Protein AF-A0A8B8FHL4-F1 (afdb_monomer)

Mean predicted aligned error: 20.78 Å

Foldseek 3Di:
DDDDDPVVVVVVVVVVVVVPPPDDDDDDDDDDDDDDDDDDDPDPVVVVVVVVVVVVVVVVVVVVVVVVVVVVVVVVVVVVVVVVVVVVVVVVVVVVVVVVVVVVVVVVVVVVVVVVVVVVVVVVVVVLVVVCVVVVVPDDPQQSCVVVVVDPDDDDDPVLLVVLVVQVVVDVVRSCCCCPVVVRSHDDPVVNVVVVVPLDPDDDDSPVPPPVVVVVVPPDDDDDDDPVVVVVVVVVVVVLVVLLVLQQLLQVLCVVCCVPCVVQWDWLQVVVVVVPPDPDPDDDRPCNVPDPGGTTGTDPVNSVLSVLLVVLCCVVQVLHQDPDPCSLVVSLVVSPVVDDDDPSCSVSVSVSSVVVVVVSVVVVVVVVVVVVVVVVVVVVVVVVVVVVVVVD

pLDDT: mean 79.27, std 18.32, range [32.91, 96.75]

Solvent-accessible surface area (backbone atoms only — not comparable to full-atom values): 23403 Å² total; per-residue (Å²): 137,83,83,80,55,76,70,59,58,55,54,55,52,54,55,56,62,62,68,70,74,71,89,88,85,81,83,86,82,84,79,80,91,79,91,80,91,86,89,81,81,85,73,57,58,69,60,55,50,54,50,51,52,51,51,50,52,49,52,52,50,50,51,52,51,52,52,53,49,52,52,51,52,51,52,53,51,53,52,50,50,54,49,52,53,52,51,51,52,51,52,53,51,53,53,51,52,54,52,53,50,52,53,51,52,52,53,51,53,52,52,52,54,51,49,53,54,52,51,53,54,50,53,51,50,50,51,52,52,54,52,48,60,61,44,57,77,81,40,52,73,68,35,47,35,46,75,71,61,77,40,96,74,78,87,78,51,73,67,59,49,48,56,52,49,51,49,34,66,80,28,61,65,57,40,48,43,43,35,68,74,66,60,42,82,60,84,52,72,68,55,52,50,58,56,57,67,70,59,82,83,79,69,102,58,68,81,88,60,60,71,69,76,58,62,80,65,82,79,69,94,74,84,85,79,67,80,66,52,63,62,51,50,58,51,50,56,50,52,53,57,50,50,48,50,50,49,50,52,48,8,53,47,40,60,74,40,37,92,82,44,53,84,42,35,43,39,46,50,58,51,54,60,72,52,71,82,56,96,69,89,68,79,74,53,65,65,64,74,73,38,92,43,78,44,38,46,50,27,71,71,50,48,54,52,49,53,52,48,51,51,49,51,45,67,75,35,71,89,46,84,72,90,58,88,63,47,68,60,51,50,48,53,55,49,56,73,75,44,98,66,63,77,88,51,46,68,56,53,48,49,46,54,54,51,53,51,50,50,51,54,51,50,53,53,51,52,52,51,52,52,52,50,53,51,53,52,51,55,52,50,52,51,52,54,52,52,53,64,75,77,105

Secondary structure (DSSP, 8-state):
-----HHHHHHHHHHHHHHTTS----------------------HHHHHHHHHHHHHHHHHHHHHHHHHHHHHHHHHHHHHHHHHHHHHHHHHHHHHHHHHHHHHHHHHHHHHHHHHHHHHHHHHHHHHHHHHHHTTTS-HHHHHHHTTS-SS----HHHHHHHHHHHHH-HHHHHIIIIIS------HHHHHHHHHTS---SSS-TTS-GGGTGGG-SS---SS-TTHHHHHHHHHHHHHHHHHHHHHHHHHHHHHTTT-GGGEEEHHHHHHHGGG----PPPPHHHHH-SS-SEEEPHHHHHHHHHHHHHHHHHHTT-----TTHHHHHHHHHHHTS---GGGHHHHHHHHHHHHHHHHHHHHHHHHHHHHHHHHHHHHHHHHHHHHHH-

Organism: NCBI:txid143950

Radius of gyration: 61.31 Å; Cα contacts (8 Å, |Δi|>4): 136; chains: 1; bounding box: 146×81×168 Å

Sequence (392 aa):
MEAKSSKQAHNEVITMTLNNREIQSSSNQSVLFDSTEEPPEIINYECLYKNLLKDHNKLKTDLRMQENELISVKNLNNTLLKSNESLRSKISEIHKDVNLLSIIMINQNSLIKEFKKSSVNLITRSIENEAKKYLSTVFSQNQIDLIMKKKKKVHWSRDEISKALTLRYFSKRAYIYVKNELNYPLPGILSLQRWARNIDLRNGVLGDVPINNVEHLEGSGSNTESDNESLLEIDKNKYENEEDAIEYLAGWVVKKYNLQFPELGLTTTQCNLEYLQEHDYRIPTSIHNLSYGSLIVPSQDFKNKINRIEWLIKKITKNQISKRPGVVKYLINKITHQMDIEEKYKPVIETYIKQRIFIGMRYLKQHQYLLIKKRKAKTQLLKLQILKRLMT

InterPro domains:
  IPR021896 THAP9-like, helix-turn-helix domain [PF12017] (126-195)
  IPR022242 Transposable element P transposase-like, C-terminal [PF12596] (223-270)

Structure (mmCIF, N/CA/C/O backbone):
data_AF-A0A8B8FHL4-F1
#
_entry.id   AF-A0A8B8FHL4-F1
#
loop_
_atom_site.group_PDB
_atom_site.id
_atom_site.type_symbol
_atom_site.label_atom_id
_atom_site.label_alt_id
_atom_site.label_comp_id
_atom_site.label_asym_id
_atom_site.label_entity_id
_atom_site.label_seq_id
_atom_site.pdbx_PDB_ins_code
_atom_site.Cartn_x
_atom_site.Cartn_y
_atom_site.Cartn_z
_atom_site.occupancy
_atom_site.B_iso_or_equiv
_atom_site.auth_seq_id
_atom_site.auth_comp_id
_atom_site.auth_asym_id
_atom_site.auth_atom_id
_atom_site.pdbx_PDB_model_num
ATOM 1 N N . MET A 1 1 ? -43.607 24.758 44.737 1.00 42.53 1 MET A N 1
ATOM 2 C CA . MET A 1 1 ? -44.543 24.195 45.733 1.00 42.53 1 MET A CA 1
ATOM 3 C C . MET A 1 1 ? -43.705 23.471 46.769 1.00 42.53 1 MET A C 1
ATOM 5 O O . MET A 1 1 ? -43.315 22.335 46.544 1.00 42.53 1 MET A O 1
ATOM 9 N N . GLU A 1 2 ? -43.295 24.184 47.816 1.00 41.16 2 GLU A N 1
ATOM 10 C CA . GLU A 1 2 ? -42.389 23.659 48.843 1.00 41.16 2 GLU A CA 1
ATOM 11 C C . GLU A 1 2 ? -43.157 22.789 49.844 1.00 41.16 2 GLU A C 1
ATOM 13 O O . GLU A 1 2 ? -44.157 23.215 50.420 1.00 41.16 2 GLU A O 1
ATOM 18 N N . ALA A 1 3 ? -42.689 21.555 50.037 1.00 45.75 3 ALA A N 1
ATOM 19 C CA . ALA A 1 3 ? -43.223 20.631 51.026 1.00 45.75 3 ALA A CA 1
ATOM 20 C C . ALA A 1 3 ? -42.693 21.006 52.420 1.00 45.75 3 ALA A C 1
ATOM 22 O O . ALA A 1 3 ? -41.513 20.815 52.717 1.00 45.75 3 ALA A O 1
ATOM 23 N N . LYS A 1 4 ? -43.564 21.543 53.284 1.00 55.62 4 LYS A N 1
ATOM 24 C CA . LYS A 1 4 ? -43.245 21.771 54.701 1.00 55.62 4 LYS A CA 1
ATOM 25 C C . LYS A 1 4 ? -43.017 20.429 55.413 1.00 55.62 4 LYS A C 1
ATOM 27 O O . LYS A 1 4 ? -43.816 19.503 55.298 1.00 55.62 4 LYS A O 1
ATOM 32 N N . SER A 1 5 ? -41.916 20.336 56.159 1.00 61.81 5 SER A N 1
ATOM 33 C CA . SER A 1 5 ? -41.519 19.157 56.941 1.00 61.81 5 SER A CA 1
ATOM 34 C C . SER A 1 5 ? -42.458 18.925 58.128 1.00 61.81 5 SER A C 1
ATOM 36 O O . SER A 1 5 ? -42.829 19.867 58.826 1.00 61.81 5 SER A O 1
ATOM 38 N N . SER A 1 6 ? -42.777 17.660 58.419 1.00 55.22 6 SER A N 1
ATOM 39 C CA . SER A 1 6 ? -43.675 17.230 59.506 1.00 55.22 6 SER A CA 1
ATOM 40 C C . SER A 1 6 ? -43.292 17.768 60.899 1.00 55.22 6 SER A C 1
ATOM 42 O O . SER A 1 6 ? -44.143 17.857 61.782 1.00 55.22 6 SER A O 1
ATOM 44 N N . LYS A 1 7 ? -42.028 18.172 61.101 1.00 59.38 7 LYS A N 1
ATOM 45 C CA . LYS A 1 7 ? -41.562 18.836 62.333 1.00 59.38 7 LYS A CA 1
ATOM 46 C C . LYS A 1 7 ? -42.095 20.265 62.489 1.00 59.38 7 LYS A C 1
ATOM 48 O O . LYS A 1 7 ? -42.303 20.710 63.612 1.00 59.38 7 LYS A O 1
ATOM 53 N N . GLN A 1 8 ? -42.338 20.971 61.387 1.00 68.50 8 GLN A N 1
ATOM 54 C CA . GLN A 1 8 ? -42.851 22.342 61.405 1.00 68.50 8 GLN A CA 1
ATOM 55 C C . GLN A 1 8 ? -44.342 22.374 61.766 1.00 68.50 8 GLN A C 1
ATOM 57 O O . GLN A 1 8 ? -44.751 23.201 62.573 1.00 68.50 8 GLN A O 1
ATOM 62 N N . ALA A 1 9 ? -45.117 21.400 61.276 1.00 66.50 9 ALA A N 1
ATOM 63 C CA . ALA A 1 9 ? -46.526 21.239 61.638 1.00 66.50 9 ALA A CA 1
ATOM 64 C C . ALA A 1 9 ? -46.716 20.881 63.125 1.00 66.50 9 ALA A C 1
ATOM 66 O O . ALA A 1 9 ? -47.636 21.373 63.768 1.00 66.50 9 ALA A O 1
ATOM 67 N N . HIS A 1 10 ? -45.827 20.064 63.705 1.00 61.03 10 HIS A N 1
ATOM 68 C CA . HIS A 1 10 ? -45.920 19.701 65.124 1.00 61.03 10 HIS A CA 1
ATOM 69 C C . HIS A 1 10 ? -45.657 20.896 66.054 1.00 61.03 10 HIS A C 1
ATOM 71 O O . HIS A 1 10 ? -46.346 21.063 67.059 1.00 61.03 10 HIS A O 1
ATOM 77 N N . ASN A 1 11 ? -44.714 21.768 65.685 1.00 70.06 11 ASN A N 1
ATOM 78 C CA . ASN A 1 11 ? -44.414 22.972 66.457 1.00 70.06 11 ASN A CA 1
ATOM 79 C C . ASN A 1 11 ? -45.520 24.038 66.344 1.00 70.06 11 ASN A C 1
ATOM 81 O O . ASN A 1 11 ? -45.780 24.721 67.330 1.00 70.06 11 ASN A O 1
ATOM 85 N N . GLU A 1 12 ? -46.206 24.147 65.197 1.00 70.75 12 GLU A N 1
ATOM 86 C CA . GLU A 1 12 ? -47.373 25.037 65.023 1.00 70.75 12 GLU A CA 1
ATOM 87 C C . GLU A 1 12 ? -48.588 24.592 65.869 1.00 70.75 12 GLU A C 1
ATOM 89 O O . GLU A 1 12 ? -49.335 25.428 66.376 1.00 70.75 12 GLU A O 1
ATOM 94 N N . VAL A 1 13 ? -48.768 23.285 66.094 1.00 67.25 13 VAL A N 1
ATOM 95 C CA . VAL A 1 13 ? -49.857 22.761 66.945 1.00 67.25 13 VAL A CA 1
ATOM 96 C C . VAL A 1 13 ? -49.609 23.074 68.426 1.00 67.25 13 VAL A C 1
ATOM 98 O O . VAL A 1 13 ? -50.534 23.473 69.132 1.00 67.25 13 VAL A O 1
ATOM 101 N N . ILE A 1 14 ? -48.362 22.957 68.896 1.00 58.91 14 ILE A N 1
ATOM 102 C CA . ILE A 1 14 ? -48.000 23.245 70.295 1.00 58.91 14 ILE A CA 1
ATOM 103 C C . ILE A 1 14 ? -48.182 24.737 70.614 1.00 58.91 14 ILE A C 1
ATOM 105 O O . ILE A 1 14 ? -48.713 25.080 71.674 1.00 58.91 14 ILE A O 1
ATOM 109 N N . THR A 1 15 ? -47.817 25.632 69.690 1.00 63.50 15 THR A N 1
ATOM 110 C CA . THR A 1 15 ? -47.988 27.082 69.881 1.00 63.50 15 THR A CA 1
ATOM 111 C C . THR A 1 15 ? -49.456 27.512 69.845 1.00 63.50 15 THR A C 1
ATOM 113 O O . THR A 1 15 ? -49.848 28.369 70.636 1.00 63.50 15 THR A O 1
ATOM 116 N N . MET A 1 16 ? -50.304 26.873 69.031 1.00 63.53 16 MET A N 1
ATOM 117 C CA . MET A 1 16 ? -51.754 27.117 69.064 1.00 63.53 16 MET A CA 1
ATOM 118 C C . MET A 1 16 ? -52.417 26.649 70.368 1.00 63.53 16 MET A C 1
ATOM 120 O O . MET A 1 16 ? -53.340 27.302 70.850 1.00 63.53 16 MET A O 1
ATOM 124 N N . THR A 1 17 ? -51.944 25.559 70.982 1.00 55.62 17 THR A N 1
ATOM 125 C CA . THR A 1 17 ? -52.523 25.063 72.246 1.00 55.62 17 THR A CA 1
ATOM 126 C C . THR A 1 17 ? -52.146 25.886 73.478 1.00 55.62 17 THR A C 1
ATOM 128 O O . THR A 1 17 ? -52.906 25.897 74.444 1.00 55.62 17 THR A O 1
ATOM 131 N N . LEU A 1 18 ? -51.013 26.596 73.458 1.00 52.91 18 LEU A N 1
ATOM 132 C CA . LEU A 1 18 ? -50.573 27.429 74.584 1.00 52.91 18 LEU A CA 1
ATOM 133 C C . LEU A 1 18 ? -51.247 28.810 74.605 1.00 52.91 18 LEU A C 1
ATOM 135 O O . LEU A 1 18 ? -51.532 29.315 75.685 1.00 52.91 18 LEU A O 1
ATOM 139 N N . ASN A 1 19 ? -51.595 29.373 73.444 1.00 53.22 19 ASN A N 1
ATOM 140 C CA . ASN A 1 19 ? -52.270 30.678 73.368 1.00 53.22 19 ASN A CA 1
ATOM 141 C C . ASN A 1 19 ? -53.770 30.640 73.717 1.00 53.22 19 ASN A C 1
ATOM 143 O O . ASN A 1 19 ? -54.345 31.680 74.014 1.00 53.22 19 ASN A O 1
ATOM 147 N N . ASN A 1 20 ? -54.408 29.465 73.723 1.00 49.34 20 ASN A N 1
ATOM 148 C CA . ASN A 1 20 ? -55.844 29.325 74.009 1.00 49.34 20 ASN A CA 1
ATOM 149 C C . ASN A 1 20 ? -56.174 29.052 75.491 1.00 49.34 20 ASN A C 1
ATOM 151 O O . ASN A 1 20 ? -57.311 28.698 75.799 1.00 49.34 20 ASN A O 1
ATOM 155 N N . ARG A 1 21 ? -55.211 29.176 76.418 1.00 45.28 21 ARG A N 1
ATOM 156 C CA . ARG A 1 21 ? -55.433 28.887 77.851 1.00 45.28 21 ARG A CA 1
ATOM 157 C C . ARG A 1 21 ? -55.353 30.095 78.784 1.00 45.28 21 ARG A C 1
ATOM 159 O O . ARG A 1 21 ? -55.360 29.916 79.999 1.00 45.28 21 ARG A O 1
ATOM 166 N N . GLU A 1 22 ? -55.354 31.307 78.247 1.00 46.44 22 GLU A N 1
ATOM 167 C CA . GLU A 1 22 ? -55.639 32.503 79.035 1.00 46.44 22 GLU A CA 1
ATOM 168 C C . GLU A 1 22 ? -57.066 32.970 78.736 1.00 46.44 22 GLU A C 1
ATOM 170 O O . GLU A 1 22 ? -57.459 33.093 77.581 1.00 46.44 22 GLU A O 1
ATOM 175 N N . ILE A 1 23 ? -57.819 33.245 79.808 1.00 46.09 23 ILE A N 1
ATOM 176 C CA . ILE A 1 23 ? -59.219 33.707 79.855 1.00 46.09 23 ILE A CA 1
ATOM 177 C C . ILE A 1 23 ? -60.267 32.578 79.879 1.00 46.09 23 ILE A C 1
ATOM 179 O O . ILE A 1 23 ? -60.857 32.216 78.868 1.00 46.09 23 ILE A O 1
ATOM 183 N N . GLN A 1 24 ? -60.563 32.095 81.092 1.00 36.22 24 GLN A N 1
ATOM 184 C CA . GLN A 1 24 ? -61.930 31.882 81.598 1.00 36.22 24 GLN A CA 1
ATOM 185 C C . GLN A 1 24 ? -61.883 31.524 83.096 1.00 36.22 24 GLN A C 1
ATOM 187 O O . GLN A 1 24 ? -61.706 30.374 83.480 1.00 36.22 24 GLN A O 1
ATOM 192 N N . SER A 1 25 ? -62.035 32.522 83.964 1.00 33.72 25 SER A N 1
ATOM 193 C CA . SER A 1 25 ? -62.811 32.362 85.204 1.00 33.72 25 SER A CA 1
ATOM 194 C C . SER A 1 25 ? -63.270 33.737 85.677 1.00 33.72 25 SER A C 1
ATOM 196 O O . SER A 1 25 ? -62.578 34.511 86.329 1.00 33.72 25 SER A O 1
ATOM 198 N N . SER A 1 26 ? -64.468 34.050 85.215 1.00 33.31 26 SER A N 1
ATOM 199 C CA . SER A 1 26 ? -65.348 35.105 85.673 1.00 33.31 26 SER A CA 1
ATOM 200 C C . SER A 1 26 ? -65.875 34.828 87.083 1.00 33.31 26 SER A C 1
ATOM 202 O O . SER A 1 26 ? -66.227 33.695 87.395 1.00 33.31 26 SER A O 1
ATOM 204 N N . SER A 1 27 ? -66.083 35.918 87.825 1.00 32.91 27 SER A N 1
ATOM 205 C CA . SER A 1 27 ? -67.135 36.096 88.834 1.00 32.91 27 SER A CA 1
ATOM 206 C C . SER A 1 27 ? -66.986 35.359 90.170 1.00 32.91 27 SER A C 1
ATOM 208 O O . SER A 1 27 ? -67.629 34.341 90.399 1.00 32.91 27 SER A O 1
ATOM 210 N N . ASN A 1 28 ? -66.276 35.981 91.118 1.00 34.91 28 ASN A N 1
ATOM 211 C CA . ASN A 1 28 ? -66.659 35.894 92.529 1.00 34.91 28 ASN A CA 1
ATOM 212 C C . ASN A 1 28 ? -67.393 37.186 92.902 1.00 34.91 28 ASN A C 1
ATOM 214 O O . ASN A 1 28 ? -66.795 38.251 93.043 1.00 34.91 28 ASN A O 1
ATOM 218 N N . GLN A 1 29 ? -68.715 37.063 92.995 1.00 39.03 29 GLN A N 1
ATOM 219 C CA . GLN A 1 29 ? -69.657 38.073 93.460 1.00 39.03 29 GLN A CA 1
ATOM 220 C C . GLN A 1 29 ? -69.395 38.370 94.943 1.00 39.03 29 GLN A C 1
ATOM 222 O O . GLN A 1 29 ? -69.582 37.510 95.801 1.00 39.03 29 GLN A O 1
ATOM 227 N N . SER A 1 30 ? -68.975 39.596 95.248 1.00 36.94 30 SER A N 1
ATOM 228 C CA . SER A 1 30 ? -69.044 40.162 96.593 1.00 36.94 30 SER A CA 1
ATOM 229 C C . SER A 1 30 ? -70.481 40.616 96.848 1.00 36.94 30 SER A C 1
ATOM 231 O O . SER A 1 30 ? -70.936 41.575 96.220 1.00 36.94 30 SER A O 1
ATOM 233 N N . VAL A 1 31 ? -71.200 39.943 97.746 1.00 39.22 31 VAL A N 1
ATOM 234 C CA . VAL A 1 31 ? -72.510 40.410 98.213 1.00 39.22 31 VAL A CA 1
ATOM 235 C C . VAL A 1 31 ? -72.366 41.004 99.610 1.00 39.22 31 VAL A C 1
ATOM 237 O O . VAL A 1 31 ? -71.993 40.344 100.575 1.00 39.22 31 VAL A O 1
ATOM 240 N N . LEU A 1 32 ? -72.620 42.307 99.595 1.00 36.06 32 LEU A N 1
ATOM 241 C CA . LEU A 1 32 ? -72.932 43.272 100.635 1.00 36.06 32 LEU A CA 1
ATOM 242 C C . LEU A 1 32 ? -73.740 42.684 101.811 1.00 36.06 32 LEU A C 1
ATOM 244 O O . LEU A 1 32 ? -74.774 42.051 101.612 1.00 36.06 32 LEU A O 1
ATOM 248 N N . PHE A 1 33 ? -73.273 42.955 103.031 1.00 35.34 33 PHE A N 1
ATOM 249 C CA . PHE A 1 33 ? -74.077 42.895 104.251 1.00 35.34 33 PHE A CA 1
ATOM 250 C C . PHE A 1 33 ? -75.110 44.028 104.191 1.00 35.34 33 PHE A C 1
ATOM 252 O O . PHE A 1 33 ? -74.711 45.191 104.126 1.00 35.34 33 PHE A O 1
ATOM 259 N N . ASP A 1 34 ? -76.399 43.699 104.247 1.00 36.44 34 ASP A N 1
ATOM 260 C CA . ASP A 1 34 ? -77.422 44.647 104.677 1.00 36.44 34 ASP A CA 1
ATOM 261 C C . ASP A 1 34 ? -78.347 43.979 105.695 1.00 36.44 34 ASP A C 1
ATOM 263 O O . ASP A 1 34 ? -78.780 42.833 105.562 1.00 36.44 34 ASP A O 1
ATOM 267 N N . SER A 1 35 ? -78.528 44.715 106.774 1.00 40.91 35 SER A N 1
ATOM 268 C CA . SER A 1 35 ? -79.299 44.433 107.970 1.00 40.91 35 SER A CA 1
ATOM 269 C C . SER A 1 35 ? -80.775 44.702 107.724 1.00 40.91 35 SER A C 1
ATOM 271 O O . SER A 1 35 ? -81.096 45.800 107.289 1.00 40.91 35 SER A O 1
ATOM 273 N N . THR A 1 36 ? -81.662 43.769 108.083 1.00 40.31 36 THR A N 1
ATOM 274 C CA . THR A 1 36 ? -82.950 44.040 108.766 1.00 40.31 36 THR A CA 1
ATOM 275 C C . THR A 1 36 ? -83.736 42.742 109.021 1.00 40.31 36 THR A C 1
ATOM 277 O O . THR A 1 36 ? -84.024 41.984 108.106 1.00 40.31 36 THR A O 1
ATOM 280 N N . GLU A 1 37 ? -83.995 42.498 110.311 1.00 39.62 37 GLU A N 1
ATOM 281 C CA . GLU A 1 37 ? -85.260 42.033 110.920 1.00 39.62 37 GLU A CA 1
ATOM 282 C C . GLU A 1 37 ? -86.024 40.828 110.317 1.00 39.62 37 GLU A C 1
ATOM 284 O O . GLU A 1 37 ? -86.709 40.949 109.313 1.00 39.62 37 GLU A O 1
ATOM 289 N N . GLU A 1 38 ? -85.999 39.668 110.995 1.00 38.59 38 GLU A N 1
ATOM 290 C CA . GLU A 1 38 ? -87.068 39.173 111.902 1.00 38.59 38 GLU A CA 1
ATOM 291 C C . GLU A 1 38 ? -86.772 37.723 112.395 1.00 38.59 38 GLU A C 1
ATOM 293 O O . GLU A 1 38 ? -85.990 37.007 111.766 1.00 38.59 38 GLU A O 1
ATOM 298 N N . PRO A 1 39 ? -87.300 37.283 113.562 1.00 43.41 39 PRO A N 1
ATOM 299 C CA . PRO A 1 39 ? -86.757 36.167 114.352 1.00 43.41 39 PRO A CA 1
ATOM 300 C C . PRO A 1 39 ? -87.624 34.875 114.272 1.00 43.41 39 PRO A C 1
ATOM 302 O O . PRO A 1 39 ? -88.682 34.862 113.655 1.00 43.41 39 PRO A O 1
ATOM 305 N N . PRO A 1 40 ? -87.216 33.763 114.909 1.00 50.28 40 PRO A N 1
ATOM 306 C CA . PRO A 1 40 ? -86.570 32.604 114.304 1.00 50.28 40 PRO A CA 1
ATOM 307 C C . PRO A 1 40 ? -87.516 31.393 114.156 1.00 50.28 40 PRO A C 1
ATOM 309 O O . PRO A 1 40 ? -88.170 30.985 115.116 1.00 50.28 40 PRO A O 1
ATOM 312 N N . GLU A 1 41 ? -87.499 30.703 113.013 1.00 44.25 41 GLU A N 1
ATOM 313 C CA . GLU A 1 41 ? -87.946 29.306 112.997 1.00 44.25 41 GLU A CA 1
ATOM 314 C C . GLU A 1 41 ? -86.842 28.430 113.591 1.00 44.25 41 GLU A C 1
ATOM 316 O O . GLU A 1 41 ? -85.672 28.519 113.219 1.00 44.25 41 GLU A O 1
ATOM 321 N N . ILE A 1 42 ? -87.220 27.616 114.574 1.00 53.12 42 ILE A N 1
ATOM 322 C CA . ILE A 1 42 ? -86.353 26.705 115.320 1.00 53.12 42 ILE A CA 1
ATOM 323 C C . ILE A 1 42 ? -85.715 25.720 114.330 1.00 53.12 42 ILE A C 1
ATOM 325 O O . ILE A 1 42 ? -86.258 24.658 114.029 1.00 53.12 42 ILE A O 1
ATOM 329 N N . ILE A 1 43 ? -84.541 26.081 113.810 1.00 54.41 43 ILE A N 1
ATOM 330 C CA . ILE A 1 43 ? -83.684 25.178 113.050 1.00 54.41 43 ILE A CA 1
ATOM 331 C C . ILE A 1 43 ? -83.292 24.071 114.020 1.00 54.41 43 ILE A C 1
ATOM 333 O O . ILE A 1 43 ? -82.583 24.295 115.001 1.00 54.41 43 ILE A O 1
ATOM 337 N N . ASN A 1 44 ? -83.787 22.863 113.763 1.00 60.31 44 ASN A N 1
ATOM 338 C CA . ASN A 1 44 ? -83.378 21.674 114.489 1.00 60.31 44 ASN A CA 1
ATOM 339 C C . ASN A 1 44 ? -81.918 21.367 114.119 1.00 60.31 44 ASN A C 1
ATOM 341 O O . ASN A 1 44 ? -81.633 20.599 113.195 1.00 60.31 44 ASN A O 1
ATOM 345 N N . TYR A 1 45 ? -80.994 22.019 114.829 1.00 63.91 45 TYR A N 1
ATOM 346 C CA . TYR A 1 45 ? -79.547 21.899 114.666 1.00 63.91 45 TYR A CA 1
ATOM 347 C C . TYR A 1 45 ? -79.073 20.441 114.726 1.00 63.91 45 TYR A C 1
ATOM 349 O O . TYR A 1 45 ? -78.079 20.093 114.094 1.00 63.91 45 TYR A O 1
ATOM 357 N N . GLU A 1 46 ? -79.815 19.564 115.407 1.00 68.50 46 GLU A N 1
ATOM 358 C CA . GLU A 1 46 ? -79.528 18.133 115.457 1.00 68.50 46 GLU A CA 1
ATOM 359 C C . GLU A 1 46 ? -79.757 17.444 114.100 1.00 68.50 46 GLU A C 1
ATOM 361 O O . GLU A 1 46 ? -78.962 16.600 113.683 1.00 68.50 46 GLU A O 1
ATOM 366 N N . CYS A 1 47 ? -80.811 17.829 113.374 1.00 70.00 47 CYS A N 1
ATOM 367 C CA . CYS A 1 47 ? -81.105 17.315 112.035 1.00 70.00 47 CYS A CA 1
ATOM 368 C C . CYS A 1 47 ? -80.089 17.834 111.004 1.00 70.00 47 CYS A C 1
ATOM 370 O O . CYS A 1 47 ? -79.572 17.064 110.191 1.00 70.00 47 CYS A O 1
ATOM 372 N N . LEU A 1 48 ? -79.733 19.120 111.094 1.00 74.44 48 LEU A N 1
ATOM 373 C CA . LEU A 1 48 ? -78.728 19.731 110.224 1.00 74.44 48 LEU A CA 1
ATOM 374 C C . LEU A 1 48 ? -77.351 19.078 110.419 1.00 74.44 48 LEU A C 1
ATOM 376 O O . LEU A 1 48 ? -76.699 18.714 109.444 1.00 74.44 48 LEU A O 1
ATOM 380 N N . TYR A 1 49 ? -76.946 18.851 111.674 1.00 76.19 49 TYR A N 1
ATOM 381 C CA . TYR A 1 49 ? -75.686 18.190 112.014 1.00 76.19 49 TYR A CA 1
ATOM 382 C C . TYR A 1 49 ? -75.639 16.737 111.526 1.00 76.19 49 TYR A C 1
ATOM 384 O O . TYR A 1 49 ? -74.637 16.313 110.952 1.00 76.19 49 TYR A O 1
ATOM 392 N N . LYS A 1 50 ? -76.731 15.973 111.683 1.00 79.44 50 LYS A N 1
ATOM 393 C CA . LYS A 1 50 ? -76.819 14.592 111.174 1.00 79.44 50 LYS A CA 1
ATOM 394 C C . LYS A 1 50 ? -76.712 14.530 109.648 1.00 79.44 50 LYS A C 1
ATOM 396 O O . LYS A 1 50 ? -76.026 13.645 109.135 1.00 79.44 50 LYS A O 1
ATOM 401 N N . ASN A 1 51 ? -77.330 15.469 108.931 1.00 80.69 51 ASN A N 1
ATOM 402 C CA . ASN A 1 51 ? -77.215 15.559 107.474 1.00 80.69 51 ASN A CA 1
ATOM 403 C C . ASN A 1 51 ? -75.793 15.939 107.043 1.00 80.69 51 ASN A C 1
ATOM 405 O O . ASN A 1 51 ? -75.214 15.254 106.204 1.00 80.69 51 ASN A O 1
ATOM 409 N N . LEU A 1 52 ? -75.180 16.931 107.696 1.00 81.00 52 LEU A N 1
ATOM 410 C CA . LEU A 1 52 ? -73.800 17.339 107.419 1.00 81.00 52 LEU A CA 1
ATOM 411 C C . LEU A 1 52 ? -72.799 16.207 107.683 1.00 81.00 52 LEU A C 1
ATOM 413 O O . LEU A 1 52 ? -71.855 16.012 106.922 1.00 81.00 52 LEU A O 1
ATOM 417 N N . LEU A 1 53 ? -73.017 15.426 108.744 1.00 83.00 53 LEU A N 1
ATOM 418 C CA . LEU A 1 53 ? -72.189 14.269 109.075 1.00 83.00 53 LEU A CA 1
ATOM 419 C C . LEU A 1 53 ? -72.357 13.143 108.046 1.00 83.00 53 LEU A C 1
ATOM 421 O O . LEU A 1 53 ? -71.383 12.483 107.681 1.00 83.00 53 LEU A O 1
ATOM 425 N N . LYS A 1 54 ? -73.580 12.927 107.551 1.00 83.62 54 LYS A N 1
ATOM 426 C CA . LYS A 1 54 ? -73.870 11.959 106.487 1.00 83.62 54 LYS A CA 1
ATOM 427 C C . LYS A 1 54 ? -73.195 12.359 105.174 1.00 83.62 54 LYS A C 1
ATOM 429 O O . LYS A 1 54 ? -72.557 11.511 104.551 1.00 83.62 54 LYS A O 1
ATOM 434 N N . ASP A 1 55 ? -73.266 13.635 104.808 1.00 82.81 55 ASP A N 1
ATOM 435 C CA . ASP A 1 55 ? -72.617 14.172 103.612 1.00 82.81 55 ASP A CA 1
ATOM 436 C C . ASP A 1 55 ? -71.094 14.148 103.742 1.00 82.81 55 ASP A C 1
ATOM 438 O O . ASP A 1 55 ? -70.411 13.724 102.813 1.00 82.81 55 ASP A O 1
ATOM 442 N N . HIS A 1 56 ? -70.550 14.485 104.915 1.00 84.81 56 HIS A N 1
ATOM 443 C CA . HIS A 1 56 ? -69.119 14.370 105.195 1.00 84.81 56 HIS A CA 1
ATOM 444 C C . HIS A 1 56 ? -68.630 12.924 105.060 1.00 84.81 56 HIS A C 1
ATOM 446 O O . HIS A 1 56 ? -67.611 12.668 104.419 1.00 84.81 56 HIS A O 1
ATOM 452 N N . ASN A 1 57 ? -69.366 11.961 105.618 1.00 86.38 57 ASN A N 1
ATOM 453 C CA . ASN A 1 57 ? -69.018 10.546 105.508 1.00 86.38 57 ASN A CA 1
ATOM 454 C C . ASN A 1 57 ? -69.098 10.045 104.058 1.00 86.38 57 ASN A C 1
ATOM 456 O O . ASN A 1 57 ? -68.225 9.286 103.643 1.00 86.38 57 ASN A O 1
ATOM 460 N N . LYS A 1 58 ? -70.086 10.503 103.279 1.00 88.69 58 LYS A N 1
ATOM 461 C CA . LYS A 1 58 ? -70.227 10.178 101.852 1.00 88.69 58 LYS A CA 1
ATOM 462 C C . LYS A 1 58 ? -69.101 10.785 101.005 1.00 88.69 58 LYS A C 1
ATOM 464 O O . LYS A 1 58 ? -68.468 10.084 100.225 1.00 88.69 58 LYS A O 1
ATOM 469 N N . LEU A 1 59 ? -68.773 12.058 101.225 1.00 84.44 59 LEU A N 1
ATOM 470 C CA . LEU A 1 59 ? -67.631 12.722 100.589 1.00 84.44 59 LEU A CA 1
ATOM 471 C C . LEU A 1 59 ? -66.315 12.023 100.932 1.00 84.44 59 LEU A C 1
ATOM 473 O O . LEU A 1 59 ? -65.467 11.845 100.064 1.00 84.44 59 LEU A O 1
ATOM 477 N N . LYS A 1 60 ? -66.155 11.567 102.178 1.00 88.94 60 LYS A N 1
ATOM 478 C CA . LYS A 1 60 ? -64.980 10.809 102.619 1.00 88.94 60 LYS A CA 1
ATOM 479 C C . LYS A 1 60 ? -64.875 9.446 101.931 1.00 88.94 60 LYS A C 1
ATOM 481 O O . LYS A 1 60 ? -63.766 9.020 101.611 1.00 88.94 60 LYS A O 1
ATOM 486 N N . THR A 1 61 ? -65.992 8.755 101.693 1.00 86.19 61 THR A N 1
ATOM 487 C CA . THR A 1 61 ? -65.987 7.501 100.922 1.00 86.19 61 THR A CA 1
ATOM 488 C C . THR A 1 61 ? -65.697 7.737 99.445 1.00 86.19 61 THR A C 1
ATOM 490 O O . THR A 1 61 ? -64.917 6.981 98.871 1.00 86.19 61 THR A O 1
ATOM 493 N N . ASP A 1 62 ? -66.252 8.796 98.855 1.00 88.00 62 ASP A N 1
ATOM 494 C CA . ASP A 1 62 ? -66.054 9.135 97.443 1.00 88.00 62 ASP A CA 1
ATOM 495 C C . ASP A 1 62 ? -64.610 9.583 97.176 1.00 88.00 62 ASP A C 1
ATOM 497 O O . ASP A 1 62 ? -63.985 9.100 96.233 1.00 88.00 62 ASP A O 1
ATOM 501 N N . LEU A 1 63 ? -64.027 10.402 98.062 1.00 88.38 63 LEU A N 1
ATOM 502 C CA . LEU A 1 63 ? -62.600 10.750 98.031 1.00 88.38 63 LEU A CA 1
ATOM 503 C C . LEU A 1 63 ? -61.722 9.502 98.104 1.00 88.38 63 LEU A C 1
ATOM 505 O O . LEU A 1 63 ? -60.813 9.341 97.296 1.00 88.38 63 LEU A O 1
ATOM 509 N N . ARG A 1 64 ? -62.028 8.575 99.019 1.00 89.44 64 ARG A N 1
ATOM 510 C CA . ARG A 1 64 ? -61.273 7.323 99.157 1.00 89.44 64 ARG A CA 1
ATOM 511 C C . ARG A 1 64 ? -61.392 6.431 97.914 1.00 89.44 64 ARG A C 1
ATOM 513 O O . ARG A 1 64 ? -60.431 5.759 97.545 1.00 89.44 64 ARG A O 1
ATOM 520 N N . MET A 1 65 ? -62.557 6.408 97.266 1.00 88.00 65 MET A N 1
ATOM 521 C CA . MET A 1 65 ? -62.768 5.699 95.999 1.00 88.00 65 MET A CA 1
ATOM 522 C C . MET A 1 65 ? -61.959 6.330 94.860 1.00 88.00 65 MET A C 1
ATOM 524 O O . MET A 1 65 ? -61.257 5.610 94.151 1.00 88.00 65 MET A O 1
ATOM 528 N N . GLN A 1 66 ? -61.987 7.659 94.738 1.00 88.44 66 GLN A N 1
ATOM 529 C CA . GLN A 1 66 ? -61.199 8.398 93.749 1.00 88.44 66 GLN A CA 1
ATOM 530 C C . GLN A 1 66 ? -59.691 8.230 93.968 1.00 88.44 66 GLN A C 1
ATOM 532 O O . GLN A 1 66 ? -58.952 8.053 93.005 1.00 88.44 66 GLN A O 1
ATOM 537 N N . GLU A 1 67 ? -59.220 8.221 95.217 1.00 90.00 67 GLU A N 1
ATOM 538 C CA . GLU A 1 67 ? -57.816 7.951 95.549 1.00 90.00 67 GLU A CA 1
ATOM 539 C C . GLU A 1 67 ? -57.386 6.551 95.095 1.00 90.00 67 GLU A C 1
ATOM 541 O O . GLU A 1 67 ? -56.330 6.398 94.479 1.00 90.00 67 GLU A O 1
ATOM 546 N N . ASN A 1 68 ? -58.214 5.530 95.332 1.00 90.56 68 ASN A N 1
ATOM 547 C CA . ASN A 1 68 ? -57.933 4.163 94.887 1.00 90.56 68 ASN A CA 1
ATOM 548 C C . ASN A 1 68 ? -57.913 4.043 93.355 1.00 90.56 68 ASN A C 1
ATOM 550 O O . ASN A 1 68 ? -57.046 3.365 92.796 1.00 90.56 68 ASN A O 1
ATOM 554 N N . GLU A 1 69 ? -58.839 4.709 92.665 1.00 91.38 69 GLU A N 1
ATOM 555 C CA . GLU A 1 69 ? -58.883 4.746 91.203 1.00 91.38 69 GLU A CA 1
ATOM 556 C C . GLU A 1 69 ? -57.658 5.471 90.629 1.00 91.38 69 GLU A C 1
ATOM 558 O O . GLU A 1 69 ? -57.003 4.961 89.720 1.00 91.38 69 GLU A O 1
ATOM 563 N N . LEU A 1 70 ? -57.260 6.594 91.233 1.00 90.38 70 LEU A N 1
ATOM 564 C CA . LEU A 1 70 ? -56.055 7.334 90.866 1.00 90.38 70 LEU A CA 1
ATOM 565 C C . LEU A 1 70 ? -54.786 6.491 91.070 1.00 90.38 70 LEU A C 1
ATOM 567 O O . LEU A 1 70 ? -53.898 6.498 90.215 1.00 90.38 70 LEU A O 1
ATOM 571 N N . ILE A 1 71 ? -54.704 5.721 92.160 1.00 92.50 71 ILE A N 1
ATOM 572 C CA . ILE A 1 71 ? -53.614 4.762 92.404 1.00 92.50 71 ILE A CA 1
ATOM 573 C C . ILE A 1 71 ? -53.603 3.669 91.324 1.00 92.50 71 ILE A C 1
ATOM 575 O O . ILE A 1 71 ? -52.538 3.349 90.792 1.00 92.50 71 ILE A O 1
ATOM 579 N N . SER A 1 72 ? -54.767 3.126 90.960 1.00 91.69 72 SER A N 1
ATOM 580 C CA . SER A 1 72 ? -54.904 2.108 89.908 1.00 91.69 72 SER A CA 1
ATOM 581 C C . SER A 1 72 ? -54.444 2.630 88.542 1.00 91.69 72 SER A C 1
ATOM 583 O O . SER A 1 72 ? -53.582 2.027 87.897 1.00 91.69 72 SER A O 1
ATOM 585 N N . VAL A 1 73 ? -54.924 3.811 88.141 1.00 89.19 73 VAL A N 1
ATOM 586 C CA . VAL A 1 73 ? -54.527 4.485 86.896 1.00 89.19 73 VAL A CA 1
ATOM 587 C C . VAL A 1 73 ? -53.030 4.786 86.894 1.00 89.19 73 VAL A C 1
ATOM 589 O O . VAL A 1 73 ? -52.354 4.557 85.891 1.00 89.19 73 VAL A O 1
ATOM 592 N N . LYS A 1 74 ? -52.470 5.240 88.020 1.00 93.12 74 LYS A N 1
ATOM 593 C CA . LYS A 1 74 ? -51.032 5.511 88.153 1.00 93.12 74 LYS A CA 1
ATOM 594 C C . LYS A 1 74 ? -50.194 4.243 87.989 1.00 93.12 74 LYS A C 1
ATOM 596 O O . LYS A 1 74 ? -49.169 4.271 87.306 1.00 93.12 74 LYS A O 1
ATOM 601 N N . ASN A 1 75 ? -50.638 3.125 88.559 1.00 92.12 75 ASN A N 1
ATOM 602 C CA . ASN A 1 75 ? -49.978 1.831 88.397 1.00 92.12 75 ASN A CA 1
ATOM 603 C C . ASN A 1 75 ? -50.021 1.351 86.941 1.00 92.12 75 ASN A C 1
ATOM 605 O O . ASN A 1 75 ? -48.999 0.910 86.416 1.00 92.12 75 ASN A O 1
ATOM 609 N N . LEU A 1 76 ? -51.166 1.499 86.272 1.00 94.44 76 LEU A N 1
ATOM 610 C CA . LEU A 1 76 ? -51.329 1.147 84.862 1.00 94.44 76 LEU A CA 1
ATOM 611 C C 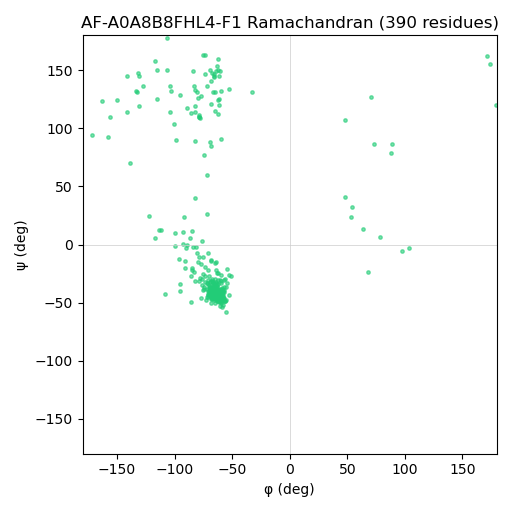. LEU A 1 76 ? -50.491 2.046 83.937 1.00 94.44 76 LEU A C 1
ATOM 613 O O . LEU A 1 76 ? -49.888 1.579 82.974 1.00 94.44 76 LEU A O 1
ATOM 617 N N . ASN A 1 77 ? -50.369 3.332 84.253 1.00 91.50 77 ASN A N 1
ATOM 618 C CA . ASN A 1 77 ? -49.515 4.236 83.489 1.00 91.50 77 ASN A CA 1
ATOM 619 C C . ASN A 1 77 ? -48.026 3.873 83.651 1.00 91.50 77 ASN A C 1
ATOM 621 O O . ASN A 1 77 ? -47.269 3.868 82.682 1.00 91.50 77 ASN A O 1
ATOM 625 N N . ASN A 1 78 ? -47.610 3.464 84.854 1.00 93.94 78 ASN A N 1
ATOM 626 C CA . ASN A 1 78 ? -46.255 2.963 85.096 1.00 93.94 78 ASN A CA 1
ATOM 627 C C . ASN A 1 78 ? -45.949 1.671 84.318 1.00 93.94 78 ASN A C 1
ATOM 629 O O . ASN A 1 78 ? -44.831 1.508 83.824 1.00 93.94 78 ASN A O 1
ATOM 633 N N . THR A 1 79 ? -46.902 0.741 84.188 1.00 93.94 79 THR A N 1
ATOM 634 C CA . THR A 1 79 ? -46.697 -0.480 83.385 1.00 93.94 79 THR A CA 1
ATOM 635 C C . THR A 1 79 ? -46.638 -0.176 81.888 1.00 93.94 79 THR A C 1
ATOM 637 O O . THR A 1 79 ? -45.797 -0.744 81.181 1.00 93.94 79 THR A O 1
ATOM 640 N N . LEU A 1 80 ? -47.455 0.765 81.405 1.00 93.12 80 LEU A N 1
ATOM 641 C CA . LEU A 1 80 ? -47.395 1.261 80.028 1.00 93.12 80 LEU A CA 1
ATOM 642 C C . LEU A 1 80 ? -46.066 1.966 79.724 1.00 93.12 80 LEU A C 1
ATOM 644 O O . LEU A 1 80 ? -45.479 1.717 78.671 1.00 93.12 80 LEU A O 1
ATOM 648 N N . LEU A 1 81 ? -45.548 2.783 80.646 1.00 93.56 81 LEU A N 1
ATOM 649 C CA . LEU A 1 81 ? -44.239 3.433 80.506 1.00 93.56 81 LEU A CA 1
ATOM 650 C C . LEU A 1 81 ? -43.111 2.408 80.355 1.00 93.56 81 LEU A C 1
ATOM 652 O O . LEU A 1 81 ? -42.356 2.479 79.387 1.00 93.56 81 LEU A O 1
ATOM 656 N N . LYS A 1 82 ? -43.061 1.396 81.231 1.00 93.88 82 LYS A N 1
ATOM 657 C CA . LYS A 1 82 ? -42.076 0.301 81.141 1.00 93.88 82 LYS A CA 1
ATOM 658 C C . LYS A 1 82 ? -42.169 -0.458 79.815 1.00 93.88 82 LYS A C 1
ATOM 660 O O . LYS A 1 82 ? -41.153 -0.799 79.210 1.00 93.88 82 LYS A O 1
ATOM 665 N N . SER A 1 83 ? -43.390 -0.708 79.342 1.00 93.50 83 SER A N 1
ATOM 666 C CA . SER A 1 83 ? -43.619 -1.382 78.058 1.00 93.50 83 SER A CA 1
ATOM 667 C C . SER A 1 83 ? -43.132 -0.531 76.881 1.00 93.50 83 SER A C 1
ATOM 669 O O . SER A 1 83 ? -42.460 -1.041 75.986 1.00 93.50 83 SER A O 1
ATOM 671 N N . ASN A 1 84 ? -43.393 0.777 76.906 1.00 92.31 84 ASN A N 1
ATOM 672 C CA . ASN A 1 84 ? -42.918 1.718 75.892 1.00 92.31 84 ASN A CA 1
ATOM 673 C C . ASN A 1 84 ? -41.392 1.848 75.877 1.00 92.31 84 ASN A C 1
ATOM 675 O O . ASN A 1 84 ? -40.799 1.895 74.801 1.00 92.31 84 ASN A O 1
ATOM 679 N N . GLU A 1 85 ? -40.742 1.881 77.039 1.00 94.69 85 GLU A N 1
ATOM 680 C CA . GLU A 1 85 ? -39.279 1.856 77.134 1.00 94.69 85 GLU A CA 1
ATOM 681 C C . GLU A 1 85 ? -38.704 0.570 76.529 1.00 94.69 85 GLU A C 1
ATOM 683 O O . GLU A 1 85 ? -37.772 0.629 75.725 1.00 94.69 85 GLU A O 1
ATOM 688 N N . SER A 1 86 ? -39.308 -0.586 76.824 1.00 95.38 86 SER A N 1
ATOM 689 C CA . SER A 1 86 ? -38.906 -1.867 76.231 1.00 95.38 86 SER A CA 1
ATOM 690 C C . SER A 1 86 ? -39.045 -1.870 74.703 1.00 95.38 86 SER A C 1
ATOM 692 O O . SER A 1 86 ? -38.121 -2.279 73.996 1.00 95.38 86 SER A O 1
ATOM 694 N N . LEU A 1 87 ? -40.163 -1.366 74.172 1.00 94.88 87 LEU A N 1
ATOM 695 C CA . LEU A 1 87 ? -40.382 -1.258 72.727 1.00 94.88 87 LEU A CA 1
ATOM 696 C C . LEU A 1 87 ? -39.386 -0.301 72.064 1.00 94.88 87 LEU A C 1
ATOM 698 O O . LEU A 1 87 ? -38.854 -0.620 71.002 1.00 94.88 87 LEU A O 1
ATOM 702 N N . ARG A 1 88 ? -39.079 0.838 72.694 1.00 93.31 88 ARG A N 1
ATOM 703 C CA . ARG A 1 88 ? -38.067 1.783 72.195 1.00 93.31 88 ARG A CA 1
ATOM 704 C C . ARG A 1 88 ? -36.682 1.147 72.122 1.00 93.31 88 ARG A C 1
ATOM 706 O O . ARG A 1 88 ? -35.985 1.352 71.130 1.00 93.31 88 ARG A O 1
ATOM 713 N N . SER A 1 89 ? -36.310 0.347 73.119 1.00 94.06 89 SER A N 1
ATOM 714 C CA . SER A 1 89 ? -35.051 -0.404 73.109 1.00 94.06 89 SER A CA 1
ATOM 715 C C . SER A 1 89 ? -34.998 -1.406 71.955 1.00 94.06 89 SER A C 1
ATOM 717 O O . SER A 1 89 ? -34.026 -1.403 71.202 1.00 94.06 89 SER A O 1
ATOM 719 N N . LYS A 1 90 ? -36.071 -2.178 71.732 1.00 96.69 90 LYS A N 1
ATOM 720 C CA . LYS A 1 90 ? -36.165 -3.117 70.598 1.00 96.69 90 LYS A CA 1
ATOM 721 C C . LYS A 1 90 ? -36.097 -2.414 69.240 1.00 96.69 90 LYS A C 1
ATOM 723 O O . LYS A 1 90 ? -35.407 -2.875 68.342 1.00 96.69 90 LYS A O 1
ATOM 728 N N . ILE A 1 91 ? -36.777 -1.275 69.086 1.00 94.62 91 ILE A N 1
ATOM 729 C CA . ILE A 1 91 ? -36.725 -0.468 67.854 1.00 94.62 91 ILE A CA 1
ATOM 730 C C . ILE A 1 91 ? -35.302 0.045 67.599 1.00 94.62 91 ILE A C 1
ATOM 732 O O . ILE A 1 91 ? -34.828 0.015 66.466 1.00 94.62 91 ILE A O 1
ATOM 736 N N . SER A 1 92 ? -34.609 0.495 68.648 1.00 94.75 92 SER A N 1
ATOM 737 C CA . SER A 1 92 ? -33.213 0.937 68.560 1.00 94.75 92 SER A CA 1
ATOM 738 C C . SER A 1 92 ? -32.280 -0.191 68.112 1.00 94.75 92 SER A C 1
ATOM 740 O O . SER A 1 92 ? -31.397 0.029 67.286 1.00 94.75 92 SER A O 1
ATOM 742 N N . GLU A 1 93 ? -32.498 -1.406 68.611 1.00 95.31 93 GLU A N 1
ATOM 743 C CA . GLU A 1 93 ? -31.743 -2.599 68.225 1.00 95.31 93 GLU A CA 1
ATOM 744 C C . GLU A 1 93 ? -31.977 -2.972 66.756 1.00 95.31 93 GLU A C 1
ATOM 746 O O . GLU A 1 93 ? -31.024 -3.025 65.981 1.00 95.31 93 GLU A O 1
ATOM 751 N N . ILE A 1 94 ? -33.240 -3.058 66.327 1.00 94.25 94 ILE A N 1
ATOM 752 C CA . ILE A 1 94 ? -33.599 -3.318 64.923 1.00 94.25 94 ILE A CA 1
ATOM 753 C C . ILE A 1 94 ? -32.992 -2.260 63.989 1.00 94.25 94 ILE A C 1
ATOM 755 O O . ILE A 1 94 ? -32.505 -2.587 62.908 1.00 94.25 94 ILE A O 1
ATOM 759 N N . HIS A 1 95 ? -32.967 -0.986 64.390 1.00 94.06 95 HIS A N 1
ATOM 760 C CA . HIS A 1 95 ? -32.330 0.062 63.591 1.00 94.06 95 HIS A CA 1
ATOM 761 C C . HIS A 1 95 ? -30.821 -0.142 63.415 1.00 94.06 95 HIS A C 1
ATOM 763 O O . HIS A 1 95 ? -30.292 0.153 62.340 1.00 94.06 95 HIS A O 1
ATOM 769 N N . LYS A 1 96 ? -30.121 -0.647 64.437 1.00 94.88 96 LYS A N 1
ATOM 770 C CA . LYS A 1 96 ? -28.696 -0.986 64.324 1.00 94.88 96 LYS A CA 1
ATOM 771 C C . LYS A 1 96 ? -28.495 -2.133 63.343 1.00 94.88 96 LYS A C 1
ATOM 773 O O . LYS A 1 96 ? -27.640 -2.015 62.469 1.00 94.88 96 LYS A O 1
ATOM 778 N N . ASP A 1 97 ? -29.321 -3.171 63.429 1.00 94.81 97 ASP A N 1
ATOM 779 C CA . ASP A 1 97 ? -29.241 -4.333 62.541 1.00 94.81 97 ASP A CA 1
ATOM 780 C C . ASP A 1 97 ? -29.514 -3.957 61.082 1.00 94.81 97 ASP A C 1
ATOM 782 O O . ASP A 1 97 ? -28.770 -4.356 60.187 1.00 94.81 97 ASP A O 1
ATOM 786 N N . VAL A 1 98 ? -30.521 -3.113 60.829 1.00 93.44 98 VAL A N 1
ATOM 787 C CA . VAL A 1 98 ? -30.824 -2.592 59.485 1.00 93.44 98 VAL A CA 1
ATOM 788 C C . VAL A 1 98 ? -29.649 -1.791 58.925 1.00 93.44 98 VAL A C 1
ATOM 790 O O . VAL A 1 98 ? -29.280 -1.965 57.762 1.00 93.44 98 VAL A O 1
ATOM 793 N N . ASN A 1 99 ? -29.017 -0.946 59.742 1.00 94.50 99 ASN A N 1
ATOM 794 C CA . ASN A 1 99 ? -27.831 -0.208 59.314 1.00 94.50 99 ASN A CA 1
ATOM 795 C C . ASN A 1 99 ? -26.667 -1.153 58.990 1.00 94.50 99 ASN A C 1
ATOM 797 O O . ASN A 1 99 ? -25.999 -0.981 57.969 1.00 94.50 99 ASN A O 1
ATOM 801 N N . LEU A 1 100 ? -26.451 -2.177 59.812 1.00 94.44 100 LEU A N 1
ATOM 802 C CA . LEU A 1 100 ? -25.387 -3.159 59.617 1.00 94.44 100 LEU A CA 1
ATOM 803 C C . LEU A 1 100 ? -25.612 -3.961 58.324 1.00 94.44 100 LEU A C 1
ATOM 805 O O . LEU A 1 100 ? -24.702 -4.082 57.500 1.00 94.44 100 LEU A O 1
ATOM 809 N N . LEU A 1 101 ? -26.849 -4.401 58.078 1.00 93.12 101 LEU A N 1
ATOM 810 C CA . LEU A 1 101 ? -27.262 -5.036 56.825 1.00 93.12 101 LEU A CA 1
ATOM 811 C C . LEU A 1 101 ? -27.054 -4.116 55.618 1.00 93.12 101 LEU A C 1
ATOM 813 O O . LEU A 1 101 ? -26.570 -4.575 54.584 1.00 93.12 101 LEU A O 1
ATOM 817 N N . SER A 1 102 ? -27.347 -2.818 55.742 1.00 93.69 102 SER A N 1
ATOM 818 C CA . SER A 1 102 ? -27.130 -1.859 54.653 1.00 93.69 102 SER A CA 1
ATOM 819 C C . SER A 1 102 ? -25.651 -1.757 54.252 1.00 93.69 102 SER A C 1
ATOM 821 O O . SER A 1 102 ? -25.331 -1.752 53.061 1.00 93.69 102 SER A O 1
ATOM 823 N N . ILE A 1 103 ? -24.738 -1.770 55.231 1.00 93.38 103 ILE A N 1
ATOM 824 C CA . ILE A 1 103 ? -23.286 -1.729 55.007 1.00 93.38 103 ILE A CA 1
ATOM 825 C C . ILE A 1 103 ? -22.821 -3.010 54.308 1.00 93.38 103 ILE A C 1
ATOM 827 O O . ILE A 1 103 ? -22.084 -2.949 53.321 1.00 93.38 103 ILE A O 1
ATOM 831 N N . ILE A 1 104 ? -23.291 -4.171 54.772 1.00 93.88 104 ILE A N 1
ATOM 832 C CA . ILE A 1 104 ? -22.990 -5.464 54.144 1.00 93.88 104 ILE A CA 1
ATOM 833 C C . ILE A 1 104 ? -23.472 -5.476 52.690 1.00 93.88 104 ILE A C 1
ATOM 835 O O . ILE A 1 104 ? -22.729 -5.892 51.801 1.00 93.88 104 ILE A O 1
ATOM 839 N N . MET A 1 105 ? -24.676 -4.967 52.424 1.00 89.25 105 MET A N 1
ATOM 840 C CA . MET A 1 105 ? -25.254 -4.947 51.081 1.00 89.25 105 MET A CA 1
ATOM 841 C C . MET A 1 105 ? -24.464 -4.044 50.121 1.00 89.25 105 MET A C 1
ATOM 843 O O . MET A 1 105 ? -24.264 -4.393 48.956 1.00 89.25 105 MET A O 1
ATOM 847 N N . ILE A 1 106 ? -23.950 -2.907 50.602 1.00 92.06 106 ILE A N 1
ATOM 848 C CA . ILE A 1 106 ? -23.057 -2.032 49.826 1.00 92.06 106 ILE A CA 1
ATOM 849 C C . ILE A 1 106 ? -21.751 -2.760 49.473 1.00 92.06 106 ILE A C 1
ATOM 851 O O . ILE A 1 106 ? -21.334 -2.733 48.311 1.00 92.06 106 ILE A O 1
ATOM 855 N N . ASN A 1 107 ? -21.146 -3.464 50.433 1.00 91.19 107 ASN A N 1
ATOM 856 C CA . ASN A 1 107 ? -19.906 -4.218 50.221 1.00 91.19 107 ASN A CA 1
ATOM 857 C C . ASN A 1 107 ? -20.094 -5.420 49.282 1.00 91.19 107 ASN A C 1
ATOM 859 O O . ASN A 1 107 ? -19.259 -5.685 48.423 1.00 91.19 107 ASN A O 1
ATOM 863 N N . GLN A 1 108 ? -21.206 -6.145 49.381 1.00 90.75 108 GLN A N 1
ATOM 864 C CA . GLN A 1 108 ? -21.500 -7.230 48.441 1.00 90.75 108 GLN A CA 1
ATOM 865 C C . GLN A 1 108 ? -21.663 -6.699 47.013 1.00 90.75 108 GLN A C 1
ATOM 867 O O . GLN A 1 108 ? -21.140 -7.282 46.063 1.00 90.75 108 GLN A O 1
ATOM 872 N N . ASN A 1 109 ? -22.322 -5.551 46.850 1.00 89.12 109 ASN A N 1
ATOM 873 C CA . ASN A 1 109 ? -22.478 -4.915 45.546 1.00 89.12 109 ASN A CA 1
ATOM 874 C C . ASN A 1 109 ? -21.145 -4.442 44.942 1.00 89.12 109 ASN A C 1
ATOM 876 O O . ASN A 1 109 ? -20.991 -4.499 43.718 1.00 89.12 109 ASN A O 1
ATOM 880 N N . SER A 1 110 ? -20.181 -3.986 45.750 1.00 89.19 110 SER A N 1
ATOM 881 C CA . SER A 1 110 ? -18.843 -3.646 45.249 1.00 89.19 110 SER A CA 1
ATOM 882 C C . SER A 1 110 ? -18.083 -4.895 44.796 1.00 89.19 110 SER A C 1
ATOM 884 O O . SER A 1 110 ? -17.589 -4.919 43.667 1.00 89.19 110 SER A O 1
ATOM 886 N N . LEU A 1 111 ? -18.106 -5.972 45.586 1.00 89.56 111 LEU A N 1
ATOM 887 C CA . LEU A 1 111 ? -17.486 -7.253 45.230 1.00 89.56 111 LEU A CA 1
ATOM 888 C C . LEU A 1 111 ? -18.085 -7.859 43.952 1.00 89.56 111 LEU A C 1
ATOM 890 O O . LEU A 1 111 ? -17.351 -8.323 43.082 1.00 89.56 111 LEU A O 1
ATOM 894 N N . ILE A 1 112 ? -19.410 -7.803 43.777 1.00 87.38 112 ILE A N 1
ATOM 895 C CA . ILE A 1 112 ? -20.078 -8.276 42.553 1.00 87.38 112 ILE A CA 1
ATOM 896 C C . ILE A 1 112 ? -19.619 -7.471 41.329 1.00 87.38 112 ILE A C 1
ATOM 898 O O . ILE A 1 112 ? -19.410 -8.045 40.257 1.00 87.38 112 ILE A O 1
ATOM 902 N N . LYS A 1 113 ? -19.450 -6.147 41.457 1.00 86.81 113 LYS A N 1
ATOM 903 C CA . LYS A 1 113 ? -18.941 -5.303 40.361 1.00 86.81 113 LYS A CA 1
ATOM 904 C C . LYS A 1 113 ? -17.509 -5.680 39.985 1.00 86.81 113 LYS A C 1
ATOM 906 O O . LYS A 1 113 ? -17.208 -5.789 38.795 1.00 86.81 113 LYS A O 1
ATOM 911 N N . GLU A 1 114 ? -16.649 -5.918 40.969 1.00 86.00 114 GLU A N 1
ATOM 912 C CA . GLU A 1 114 ? -15.271 -6.358 40.734 1.00 86.00 114 GLU A CA 1
ATOM 913 C C . GLU A 1 114 ? -15.215 -7.747 40.094 1.00 86.00 114 GLU A C 1
ATOM 915 O O . GLU A 1 114 ? -14.514 -7.942 39.100 1.00 86.00 114 GLU A O 1
ATOM 920 N N . PHE A 1 115 ? -16.022 -8.690 40.579 1.00 83.31 115 PHE A N 1
ATOM 921 C CA . PHE A 1 115 ? -16.104 -10.037 40.022 1.00 83.31 115 PHE A CA 1
ATOM 922 C C . PHE A 1 115 ? -16.597 -10.035 38.569 1.00 83.31 115 PHE A C 1
ATOM 924 O O . PHE A 1 115 ? -16.021 -10.708 37.710 1.00 83.31 115 PHE A O 1
ATOM 931 N N . LYS A 1 116 ? -17.618 -9.227 38.248 1.00 82.38 116 LYS A N 1
ATOM 932 C CA . LYS A 1 116 ? -18.0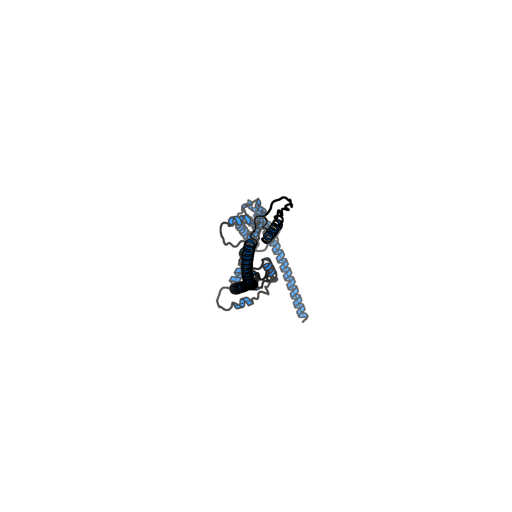91 -9.034 36.865 1.00 82.38 116 LYS A CA 1
ATOM 933 C C . LYS A 1 116 ? -16.995 -8.461 35.965 1.00 82.38 116 LYS A C 1
ATOM 935 O O . LYS A 1 116 ? -16.816 -8.930 34.847 1.00 82.38 116 LYS A O 1
ATOM 940 N N . LYS A 1 117 ? -16.217 -7.490 36.447 1.00 80.38 117 LYS A N 1
ATOM 941 C CA . LYS A 1 117 ? -15.103 -6.910 35.682 1.00 80.38 117 LYS A CA 1
ATOM 942 C C . LYS A 1 117 ? -13.995 -7.937 35.420 1.00 80.38 117 LYS A C 1
ATOM 944 O O . LYS A 1 117 ? -13.513 -8.045 34.296 1.00 80.38 117 LYS A O 1
ATOM 949 N N . SER A 1 118 ? -13.615 -8.711 36.434 1.00 73.81 118 SER A N 1
ATOM 950 C CA . SER A 1 118 ? -12.571 -9.737 36.322 1.00 73.81 118 SER A CA 1
ATOM 951 C C . SER A 1 118 ? -12.987 -10.908 35.430 1.00 73.81 118 SER A C 1
ATOM 953 O O . SER A 1 118 ? -12.201 -11.334 34.590 1.00 73.81 118 SER A O 1
ATOM 955 N N . SER A 1 119 ? -14.226 -11.392 35.543 1.00 72.75 119 SER A N 1
ATOM 956 C CA . SER A 1 119 ? -14.748 -12.476 34.694 1.00 72.75 119 SER A CA 1
ATOM 957 C C . SER A 1 119 ? -14.833 -12.075 33.221 1.00 72.75 119 SER A C 1
ATOM 959 O O . SER A 1 119 ? -14.367 -12.824 32.364 1.00 72.75 119 SER A O 1
ATOM 961 N N . VAL A 1 120 ? -15.323 -10.869 32.916 1.00 76.38 120 VAL A N 1
ATOM 962 C CA . VAL A 1 120 ? -15.320 -10.336 31.544 1.00 76.38 120 VAL A CA 1
ATOM 963 C C . VAL A 1 120 ? -13.895 -10.261 30.993 1.00 76.38 120 VAL A C 1
ATOM 965 O O . VAL A 1 120 ? -13.663 -10.705 29.874 1.00 76.38 120 VAL A O 1
ATOM 968 N N . ASN A 1 121 ? -12.924 -9.797 31.786 1.00 76.00 121 ASN A N 1
ATOM 969 C CA . ASN A 1 121 ? -11.518 -9.741 31.371 1.00 76.00 121 ASN A CA 1
ATOM 970 C C . ASN A 1 121 ? -10.891 -11.126 31.117 1.00 76.00 121 ASN A C 1
ATOM 972 O O . ASN A 1 121 ? -10.015 -11.265 30.264 1.00 76.00 121 ASN A O 1
ATOM 976 N N . LEU A 1 122 ? -11.299 -12.155 31.862 1.00 72.81 122 LEU A N 1
ATOM 977 C CA . LEU A 1 122 ? -10.828 -13.526 31.645 1.00 72.81 122 LEU A CA 1
ATOM 978 C C . LEU A 1 122 ? -11.409 -14.114 30.356 1.00 72.81 122 LEU A C 1
ATOM 980 O O . LEU A 1 122 ? -10.672 -14.713 29.574 1.00 72.81 122 LEU A O 1
ATOM 984 N N . ILE A 1 123 ? -12.704 -13.895 30.109 1.00 73.81 123 ILE A N 1
ATOM 985 C CA . ILE A 1 123 ? -13.383 -14.338 28.885 1.00 73.81 123 ILE A CA 1
ATOM 986 C C . ILE A 1 123 ? -12.778 -13.640 27.662 1.00 73.81 123 ILE A C 1
ATOM 988 O O . ILE A 1 123 ? -12.429 -14.314 26.694 1.00 73.81 123 ILE A O 1
ATOM 992 N N . THR A 1 124 ? -12.569 -12.319 27.709 1.00 77.44 124 THR A N 1
ATOM 993 C CA . THR A 1 124 ? -11.940 -11.584 26.598 1.00 77.44 124 THR A CA 1
ATOM 994 C C . THR A 1 124 ? -10.525 -12.078 26.329 1.00 77.44 124 THR A C 1
ATOM 996 O O . THR A 1 124 ? -10.177 -12.321 25.177 1.00 77.44 124 THR A O 1
ATOM 999 N N . ARG A 1 125 ? -9.726 -12.331 27.371 1.00 78.69 125 ARG A N 1
ATOM 1000 C CA . ARG A 1 125 ? -8.374 -12.884 27.219 1.00 78.69 125 ARG A CA 1
ATOM 1001 C C . ARG A 1 125 ? -8.376 -14.304 26.644 1.00 78.69 125 ARG A C 1
ATOM 1003 O O . ARG A 1 125 ? -7.492 -14.635 25.857 1.00 78.69 125 ARG A O 1
ATOM 1010 N N . SER A 1 126 ? -9.354 -15.134 27.009 1.00 79.19 126 SER A N 1
ATOM 1011 C CA . SER A 1 126 ? -9.529 -16.475 26.435 1.00 79.19 126 SER A CA 1
ATOM 1012 C C . SER A 1 126 ? -9.835 -16.403 24.937 1.00 79.19 126 SER A C 1
ATOM 1014 O O . SER A 1 126 ? -9.157 -17.053 24.143 1.00 79.19 126 SER A O 1
ATOM 1016 N N . ILE A 1 127 ? -10.785 -15.548 24.546 1.00 82.69 127 ILE A N 1
ATOM 1017 C CA . ILE A 1 127 ? -11.161 -15.324 23.143 1.00 82.69 127 ILE A CA 1
ATOM 1018 C C . ILE A 1 127 ? -9.978 -14.758 22.347 1.00 82.69 127 ILE A C 1
ATOM 1020 O O . ILE A 1 127 ? -9.704 -15.211 21.239 1.00 82.69 127 ILE A O 1
ATOM 1024 N N . GLU A 1 128 ? -9.229 -13.806 22.910 1.00 85.31 128 GLU A N 1
ATOM 1025 C CA . GLU A 1 128 ? -8.025 -13.260 22.272 1.00 85.31 128 GLU A CA 1
ATOM 1026 C C . GLU A 1 128 ? -6.956 -14.333 22.029 1.00 85.31 128 GLU A C 1
ATOM 1028 O O . GLU A 1 128 ? -6.318 -14.341 20.973 1.00 85.31 128 GLU A O 1
ATOM 1033 N N . ASN A 1 129 ? -6.751 -15.240 22.987 1.00 86.00 129 ASN A N 1
ATOM 1034 C CA . ASN A 1 129 ? -5.788 -16.332 22.852 1.00 86.00 129 ASN A CA 1
ATOM 1035 C C . ASN A 1 129 ? -6.207 -17.321 21.759 1.00 86.00 129 ASN A C 1
ATOM 1037 O O . ASN A 1 129 ? -5.371 -17.752 20.962 1.00 86.00 129 ASN A O 1
ATOM 1041 N N . GLU A 1 130 ? -7.494 -17.652 21.698 1.00 87.62 130 GLU A N 1
ATOM 1042 C CA . GLU A 1 130 ? -8.046 -18.545 20.684 1.00 87.62 130 GLU A CA 1
ATOM 1043 C C . GLU A 1 130 ? -7.986 -17.912 19.287 1.00 87.62 130 GLU A C 1
ATOM 1045 O O . GLU A 1 130 ? -7.440 -18.507 18.357 1.00 87.62 130 GLU A O 1
ATOM 1050 N N . ALA A 1 131 ? -8.404 -16.652 19.146 1.00 86.12 131 ALA A N 1
ATOM 1051 C CA . ALA A 1 131 ? -8.273 -15.896 17.903 1.00 86.12 131 ALA A CA 1
ATOM 1052 C C . ALA A 1 131 ? -6.809 -15.788 17.448 1.00 86.12 131 ALA A C 1
ATOM 1054 O O . ALA A 1 131 ? -6.509 -15.950 16.263 1.00 86.12 131 ALA A O 1
ATOM 1055 N N . LYS A 1 132 ? -5.870 -15.576 18.381 1.00 89.38 132 LYS A N 1
ATOM 1056 C CA . LYS A 1 132 ? -4.433 -15.546 18.077 1.00 89.38 132 LYS A CA 1
ATOM 1057 C C . LYS A 1 132 ? -3.952 -16.871 17.482 1.00 89.38 132 LYS A C 1
ATOM 1059 O O . LYS A 1 132 ? -3.179 -16.838 16.527 1.00 89.38 132 LYS A O 1
ATOM 1064 N N . LYS A 1 133 ? -4.418 -18.009 18.007 1.00 90.69 133 LYS A N 1
ATOM 1065 C CA . LYS A 1 133 ? -4.067 -19.351 17.515 1.00 90.69 133 LYS A CA 1
ATOM 1066 C C . LYS A 1 133 ? -4.508 -19.555 16.063 1.00 90.69 133 LYS A C 1
ATOM 1068 O O . LYS A 1 133 ? -3.713 -20.015 15.247 1.00 90.69 133 LYS A O 1
ATOM 1073 N N . TYR A 1 134 ? -5.734 -19.164 15.717 1.00 90.81 134 TYR A N 1
ATOM 1074 C CA . TYR A 1 134 ? -6.217 -19.265 14.337 1.00 90.81 134 TYR A CA 1
ATOM 1075 C C . TYR A 1 134 ? -5.490 -18.293 13.405 1.00 90.81 134 TYR A C 1
ATOM 1077 O O . TYR A 1 134 ? -4.992 -18.699 12.357 1.00 90.81 134 TYR A O 1
ATOM 1085 N N . LEU A 1 135 ? -5.339 -17.028 13.805 1.00 90.75 135 LEU A N 1
ATOM 1086 C CA . LEU A 1 135 ? -4.684 -16.014 12.976 1.00 90.75 135 LEU A CA 1
ATOM 1087 C C . LEU A 1 135 ? -3.199 -16.305 12.736 1.00 90.75 135 LEU A C 1
ATOM 1089 O O . LEU A 1 135 ? -2.705 -15.965 11.666 1.00 90.75 135 LEU A O 1
ATOM 1093 N N . SER A 1 136 ? -2.500 -16.970 13.664 1.00 90.56 136 SER A N 1
ATOM 1094 C CA . SER A 1 136 ? -1.087 -17.351 13.486 1.00 90.56 136 SER A CA 1
ATOM 1095 C C . SER A 1 136 ? -0.823 -18.334 12.352 1.00 90.56 136 SER A C 1
ATOM 1097 O O . SER A 1 136 ? 0.321 -18.470 11.932 1.00 90.56 136 SER A O 1
ATOM 1099 N N . THR A 1 137 ? -1.860 -18.993 11.834 1.00 91.50 137 THR A N 1
ATOM 1100 C CA . THR A 1 137 ? -1.720 -19.879 10.671 1.00 91.50 137 THR A CA 1
ATOM 1101 C C . THR A 1 137 ? -1.590 -19.105 9.357 1.00 91.50 137 THR A C 1
ATOM 1103 O O . THR A 1 137 ? -0.922 -19.568 8.437 1.00 91.50 137 THR A O 1
ATOM 1106 N N . VAL A 1 138 ? -2.189 -17.912 9.275 1.00 90.19 138 VAL A N 1
ATOM 1107 C CA . VAL A 1 138 ? -2.259 -17.098 8.048 1.00 90.19 138 VAL A CA 1
ATOM 1108 C C . VAL A 1 138 ? -1.358 -15.866 8.136 1.00 90.19 138 VAL A C 1
ATOM 1110 O O . VAL A 1 138 ? -0.675 -15.512 7.174 1.00 90.19 138 VAL A O 1
ATOM 1113 N N . PHE A 1 139 ? -1.355 -15.203 9.290 1.00 92.31 139 PHE A N 1
ATOM 1114 C CA . PHE A 1 139 ? -0.690 -13.926 9.513 1.00 92.31 139 PHE A CA 1
ATOM 1115 C C . PHE A 1 139 ? 0.574 -14.082 10.348 1.00 92.31 139 PHE A C 1
ATOM 1117 O O . PHE A 1 139 ? 0.672 -14.931 11.233 1.00 92.31 139 PHE A O 1
ATOM 1124 N N . SER A 1 140 ? 1.536 -13.194 10.112 1.00 92.56 140 SER A N 1
ATOM 1125 C CA . SER A 1 140 ? 2.725 -13.108 10.951 1.00 92.56 140 SER A CA 1
ATOM 1126 C C . SER A 1 140 ? 2.421 -12.484 12.317 1.00 92.56 140 SER A C 1
ATOM 1128 O O . SER A 1 140 ? 1.426 -11.779 12.505 1.00 92.56 140 SER A O 1
ATOM 1130 N N . GLN A 1 141 ? 3.324 -12.665 13.284 1.00 91.31 141 GLN A N 1
ATOM 1131 C CA . GLN A 1 141 ? 3.151 -12.100 14.626 1.00 91.31 141 GLN A CA 1
ATOM 1132 C C . GLN A 1 141 ? 3.022 -10.566 14.609 1.00 91.31 141 GLN A C 1
ATOM 1134 O O . GLN A 1 141 ? 2.207 -10.007 15.341 1.00 91.31 141 GLN A O 1
ATOM 1139 N N . ASN A 1 142 ? 3.768 -9.885 13.737 1.00 92.62 142 ASN A N 1
ATOM 1140 C CA . ASN A 1 142 ? 3.690 -8.435 13.555 1.00 92.62 142 ASN A CA 1
ATOM 1141 C C . ASN A 1 142 ? 2.325 -7.985 13.018 1.00 92.62 142 ASN A C 1
ATOM 1143 O O . ASN A 1 142 ? 1.784 -6.967 13.449 1.00 92.62 142 ASN A O 1
ATOM 1147 N N . GLN A 1 143 ? 1.762 -8.749 12.082 1.00 92.31 143 GLN A N 1
ATOM 1148 C CA . GLN A 1 143 ? 0.439 -8.494 11.521 1.00 92.31 143 GLN A CA 1
ATOM 1149 C C . GLN A 1 143 ? -0.659 -8.722 12.558 1.00 92.31 143 GLN A C 1
ATOM 1151 O O . GLN A 1 143 ? -1.572 -7.908 12.675 1.00 92.31 143 GLN A O 1
ATOM 1156 N N . ILE A 1 144 ? -0.537 -9.774 13.368 1.00 92.00 144 ILE A N 1
ATOM 1157 C CA . ILE A 1 144 ? -1.462 -10.052 14.471 1.00 92.00 144 ILE A CA 1
ATOM 1158 C C . ILE A 1 144 ? -1.404 -8.941 15.519 1.00 92.00 144 ILE A C 1
ATOM 1160 O O . ILE A 1 144 ? -2.447 -8.497 15.991 1.00 92.00 144 ILE A O 1
ATOM 1164 N N . ASP A 1 145 ? -0.212 -8.447 15.860 1.00 91.19 145 ASP A N 1
ATOM 1165 C CA . ASP A 1 145 ? -0.053 -7.331 16.798 1.00 91.19 145 ASP A CA 1
ATOM 1166 C C . ASP A 1 145 ? -0.764 -6.051 16.308 1.00 91.19 145 ASP A C 1
ATOM 1168 O O . ASP A 1 145 ? -1.283 -5.289 17.130 1.00 91.19 145 ASP A O 1
ATOM 1172 N N . LEU A 1 146 ? -0.810 -5.825 14.986 1.00 91.62 146 LEU A N 1
ATOM 1173 C CA . LEU A 1 146 ? -1.564 -4.730 14.360 1.00 91.62 146 LEU A CA 1
ATOM 1174 C C . LEU A 1 146 ? -3.076 -4.980 14.391 1.00 91.62 146 LEU A C 1
ATOM 1176 O O . LEU A 1 146 ? -3.822 -4.089 14.795 1.00 91.62 146 LEU A O 1
ATOM 1180 N N . ILE A 1 147 ? -3.526 -6.181 14.007 1.00 90.56 147 ILE A N 1
ATOM 1181 C CA . ILE A 1 147 ? -4.949 -6.569 14.017 1.00 90.56 147 ILE A CA 1
ATOM 1182 C C . ILE A 1 147 ? -5.526 -6.438 15.433 1.00 90.56 147 ILE A C 1
ATOM 1184 O O . ILE A 1 147 ? -6.578 -5.836 15.630 1.00 90.56 147 ILE A O 1
ATOM 1188 N N . MET A 1 148 ? -4.791 -6.929 16.431 1.00 88.00 148 MET A N 1
ATOM 1189 C CA . MET A 1 148 ? -5.164 -6.885 17.848 1.00 88.00 148 MET A CA 1
ATOM 1190 C C . MET A 1 148 ? -4.971 -5.497 18.482 1.00 88.00 148 MET A C 1
ATOM 1192 O O . MET A 1 148 ? -5.138 -5.347 19.689 1.00 88.00 148 MET A O 1
ATOM 1196 N N . LYS A 1 149 ? -4.568 -4.480 17.704 1.00 86.00 149 LYS A N 1
ATOM 1197 C CA . LYS A 1 149 ? -4.309 -3.099 18.156 1.00 86.00 149 LYS A CA 1
ATOM 1198 C C . LYS A 1 149 ? -3.330 -2.991 19.337 1.00 86.00 149 LYS A C 1
ATOM 1200 O O . LYS A 1 149 ? -3.314 -1.977 20.033 1.00 86.00 149 LYS A O 1
ATOM 1205 N N . LYS A 1 150 ? -2.460 -3.991 19.533 1.00 85.12 150 LYS A N 1
ATOM 1206 C CA . LYS A 1 150 ? -1.407 -3.978 20.567 1.00 85.12 150 LYS A CA 1
ATOM 1207 C C . LYS A 1 150 ? -0.326 -2.954 20.239 1.00 85.12 150 LYS A C 1
ATOM 1209 O O . LYS A 1 150 ? 0.266 -2.357 21.134 1.00 85.12 150 LYS A O 1
ATOM 1214 N N . LYS A 1 151 ? -0.073 -2.739 18.945 1.00 87.75 151 LYS A N 1
ATOM 1215 C CA . LYS A 1 151 ? 0.880 -1.754 18.424 1.00 87.75 151 LYS A CA 1
ATOM 1216 C C . LYS A 1 151 ? 0.220 -0.921 17.329 1.00 87.75 151 LYS A C 1
ATOM 1218 O O . LYS A 1 151 ? -0.564 -1.433 16.541 1.00 87.75 151 LYS A O 1
ATOM 1223 N N . LYS A 1 152 ? 0.579 0.365 17.244 1.00 86.25 152 LYS A N 1
ATOM 1224 C CA . LYS A 1 152 ? 0.142 1.261 16.150 1.00 86.25 152 LYS A CA 1
ATOM 1225 C C . LYS A 1 152 ? 1.045 1.187 14.915 1.00 86.25 152 LYS A C 1
ATOM 1227 O O . LYS A 1 152 ? 0.617 1.511 13.813 1.00 86.25 152 LYS A O 1
ATOM 1232 N N . LYS A 1 153 ? 2.316 0.829 15.105 1.00 88.56 153 LYS A N 1
ATOM 1233 C CA . LYS A 1 153 ? 3.341 0.726 14.059 1.00 88.56 153 LYS A CA 1
ATOM 1234 C C . LYS A 1 153 ? 4.213 -0.484 14.352 1.00 88.56 153 LYS A C 1
ATOM 1236 O O . LYS A 1 153 ? 4.477 -0.772 15.518 1.00 88.56 153 LYS A O 1
ATOM 1241 N N . VAL A 1 154 ? 4.672 -1.156 13.301 1.00 92.19 154 VAL A N 1
ATOM 1242 C CA . VAL A 1 154 ? 5.527 -2.338 13.420 1.00 92.19 154 VAL A CA 1
ATOM 1243 C C . VAL A 1 154 ? 6.728 -2.225 12.488 1.00 92.19 154 VAL A C 1
ATOM 1245 O O . VAL A 1 154 ? 6.652 -1.597 11.429 1.00 92.19 154 VAL A O 1
ATOM 1248 N N . HIS A 1 155 ? 7.851 -2.795 12.924 1.00 90.75 155 HIS A N 1
ATOM 1249 C CA . HIS A 1 155 ? 9.026 -2.998 12.094 1.00 90.75 155 HIS A CA 1
ATOM 1250 C C . HIS A 1 155 ? 8.866 -4.312 11.326 1.00 90.75 155 HIS A C 1
ATOM 1252 O O . HIS A 1 155 ? 8.832 -5.380 11.929 1.00 90.75 155 HIS A O 1
ATOM 1258 N N . TRP A 1 156 ? 8.727 -4.210 10.008 1.00 93.44 156 TRP A N 1
ATOM 1259 C CA . TRP A 1 156 ? 8.480 -5.355 9.137 1.00 93.44 156 TRP A CA 1
ATOM 1260 C C . TRP A 1 156 ? 9.723 -6.232 8.997 1.00 93.44 156 TRP A C 1
ATOM 1262 O O . TRP A 1 156 ? 10.822 -5.713 8.791 1.00 93.44 156 TRP A O 1
ATOM 1272 N N . SER A 1 157 ? 9.541 -7.548 9.074 1.00 93.44 157 SER A N 1
ATOM 1273 C CA . SER A 1 157 ? 10.611 -8.515 8.826 1.00 93.44 157 SER A CA 1
ATOM 1274 C C . SER A 1 157 ? 10.908 -8.650 7.330 1.00 93.44 157 SER A C 1
ATOM 1276 O O . SER A 1 157 ? 10.101 -8.272 6.476 1.00 93.44 157 SER A O 1
ATOM 1278 N N . ARG A 1 158 ? 12.070 -9.222 6.993 1.00 90.94 158 ARG A N 1
ATOM 1279 C CA . ARG A 1 158 ? 12.453 -9.471 5.594 1.00 90.94 158 ARG A CA 1
ATOM 1280 C C . ARG A 1 158 ? 11.435 -10.369 4.878 1.00 90.94 158 ARG A C 1
ATOM 1282 O O . ARG A 1 158 ? 11.060 -10.059 3.751 1.00 90.94 158 ARG A O 1
ATOM 1289 N N . ASP A 1 159 ? 10.934 -11.407 5.545 1.00 92.00 159 ASP A N 1
ATOM 1290 C CA . ASP A 1 159 ? 9.962 -12.348 4.968 1.00 92.00 159 ASP A CA 1
ATOM 1291 C C . ASP A 1 159 ? 8.596 -11.701 4.725 1.00 92.00 159 ASP A C 1
ATOM 1293 O O . ASP A 1 159 ? 7.958 -11.938 3.700 1.00 92.00 159 ASP A O 1
ATOM 1297 N N . GLU A 1 160 ? 8.151 -10.839 5.641 1.00 94.19 160 GLU A N 1
ATOM 1298 C CA . GLU A 1 160 ? 6.906 -10.078 5.493 1.00 94.19 160 GLU A CA 1
ATOM 1299 C C . GLU A 1 160 ? 6.989 -9.102 4.321 1.00 94.19 160 GLU A C 1
ATOM 1301 O O . GLU A 1 160 ? 6.060 -9.002 3.518 1.00 94.19 160 GLU A O 1
ATOM 1306 N N . ILE A 1 161 ? 8.121 -8.403 4.201 1.00 94.25 161 ILE A N 1
ATOM 1307 C CA . ILE A 1 161 ? 8.393 -7.516 3.071 1.00 94.25 161 ILE A CA 1
ATOM 1308 C C . ILE A 1 161 ? 8.458 -8.310 1.768 1.00 94.25 161 ILE A C 1
ATOM 1310 O O . ILE A 1 161 ? 7.882 -7.861 0.782 1.00 94.25 161 ILE A O 1
ATOM 1314 N N . SER A 1 162 ? 9.095 -9.483 1.761 1.00 91.81 162 SER A N 1
ATOM 1315 C CA . SER A 1 162 ? 9.160 -10.369 0.595 1.00 91.81 162 SER A CA 1
ATOM 1316 C C . SER A 1 162 ? 7.759 -10.773 0.124 1.00 91.81 162 SER A C 1
ATOM 1318 O O . SER A 1 162 ? 7.381 -10.460 -1.002 1.00 91.81 162 SER A O 1
ATOM 1320 N N . LYS A 1 163 ? 6.918 -11.323 1.014 1.00 93.25 163 LYS A N 1
ATOM 1321 C CA . LYS A 1 163 ? 5.517 -11.677 0.703 1.00 93.25 163 LYS A CA 1
ATOM 1322 C C . LYS A 1 163 ? 4.711 -10.477 0.192 1.00 93.25 163 LYS A C 1
ATOM 1324 O O . LYS A 1 163 ? 3.941 -10.601 -0.760 1.00 93.25 163 LYS A O 1
ATOM 1329 N N . ALA A 1 164 ? 4.900 -9.302 0.793 1.00 95.00 164 ALA A N 1
ATOM 1330 C CA . ALA A 1 164 ? 4.231 -8.078 0.364 1.00 95.00 164 ALA A CA 1
ATOM 1331 C C . ALA A 1 164 ? 4.724 -7.572 -1.006 1.00 95.00 164 ALA A C 1
ATOM 1333 O O . ALA A 1 164 ? 3.919 -7.080 -1.799 1.00 95.00 164 ALA A O 1
ATOM 1334 N N . LEU A 1 165 ? 6.021 -7.702 -1.309 1.00 92.44 165 LEU A N 1
ATOM 1335 C CA . LEU A 1 165 ? 6.580 -7.407 -2.629 1.00 92.44 165 LEU A CA 1
ATOM 1336 C C . LEU A 1 165 ? 6.038 -8.371 -3.681 1.00 92.44 165 LEU A C 1
ATOM 1338 O O . LEU A 1 165 ? 5.651 -7.901 -4.747 1.00 92.44 165 LEU A O 1
ATOM 1342 N N . THR A 1 166 ? 5.930 -9.663 -3.370 1.00 92.81 166 THR A N 1
ATOM 1343 C CA . THR A 1 166 ? 5.332 -10.676 -4.251 1.00 92.81 166 THR A CA 1
ATOM 1344 C C . THR A 1 166 ? 3.874 -10.348 -4.566 1.00 92.81 166 THR A C 1
ATOM 1346 O O . THR A 1 166 ? 3.489 -10.288 -5.730 1.00 92.81 166 THR A O 1
ATOM 1349 N N . LEU A 1 167 ? 3.063 -10.029 -3.552 1.00 93.00 167 LEU A N 1
ATOM 1350 C CA . LEU A 1 167 ? 1.670 -9.624 -3.767 1.00 93.00 167 LEU A CA 1
ATOM 1351 C C . LEU A 1 167 ? 1.570 -8.349 -4.622 1.00 93.00 167 LEU A C 1
ATOM 1353 O O . LEU A 1 167 ? 0.721 -8.242 -5.505 1.00 93.00 167 LEU A O 1
ATOM 1357 N N . ARG A 1 168 ? 2.461 -7.380 -4.385 1.00 93.00 168 ARG A N 1
ATOM 1358 C CA . ARG A 1 168 ? 2.543 -6.152 -5.186 1.00 93.00 168 ARG A CA 1
ATOM 1359 C C . ARG A 1 168 ? 2.995 -6.422 -6.622 1.00 93.00 168 ARG A C 1
ATOM 1361 O O . ARG A 1 168 ? 2.551 -5.701 -7.513 1.00 93.00 168 ARG A O 1
ATOM 1368 N N . TYR A 1 169 ? 3.890 -7.386 -6.825 1.00 91.06 169 TYR A N 1
ATOM 1369 C CA . TYR A 1 169 ? 4.383 -7.793 -8.137 1.00 91.06 169 TYR A CA 1
ATOM 1370 C C . TYR A 1 169 ? 3.246 -8.361 -8.987 1.00 91.06 169 TYR A C 1
ATOM 1372 O O . TYR A 1 169 ? 3.060 -7.892 -10.104 1.00 91.06 169 TYR A O 1
ATOM 1380 N N . PHE A 1 170 ? 2.421 -9.252 -8.424 1.00 89.69 170 PHE A N 1
ATOM 1381 C CA . PHE A 1 170 ? 1.247 -9.782 -9.125 1.00 89.69 170 PHE A CA 1
ATOM 1382 C C . PHE A 1 170 ? 0.271 -8.685 -9.554 1.00 89.69 170 PHE A C 1
ATOM 1384 O O . PHE A 1 170 ? -0.218 -8.695 -10.679 1.00 89.69 170 PHE A O 1
ATOM 1391 N N . SER A 1 171 ? -0.020 -7.715 -8.681 1.00 91.00 171 SER A N 1
ATOM 1392 C CA . SER A 1 171 ? -0.780 -6.530 -9.080 1.00 91.00 171 SER A CA 1
ATOM 1393 C C . SER A 1 171 ? -0.652 -5.395 -8.073 1.00 91.00 171 SER A C 1
ATOM 1395 O O . SER A 1 171 ? -1.044 -5.496 -6.907 1.00 91.00 171 SER A O 1
ATOM 1397 N N . LYS A 1 172 ? -0.204 -4.231 -8.559 1.00 90.06 172 LYS A N 1
ATOM 1398 C CA . LYS A 1 172 ? -0.181 -2.991 -7.769 1.00 90.06 172 LYS A CA 1
ATOM 1399 C C . LYS A 1 172 ? -1.586 -2.581 -7.320 1.00 90.06 172 LYS A C 1
ATOM 1401 O O . LYS A 1 172 ? -1.745 -2.106 -6.198 1.00 90.06 172 LYS A O 1
ATOM 1406 N N . ARG A 1 173 ? -2.593 -2.741 -8.188 1.00 88.81 173 ARG A N 1
ATOM 1407 C CA . ARG A 1 173 ? -3.989 -2.390 -7.884 1.00 88.81 173 ARG A CA 1
ATOM 1408 C C . ARG A 1 173 ? -4.565 -3.316 -6.818 1.00 88.81 173 ARG A C 1
ATOM 1410 O O . ARG A 1 173 ? -5.110 -2.813 -5.842 1.00 88.81 173 ARG A O 1
ATOM 1417 N N . ALA A 1 174 ? -4.357 -4.628 -6.953 1.00 92.94 174 ALA A N 1
ATOM 1418 C CA . ALA A 1 174 ? -4.807 -5.599 -5.958 1.00 92.94 174 ALA A CA 1
ATOM 1419 C C . ALA A 1 174 ? -4.154 -5.340 -4.595 1.00 92.94 174 ALA A C 1
ATOM 1421 O O . ALA A 1 174 ? -4.844 -5.296 -3.584 1.00 92.94 174 ALA A O 1
ATOM 1422 N N . TYR A 1 175 ? -2.847 -5.058 -4.566 1.00 95.00 175 TYR A N 1
ATOM 1423 C CA . TYR 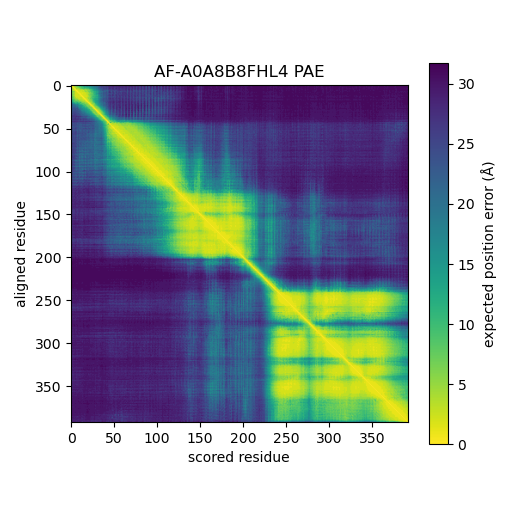A 1 175 ? -2.151 -4.713 -3.327 1.00 95.00 175 TYR A CA 1
ATOM 1424 C C . TYR A 1 175 ? -2.747 -3.477 -2.635 1.00 95.00 175 TYR A C 1
ATOM 1426 O O . TYR A 1 175 ? -2.962 -3.482 -1.424 1.00 95.00 175 TYR A O 1
ATOM 1434 N N . ILE A 1 176 ? -3.014 -2.410 -3.398 1.00 92.12 176 ILE A N 1
ATOM 1435 C CA . ILE A 1 176 ? -3.622 -1.180 -2.870 1.00 92.12 176 ILE A CA 1
ATOM 1436 C C . ILE A 1 176 ? -5.025 -1.464 -2.336 1.00 92.12 176 ILE A C 1
ATOM 1438 O O . ILE A 1 176 ? -5.336 -1.028 -1.231 1.00 92.12 176 ILE A O 1
ATOM 1442 N N . TYR A 1 177 ? -5.830 -2.216 -3.084 1.00 94.75 177 TYR A N 1
ATOM 1443 C CA . TYR A 1 177 ? -7.185 -2.595 -2.696 1.00 94.75 177 TYR A CA 1
ATOM 1444 C C . TYR A 1 177 ? -7.195 -3.414 -1.397 1.00 94.75 177 TYR A C 1
ATOM 1446 O O . TYR A 1 177 ? -7.825 -3.024 -0.419 1.00 94.75 177 TYR A O 1
ATOM 1454 N N . VAL A 1 178 ? -6.408 -4.491 -1.332 1.00 94.94 178 VAL A N 1
ATOM 1455 C CA . VAL A 1 178 ? -6.315 -5.361 -0.148 1.00 94.94 178 VAL A CA 1
ATOM 1456 C C . VAL A 1 178 ? -5.842 -4.581 1.082 1.00 94.94 178 VAL A C 1
ATOM 1458 O O . VAL A 1 178 ? -6.345 -4.771 2.187 1.00 94.94 178 VAL A O 1
ATOM 1461 N N . LYS A 1 179 ? -4.892 -3.659 0.909 1.00 94.12 179 LYS A N 1
ATOM 1462 C CA . LYS A 1 179 ? -4.353 -2.873 2.019 1.00 94.12 179 LYS A CA 1
ATOM 1463 C C . LYS A 1 179 ? -5.278 -1.744 2.482 1.00 94.12 179 LYS A C 1
ATOM 1465 O O . LYS A 1 179 ? -5.391 -1.534 3.684 1.00 94.12 179 LYS A O 1
ATOM 1470 N N . ASN A 1 180 ? -5.839 -0.964 1.561 1.00 92.25 180 ASN A N 1
ATOM 1471 C CA . ASN A 1 180 ? -6.558 0.268 1.896 1.00 92.25 180 ASN A CA 1
ATOM 1472 C C . ASN A 1 180 ? -8.073 0.051 2.004 1.00 92.25 180 ASN A C 1
ATOM 1474 O O . ASN A 1 180 ? -8.679 0.598 2.915 1.00 92.25 180 ASN A O 1
ATOM 1478 N N . GLU A 1 181 ? -8.667 -0.751 1.117 1.00 92.31 181 GLU A N 1
ATOM 1479 C CA . GLU A 1 181 ? -10.114 -1.015 1.123 1.00 92.31 181 GLU A CA 1
ATOM 1480 C C . GLU A 1 181 ? -10.447 -2.161 2.083 1.00 92.31 181 GLU A C 1
ATOM 1482 O O . GLU A 1 181 ? -11.290 -2.022 2.967 1.00 92.31 181 GLU A O 1
ATOM 1487 N N . LEU A 1 182 ? -9.723 -3.285 1.980 1.00 93.38 182 LEU A N 1
ATOM 1488 C CA . LEU A 1 182 ? -9.927 -4.438 2.870 1.00 93.38 182 LEU A CA 1
ATOM 1489 C C . LEU A 1 182 ? -9.172 -4.325 4.205 1.00 93.38 182 LEU A C 1
ATOM 1491 O O . LEU A 1 182 ? -9.299 -5.203 5.054 1.00 93.38 182 LEU A O 1
ATOM 1495 N N . ASN A 1 183 ? -8.394 -3.256 4.407 1.00 91.19 183 ASN A N 1
ATOM 1496 C CA . ASN A 1 183 ? -7.668 -2.963 5.649 1.00 91.19 183 ASN A CA 1
ATOM 1497 C C . ASN A 1 183 ? -6.754 -4.097 6.157 1.00 91.19 183 ASN A C 1
ATOM 1499 O O . ASN A 1 183 ? -6.539 -4.243 7.363 1.00 91.19 183 ASN A O 1
ATOM 1503 N N . TYR A 1 184 ? -6.172 -4.893 5.253 1.00 93.94 184 TYR A N 1
ATOM 1504 C CA . TYR A 1 184 ? -5.207 -5.919 5.647 1.00 93.94 184 TYR A CA 1
ATOM 1505 C C . TYR A 1 184 ? -3.922 -5.293 6.221 1.00 93.94 184 TYR A C 1
ATOM 1507 O O . TYR A 1 184 ? -3.455 -4.260 5.720 1.00 93.94 184 TYR A O 1
ATOM 1515 N N . PRO A 1 185 ? -3.284 -5.930 7.226 1.00 93.88 185 PRO A N 1
ATOM 1516 C CA . PRO A 1 185 ? -2.062 -5.434 7.859 1.00 93.88 185 PRO A CA 1
ATOM 1517 C C . PRO A 1 185 ? -0.849 -5.631 6.937 1.00 93.88 185 PRO A C 1
ATOM 1519 O O . PRO A 1 185 ? -0.034 -6.537 7.111 1.00 93.88 185 PRO A O 1
ATOM 1522 N N . LEU A 1 186 ? -0.729 -4.776 5.928 1.00 94.62 186 LEU A N 1
ATOM 1523 C CA . LEU A 1 186 ? 0.341 -4.805 4.935 1.00 94.62 186 LEU A CA 1
ATOM 1524 C C . LEU A 1 186 ? 1.221 -3.546 5.024 1.00 94.62 186 LEU A C 1
ATOM 1526 O O . LEU A 1 186 ? 0.736 -2.460 5.368 1.00 94.62 186 LEU A O 1
ATOM 1530 N N . PRO A 1 187 ? 2.517 -3.645 4.677 1.00 94.88 187 PRO A N 1
ATOM 1531 C CA . PRO A 1 187 ? 3.426 -2.505 4.691 1.00 94.88 187 PRO A CA 1
ATOM 1532 C C . PRO A 1 187 ? 2.977 -1.380 3.744 1.00 94.88 187 PRO A C 1
ATOM 1534 O O . PRO A 1 187 ? 2.357 -1.583 2.699 1.00 94.88 187 PRO A O 1
ATOM 1537 N N . GLY A 1 188 ? 3.302 -0.135 4.095 1.00 92.00 188 GLY A N 1
ATOM 1538 C CA . GLY A 1 188 ? 3.072 1.010 3.212 1.00 92.00 188 GLY A CA 1
ATOM 1539 C C . GLY A 1 188 ? 3.871 0.899 1.911 1.00 92.00 188 GLY A C 1
ATOM 1540 O O . GLY A 1 188 ? 4.980 0.372 1.901 1.00 92.00 188 GLY A O 1
ATOM 1541 N N . ILE A 1 189 ? 3.354 1.466 0.818 1.00 90.44 189 ILE A N 1
ATOM 1542 C CA . ILE A 1 189 ? 4.056 1.484 -0.480 1.00 90.44 189 ILE A CA 1
ATOM 1543 C C . ILE A 1 189 ? 5.426 2.163 -0.348 1.00 90.44 189 ILE A C 1
ATOM 1545 O O . ILE A 1 189 ? 6.416 1.663 -0.871 1.00 90.44 189 ILE A O 1
ATOM 1549 N N . LEU A 1 190 ? 5.499 3.259 0.413 1.00 89.00 190 LEU A N 1
ATOM 1550 C CA . LEU A 1 190 ? 6.760 3.941 0.717 1.00 89.00 190 LEU A CA 1
ATOM 1551 C C . LEU A 1 190 ? 7.720 3.051 1.518 1.00 89.00 190 LEU A C 1
ATOM 1553 O O . LEU A 1 190 ? 8.928 3.110 1.310 1.00 89.00 190 LEU A O 1
ATOM 1557 N N . SER A 1 191 ? 7.200 2.213 2.420 1.00 90.50 191 SER A N 1
ATOM 1558 C CA . SER A 1 191 ? 8.008 1.240 3.161 1.00 90.50 191 SER A CA 1
ATOM 1559 C C . SER A 1 191 ? 8.599 0.202 2.209 1.00 90.50 191 SER A C 1
ATOM 1561 O O . SER A 1 191 ? 9.803 -0.027 2.254 1.00 90.50 191 SER A O 1
ATOM 1563 N N . LEU A 1 192 ? 7.791 -0.346 1.296 1.00 93.00 192 LEU A N 1
ATOM 1564 C CA . LEU A 1 192 ? 8.263 -1.271 0.261 1.00 93.00 192 LEU A CA 1
ATOM 1565 C C . LEU A 1 192 ? 9.321 -0.631 -0.644 1.00 93.00 192 LEU A C 1
ATOM 1567 O O . LEU A 1 192 ? 10.341 -1.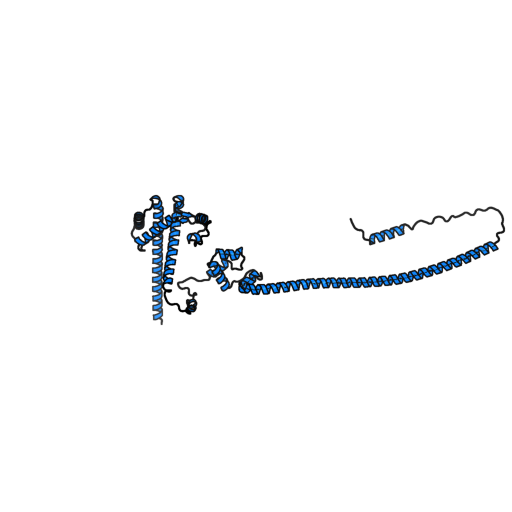248 -0.920 1.00 93.00 192 LEU A O 1
ATOM 1571 N N . GLN A 1 193 ? 9.124 0.622 -1.064 1.00 90.00 193 GLN A N 1
ATOM 1572 C CA . GLN A 1 193 ? 10.105 1.355 -1.872 1.00 90.00 193 GLN A CA 1
ATOM 1573 C C . GLN A 1 193 ? 11.423 1.585 -1.129 1.00 90.00 193 GLN A C 1
ATOM 1575 O O . GLN A 1 193 ? 12.489 1.442 -1.722 1.00 90.00 193 GLN A O 1
ATOM 1580 N N . ARG A 1 194 ? 11.371 1.921 0.168 1.00 89.25 194 ARG A N 1
ATOM 1581 C CA . ARG A 1 194 ? 12.575 2.067 1.002 1.00 89.25 194 ARG A CA 1
ATOM 1582 C C . ARG A 1 194 ? 13.350 0.756 1.099 1.00 89.25 194 ARG A C 1
ATOM 1584 O O . ARG A 1 194 ? 14.567 0.787 0.982 1.00 89.25 194 ARG A O 1
ATOM 1591 N N . TRP A 1 195 ? 12.650 -0.363 1.267 1.00 90.81 195 TRP A N 1
ATOM 1592 C CA . TRP A 1 195 ? 13.257 -1.693 1.262 1.00 90.81 195 TRP A CA 1
ATOM 1593 C C . TRP A 1 195 ? 13.859 -2.045 -0.102 1.00 90.81 195 TRP A C 1
ATOM 1595 O O . TRP A 1 195 ? 15.017 -2.439 -0.164 1.00 90.81 195 TRP A O 1
ATOM 1605 N N . ALA A 1 196 ? 13.124 -1.821 -1.193 1.00 86.62 196 ALA A N 1
ATOM 1606 C CA . ALA A 1 196 ? 13.604 -2.090 -2.548 1.00 86.62 196 ALA A CA 1
ATOM 1607 C C . ALA A 1 196 ? 14.835 -1.247 -2.920 1.00 86.62 196 ALA A C 1
ATOM 1609 O O . ALA A 1 196 ? 15.722 -1.727 -3.613 1.00 86.62 196 ALA A O 1
ATOM 1610 N N . ARG A 1 197 ? 14.932 -0.005 -2.425 1.00 84.50 197 ARG A N 1
ATOM 1611 C CA . ARG A 1 197 ? 16.095 0.868 -2.650 1.00 84.50 197 ARG A CA 1
ATOM 1612 C C . ARG A 1 197 ? 17.390 0.314 -2.050 1.00 84.50 197 ARG A C 1
ATOM 1614 O O . ARG A 1 197 ? 18.463 0.688 -2.507 1.00 84.50 197 ARG A O 1
ATOM 1621 N N . ASN A 1 198 ? 17.290 -0.528 -1.025 1.00 81.56 198 ASN A N 1
ATOM 1622 C CA . ASN A 1 198 ? 18.454 -1.144 -0.393 1.00 81.56 198 ASN A CA 1
ATOM 1623 C C . ASN A 1 198 ? 18.985 -2.352 -1.181 1.00 81.56 198 ASN A C 1
ATOM 1625 O O . ASN A 1 198 ? 20.033 -2.873 -0.820 1.00 81.56 198 ASN A O 1
ATOM 1629 N N . ILE A 1 199 ? 18.280 -2.802 -2.225 1.00 81.06 199 ILE A N 1
ATOM 1630 C CA . ILE A 1 199 ? 18.756 -3.861 -3.116 1.00 81.06 199 ILE A CA 1
ATOM 1631 C C . ILE A 1 199 ? 19.755 -3.222 -4.084 1.00 81.06 199 ILE A C 1
ATOM 1633 O O . ILE A 1 199 ? 19.369 -2.412 -4.932 1.00 81.06 199 ILE A O 1
ATOM 1637 N N . ASP A 1 200 ? 21.041 -3.545 -3.938 1.00 73.44 200 ASP A N 1
ATOM 1638 C CA . ASP A 1 200 ? 22.070 -3.045 -4.845 1.00 73.44 200 ASP A CA 1
ATOM 1639 C C . ASP A 1 200 ? 22.053 -3.851 -6.149 1.00 73.44 200 ASP A C 1
ATOM 1641 O O . ASP A 1 200 ? 22.401 -5.026 -6.192 1.00 73.44 200 ASP A O 1
ATOM 1645 N N . LEU A 1 201 ? 21.608 -3.208 -7.228 1.00 71.62 201 LEU A N 1
ATOM 1646 C CA . LEU A 1 201 ? 21.581 -3.787 -8.575 1.00 71.62 201 LEU A CA 1
ATOM 1647 C C . LEU A 1 201 ? 22.770 -3.312 -9.428 1.00 71.62 201 LEU A C 1
ATOM 1649 O O . LEU A 1 201 ? 22.771 -3.480 -10.651 1.00 71.62 201 LEU A O 1
ATOM 1653 N N . ARG A 1 202 ? 23.766 -2.640 -8.835 1.00 62.84 202 ARG A N 1
ATOM 1654 C CA . ARG A 1 202 ? 24.904 -2.103 -9.586 1.00 62.84 202 ARG A CA 1
ATOM 1655 C C . ARG A 1 202 ? 25.957 -3.186 -9.826 1.00 62.84 202 ARG A C 1
ATOM 1657 O O . ARG A 1 202 ? 26.435 -3.821 -8.899 1.00 62.84 202 ARG A O 1
ATOM 1664 N N . ASN A 1 203 ? 26.402 -3.248 -11.085 1.00 51.22 203 ASN A N 1
ATOM 1665 C CA . ASN A 1 203 ? 27.601 -3.926 -11.603 1.00 51.22 203 ASN A CA 1
ATOM 1666 C C . ASN A 1 203 ? 27.468 -5.402 -12.009 1.00 51.22 203 ASN A C 1
ATOM 1668 O O . ASN A 1 203 ? 28.031 -6.266 -11.360 1.00 51.22 203 ASN A O 1
ATOM 1672 N N . GLY A 1 204 ? 26.896 -5.655 -13.194 1.00 57.88 204 GLY A N 1
ATOM 1673 C CA . GLY A 1 204 ? 27.329 -6.708 -14.138 1.00 57.88 204 GLY A CA 1
ATOM 1674 C C . GLY A 1 204 ? 27.137 -8.184 -13.757 1.00 57.88 204 GLY A C 1
ATOM 1675 O O . GLY A 1 204 ? 27.054 -9.005 -14.663 1.00 57.88 204 GLY A O 1
ATOM 1676 N N . VAL A 1 205 ? 27.042 -8.511 -12.470 1.00 56.12 205 VAL A N 1
ATOM 1677 C CA . VAL A 1 205 ? 26.734 -9.813 -11.877 1.00 56.12 205 VAL A CA 1
ATOM 1678 C C . VAL A 1 205 ? 26.029 -9.513 -10.552 1.00 56.12 205 VAL A C 1
ATOM 1680 O O . VAL A 1 205 ? 26.557 -8.770 -9.725 1.00 56.12 205 VAL A O 1
ATOM 1683 N N . LEU A 1 206 ? 24.827 -10.053 -10.359 1.00 59.59 206 LEU A N 1
ATOM 1684 C CA . LEU A 1 206 ? 24.111 -9.992 -9.084 1.00 59.59 206 LEU A CA 1
ATOM 1685 C C . LEU A 1 206 ? 24.855 -10.870 -8.067 1.00 59.59 206 LEU A C 1
ATOM 1687 O O . LEU A 1 206 ? 24.567 -12.054 -7.956 1.00 59.59 206 LEU A O 1
ATOM 1691 N N . GLY A 1 207 ? 25.838 -10.306 -7.360 1.00 53.94 207 GLY A N 1
ATOM 1692 C CA . GLY A 1 207 ? 26.660 -11.054 -6.396 1.00 53.94 207 GLY A CA 1
ATOM 1693 C C . GLY A 1 207 ? 25.858 -11.685 -5.250 1.00 53.94 207 GLY A C 1
ATOM 1694 O O . GLY A 1 207 ? 26.255 -12.723 -4.732 1.00 53.94 207 GLY A O 1
ATOM 1695 N N . ASP A 1 208 ? 24.707 -11.094 -4.916 1.00 56.16 208 ASP A N 1
ATOM 1696 C CA . ASP A 1 208 ? 23.820 -11.529 -3.828 1.00 56.16 208 ASP A CA 1
ATOM 1697 C C . ASP A 1 208 ? 22.718 -12.502 -4.277 1.00 56.16 208 ASP A C 1
ATOM 1699 O O . ASP A 1 208 ? 21.895 -12.925 -3.463 1.00 56.16 208 ASP A O 1
ATOM 1703 N N . VAL A 1 209 ? 22.668 -12.853 -5.566 1.00 54.72 209 VAL A N 1
ATOM 1704 C CA . VAL A 1 209 ? 21.841 -13.957 -6.063 1.00 54.72 209 VAL A CA 1
ATOM 1705 C C . VAL A 1 209 ? 22.775 -15.157 -6.207 1.00 54.72 209 VAL A C 1
ATOM 1707 O O . VAL A 1 209 ? 23.408 -15.306 -7.253 1.00 54.72 209 VAL A O 1
ATOM 1710 N N . PRO A 1 210 ? 22.940 -15.993 -5.165 1.00 46.78 210 PRO A N 1
ATOM 1711 C CA . PRO A 1 210 ? 23.719 -17.207 -5.306 1.00 46.78 210 PRO A CA 1
ATOM 1712 C C . PRO A 1 210 ? 23.040 -18.084 -6.357 1.00 46.78 210 PRO A C 1
ATOM 1714 O O . PRO A 1 210 ? 21.893 -18.501 -6.194 1.00 46.78 210 PRO A O 1
ATOM 1717 N N . ILE A 1 211 ? 23.780 -18.384 -7.423 1.00 49.78 211 ILE A N 1
ATOM 1718 C CA . ILE A 1 211 ? 23.449 -19.434 -8.396 1.00 49.78 211 ILE A CA 1
ATOM 1719 C C . ILE A 1 211 ? 23.154 -20.758 -7.651 1.00 49.78 211 ILE A C 1
ATOM 1721 O O . ILE A 1 211 ? 22.299 -21.533 -8.061 1.00 49.78 211 ILE A O 1
ATOM 1725 N N . ASN A 1 212 ? 23.741 -20.937 -6.465 1.00 42.94 212 ASN A N 1
ATOM 1726 C CA . ASN A 1 212 ? 23.582 -22.089 -5.582 1.00 42.94 212 ASN A CA 1
ATOM 1727 C C . ASN A 1 212 ? 22.161 -22.286 -5.013 1.00 42.94 212 ASN A C 1
ATOM 1729 O O . ASN A 1 212 ? 21.850 -23.374 -4.544 1.00 42.94 212 ASN A O 1
ATOM 1733 N N . ASN A 1 213 ? 21.264 -21.290 -5.055 1.00 42.62 213 ASN A N 1
ATOM 1734 C CA . ASN A 1 213 ? 19.860 -21.527 -4.677 1.00 42.62 213 ASN A CA 1
ATOM 1735 C C . ASN A 1 213 ? 19.075 -22.286 -5.765 1.00 42.62 213 ASN A C 1
ATOM 1737 O O . ASN A 1 213 ? 17.956 -22.726 -5.507 1.00 42.62 213 ASN A O 1
ATOM 1741 N N . VAL A 1 214 ? 19.648 -22.438 -6.963 1.00 46.88 214 VAL A N 1
ATOM 1742 C CA . VAL A 1 214 ? 19.093 -23.245 -8.060 1.00 46.88 214 VAL A CA 1
ATOM 1743 C C . VAL A 1 214 ? 19.609 -24.695 -8.003 1.00 46.88 214 VAL A C 1
ATOM 1745 O O . VAL A 1 214 ? 18.933 -25.597 -8.484 1.00 46.88 214 VAL A O 1
ATOM 1748 N N . GLU A 1 215 ? 20.731 -24.962 -7.321 1.00 42.19 215 GLU A N 1
ATOM 1749 C CA . GLU A 1 215 ? 21.353 -26.301 -7.235 1.00 42.19 215 GLU A CA 1
ATOM 1750 C C . GLU A 1 215 ? 20.528 -27.329 -6.432 1.00 42.19 215 GLU A C 1
ATOM 1752 O O . GLU A 1 215 ? 20.756 -28.530 -6.540 1.00 42.19 215 GLU A O 1
ATOM 1757 N N . HIS A 1 216 ? 19.514 -26.905 -5.670 1.00 40.91 216 HIS A N 1
ATOM 1758 C CA . HIS A 1 216 ? 18.608 -27.831 -4.972 1.00 40.91 216 HIS A CA 1
ATOM 1759 C C . HIS A 1 216 ? 17.415 -28.319 -5.814 1.00 40.91 216 HIS A C 1
ATOM 1761 O O . HIS A 1 216 ? 16.567 -29.046 -5.297 1.00 40.91 216 HIS A O 1
ATOM 1767 N N . LEU A 1 217 ? 17.355 -27.969 -7.103 1.00 41.53 217 LEU A N 1
ATOM 1768 C CA . LEU A 1 217 ? 16.378 -28.505 -8.060 1.00 41.53 217 LEU A CA 1
ATOM 1769 C C . LEU A 1 217 ? 16.941 -29.622 -8.958 1.00 41.53 217 LEU A C 1
ATOM 1771 O O . LEU A 1 217 ? 16.177 -30.221 -9.710 1.00 41.53 217 LEU A O 1
ATOM 1775 N N . GLU A 1 218 ? 18.220 -29.993 -8.830 1.00 38.88 218 GLU A N 1
ATOM 1776 C CA . GLU A 1 218 ? 18.833 -31.116 -9.569 1.00 38.88 218 GLU A CA 1
ATOM 1777 C C . GLU A 1 218 ? 18.568 -32.490 -8.921 1.00 38.88 218 GLU A C 1
ATOM 1779 O O . GLU A 1 218 ? 19.426 -33.367 -8.845 1.00 38.88 218 GLU A O 1
ATOM 1784 N N . GLY A 1 219 ? 17.349 -32.681 -8.421 1.00 38.72 219 GLY A N 1
ATOM 1785 C CA . GLY A 1 219 ? 16.914 -33.892 -7.728 1.00 38.72 219 GLY A CA 1
ATOM 1786 C C . GLY A 1 219 ? 15.713 -34.573 -8.373 1.00 38.72 219 GLY A C 1
ATOM 1787 O O . GLY A 1 219 ? 14.959 -35.241 -7.675 1.00 38.72 219 GLY A O 1
ATOM 1788 N N . SER A 1 220 ? 15.467 -34.390 -9.669 1.00 37.53 220 SER A N 1
ATOM 1789 C CA . SER A 1 220 ? 14.540 -35.254 -10.404 1.00 37.53 220 SER A CA 1
ATOM 1790 C C . SER A 1 220 ? 14.873 -35.217 -11.887 1.00 37.53 220 SER A C 1
ATOM 1792 O O . SER A 1 220 ? 14.727 -34.190 -12.544 1.00 37.53 220 SER A O 1
ATOM 1794 N N . GLY A 1 221 ? 15.398 -36.333 -12.390 1.00 47.03 221 GLY A N 1
ATOM 1795 C CA . GLY A 1 221 ? 15.810 -36.465 -13.778 1.00 47.03 221 GLY A CA 1
ATOM 1796 C C . GLY A 1 221 ? 14.639 -36.271 -14.735 1.00 47.03 221 GLY A C 1
ATOM 1797 O O . GLY A 1 221 ? 13.643 -36.987 -14.669 1.00 47.03 221 GLY A O 1
ATOM 1798 N N . SER A 1 222 ? 14.802 -35.342 -15.669 1.00 33.91 222 SER A N 1
ATOM 1799 C CA . SER A 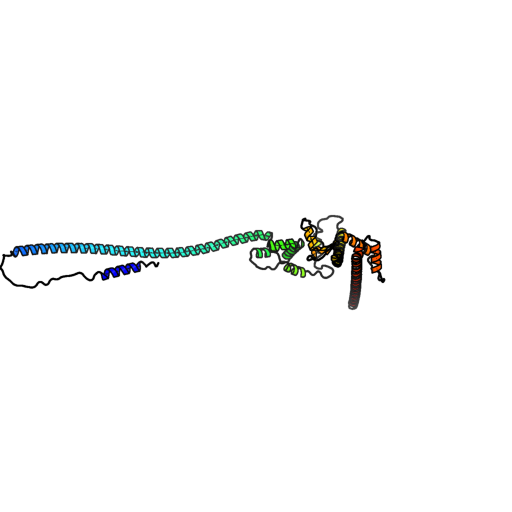1 222 ? 14.048 -35.314 -16.914 1.00 33.91 222 SER A CA 1
ATOM 1800 C C . SER A 1 222 ? 14.994 -34.885 -18.022 1.00 33.91 222 SER A C 1
ATOM 1802 O O . SER A 1 222 ? 15.518 -33.775 -18.027 1.00 33.91 222 SER A O 1
ATOM 1804 N N . ASN A 1 223 ? 15.235 -35.817 -18.934 1.00 38.38 223 ASN A N 1
ATOM 1805 C CA . ASN A 1 223 ? 16.043 -35.629 -20.123 1.00 38.38 223 ASN A CA 1
ATOM 1806 C C . ASN A 1 223 ? 15.410 -34.596 -21.074 1.00 38.38 223 ASN A C 1
ATOM 1808 O O . ASN A 1 223 ? 14.192 -34.553 -21.225 1.00 38.38 223 ASN A O 1
ATOM 1812 N N . THR A 1 224 ? 16.299 -33.897 -21.790 1.00 48.56 224 THR A N 1
ATOM 1813 C CA . THR A 1 224 ? 16.137 -33.285 -23.126 1.00 48.56 224 THR A CA 1
ATOM 1814 C C . THR A 1 224 ? 15.232 -32.044 -23.286 1.00 48.56 224 THR A C 1
ATOM 1816 O O . THR A 1 224 ? 14.054 -32.070 -22.967 1.00 48.56 224 THR A O 1
ATOM 1819 N N . GLU A 1 225 ? 15.826 -30.997 -23.892 1.00 46.22 225 GLU A N 1
ATOM 1820 C CA . GLU A 1 225 ? 15.234 -29.812 -24.574 1.00 46.22 225 GLU A CA 1
ATOM 1821 C C . GLU A 1 225 ? 15.073 -28.460 -23.838 1.00 46.22 225 GLU A C 1
ATOM 1823 O O . GLU A 1 225 ? 14.802 -27.462 -24.502 1.00 46.22 225 GLU A O 1
ATOM 1828 N N . SER A 1 226 ? 15.364 -28.337 -22.540 1.00 45.75 226 SER A N 1
ATOM 1829 C CA . SER A 1 226 ? 15.145 -27.071 -21.794 1.00 45.75 226 SER A CA 1
ATOM 1830 C C . SER A 1 226 ? 16.198 -25.965 -22.020 1.00 45.75 226 SER A C 1
ATOM 1832 O O . SER A 1 226 ? 15.890 -24.775 -21.932 1.00 45.75 226 SER A O 1
ATOM 1834 N N . ASP A 1 227 ? 17.455 -26.300 -22.323 1.00 40.81 227 ASP A N 1
ATOM 1835 C CA . ASP A 1 227 ? 18.535 -25.291 -22.305 1.00 40.81 227 ASP A CA 1
ATOM 1836 C C . ASP A 1 227 ? 18.487 -24.302 -23.487 1.00 40.81 227 ASP A C 1
ATOM 1838 O O . ASP A 1 227 ? 19.024 -23.193 -23.405 1.00 40.81 227 ASP A O 1
ATOM 1842 N N . ASN A 1 228 ? 17.784 -24.656 -24.570 1.00 42.09 228 ASN A N 1
ATOM 1843 C CA . ASN A 1 228 ? 17.594 -23.790 -25.739 1.00 42.09 228 ASN A CA 1
ATOM 1844 C C . ASN A 1 228 ? 16.495 -22.727 -25.545 1.00 42.09 228 ASN A C 1
ATOM 1846 O O . ASN A 1 228 ? 16.441 -21.758 -26.306 1.00 42.09 228 ASN A O 1
ATOM 1850 N N . GLU A 1 229 ? 15.635 -22.867 -24.534 1.00 43.94 229 GLU A N 1
ATOM 1851 C CA . GLU A 1 229 ? 14.500 -21.966 -24.305 1.00 43.94 229 GLU A CA 1
ATOM 1852 C C . GLU A 1 229 ? 14.935 -20.647 -23.633 1.00 43.94 229 GLU A C 1
ATOM 1854 O O . GLU A 1 229 ? 14.432 -19.572 -23.964 1.00 43.94 229 GLU A O 1
ATOM 1859 N N . SER A 1 230 ? 15.987 -20.694 -22.806 1.00 46.47 230 SER A N 1
ATOM 1860 C CA . SER A 1 230 ? 16.536 -19.521 -22.102 1.00 46.47 230 SER A CA 1
ATOM 1861 C C . SER A 1 230 ? 17.139 -18.454 -23.034 1.00 46.47 230 SER A C 1
ATOM 1863 O O . SER A 1 230 ? 17.018 -17.251 -22.792 1.00 46.47 230 SER A O 1
ATOM 1865 N N . LEU A 1 231 ? 17.759 -18.871 -24.144 1.00 41.59 231 LEU A N 1
ATOM 1866 C CA . LEU A 1 231 ? 18.302 -17.959 -25.158 1.00 41.59 231 LEU A CA 1
ATOM 1867 C C . LEU A 1 231 ? 17.189 -17.316 -26.000 1.00 41.59 231 LEU A C 1
ATOM 1869 O O . LEU A 1 231 ? 17.313 -16.155 -26.393 1.00 41.59 231 LEU A O 1
ATOM 1873 N N . LEU A 1 232 ? 16.086 -18.037 -26.226 1.00 44.09 232 LEU A N 1
ATOM 1874 C CA . LEU A 1 232 ? 14.911 -17.531 -26.939 1.00 44.09 232 LEU A CA 1
ATOM 1875 C C . LEU A 1 232 ? 14.134 -16.494 -26.113 1.00 44.09 232 LEU A C 1
ATOM 1877 O O . LEU A 1 232 ? 13.612 -15.535 -26.682 1.00 44.09 232 LEU A O 1
ATOM 1881 N N . GLU A 1 233 ? 14.090 -16.629 -24.787 1.00 47.00 233 GLU A N 1
ATOM 1882 C CA . GLU A 1 233 ? 13.464 -15.641 -23.897 1.00 47.00 233 GLU A CA 1
ATOM 1883 C C . GLU A 1 233 ? 14.234 -14.314 -23.829 1.00 47.00 233 GLU A C 1
ATOM 1885 O O . GLU A 1 233 ? 13.626 -13.241 -23.782 1.00 47.00 233 GLU A O 1
ATOM 1890 N N . ILE A 1 234 ? 15.570 -14.348 -23.875 1.00 46.59 234 ILE A N 1
ATOM 1891 C CA . ILE A 1 234 ? 16.396 -13.128 -23.913 1.00 46.59 234 ILE A CA 1
ATOM 1892 C C . ILE A 1 234 ? 16.172 -12.364 -25.224 1.00 46.59 234 ILE A C 1
ATOM 1894 O O . ILE A 1 234 ? 16.070 -11.133 -25.210 1.00 46.59 234 ILE A O 1
ATOM 1898 N N . ASP A 1 235 ? 16.052 -13.076 -26.347 1.00 45.12 235 ASP A N 1
ATOM 1899 C CA . ASP A 1 235 ? 15.751 -12.449 -27.632 1.00 45.12 235 ASP A CA 1
ATOM 1900 C C . ASP A 1 235 ? 14.307 -11.922 -27.679 1.00 45.12 235 ASP A C 1
ATOM 1902 O O . ASP A 1 235 ? 14.121 -10.766 -28.061 1.00 45.12 235 ASP A O 1
ATOM 1906 N N . LYS A 1 236 ? 13.295 -12.668 -27.200 1.00 51.78 236 LYS A N 1
ATOM 1907 C CA . LYS A 1 236 ? 11.894 -12.190 -27.111 1.00 51.78 236 LYS A CA 1
ATOM 1908 C C . LYS A 1 236 ? 11.765 -10.895 -26.303 1.00 51.78 236 LYS A C 1
ATOM 1910 O O . LYS A 1 236 ? 11.218 -9.916 -26.805 1.00 51.78 236 LYS A O 1
ATOM 1915 N N . ASN A 1 237 ? 12.373 -10.836 -25.117 1.00 53.12 237 ASN A N 1
ATOM 1916 C CA . ASN A 1 237 ? 12.368 -9.637 -24.271 1.00 53.12 237 ASN A CA 1
ATOM 1917 C C . ASN A 1 237 ? 13.054 -8.431 -24.938 1.00 53.12 237 ASN A C 1
ATOM 1919 O O . ASN A 1 237 ? 12.704 -7.276 -24.685 1.00 53.12 237 ASN A O 1
ATOM 1923 N N . LYS A 1 238 ? 14.053 -8.659 -25.796 1.00 56.81 238 LYS A N 1
ATOM 1924 C CA . LYS A 1 238 ? 14.705 -7.586 -26.554 1.00 56.81 238 LYS A CA 1
ATOM 1925 C C . LYS A 1 238 ? 13.798 -7.039 -27.660 1.00 56.81 238 LYS A C 1
ATOM 1927 O O . LYS A 1 238 ? 13.795 -5.827 -27.870 1.00 56.81 238 LYS A O 1
ATOM 1932 N N . TYR A 1 239 ? 13.033 -7.900 -28.333 1.00 59.59 239 TYR A N 1
ATOM 1933 C CA . TYR A 1 239 ? 12.069 -7.487 -29.357 1.00 59.59 239 TYR A CA 1
ATOM 1934 C C . TYR A 1 239 ? 10.901 -6.695 -28.759 1.00 59.59 239 TYR A C 1
ATOM 1936 O O . TYR A 1 239 ? 10.588 -5.628 -29.283 1.00 59.59 239 TYR A O 1
ATOM 1944 N N . GLU A 1 240 ? 10.349 -7.122 -27.620 1.00 61.88 240 GLU A N 1
ATOM 1945 C CA . GLU A 1 240 ? 9.246 -6.414 -26.945 1.00 61.88 240 GLU A CA 1
ATOM 1946 C C . GLU A 1 240 ? 9.636 -4.982 -26.537 1.00 61.88 240 GLU A C 1
ATOM 1948 O O . GLU A 1 240 ? 8.922 -4.020 -26.820 1.00 61.88 240 GLU A O 1
ATOM 1953 N N . ASN A 1 241 ? 10.835 -4.803 -25.973 1.00 73.94 241 ASN A N 1
ATOM 1954 C CA . ASN A 1 241 ? 11.338 -3.477 -25.601 1.00 73.94 241 ASN A CA 1
ATOM 1955 C C . ASN A 1 241 ? 11.625 -2.572 -26.817 1.00 73.94 241 ASN A C 1
ATOM 1957 O O . ASN A 1 241 ? 11.532 -1.345 -26.716 1.00 73.94 241 ASN A O 1
ATOM 1961 N N . GLU A 1 242 ? 12.022 -3.148 -27.958 1.00 82.06 242 GLU A N 1
ATOM 1962 C CA . GLU A 1 242 ? 12.222 -2.392 -29.200 1.00 82.06 242 GLU A CA 1
ATOM 1963 C C . GLU A 1 242 ? 10.886 -1.932 -29.792 1.00 82.06 242 GLU A C 1
ATOM 1965 O O . GLU A 1 242 ? 10.783 -0.779 -30.216 1.00 82.06 242 GLU A O 1
ATOM 1970 N N . GLU A 1 243 ? 9.871 -2.794 -29.794 1.00 85.19 243 GLU A N 1
ATOM 1971 C CA . GLU A 1 243 ? 8.529 -2.478 -30.290 1.00 85.19 243 GLU A CA 1
ATOM 1972 C C . GLU A 1 243 ? 7.858 -1.385 -29.456 1.00 85.19 243 GLU A C 1
ATOM 1974 O O . GLU A 1 243 ? 7.391 -0.392 -30.018 1.00 85.19 243 GLU A O 1
ATOM 1979 N N . ASP A 1 244 ? 7.927 -1.476 -28.127 1.00 86.31 244 ASP A N 1
ATOM 1980 C CA . ASP A 1 244 ? 7.420 -0.436 -27.224 1.00 86.31 244 ASP A CA 1
ATOM 1981 C C . ASP A 1 244 ? 8.109 0.920 -27.455 1.00 86.31 244 ASP A C 1
ATOM 1983 O O . ASP A 1 244 ? 7.474 1.981 -27.441 1.00 86.31 244 ASP A O 1
ATOM 1987 N N . ALA A 1 245 ? 9.424 0.914 -27.695 1.00 88.94 245 ALA A N 1
ATOM 1988 C CA . ALA A 1 245 ? 10.178 2.133 -27.977 1.00 88.94 245 ALA A CA 1
ATOM 1989 C C . ALA A 1 245 ? 9.810 2.743 -29.341 1.00 88.94 245 ALA A C 1
ATOM 1991 O O . ALA A 1 245 ? 9.751 3.972 -29.473 1.00 88.94 245 ALA A O 1
ATOM 1992 N N . ILE A 1 246 ? 9.559 1.900 -30.347 1.00 92.94 246 ILE A N 1
ATOM 1993 C CA . ILE A 1 246 ? 9.068 2.312 -31.667 1.00 92.94 246 ILE A CA 1
ATOM 1994 C C . ILE A 1 246 ? 7.673 2.924 -31.532 1.00 92.94 246 ILE A C 1
ATOM 1996 O O . ILE A 1 246 ? 7.434 4.011 -32.062 1.00 92.94 246 ILE A O 1
ATOM 2000 N N . GLU A 1 247 ? 6.782 2.286 -30.773 1.00 93.19 247 GLU A N 1
ATOM 2001 C CA . GLU A 1 247 ? 5.432 2.784 -30.522 1.00 93.19 247 GLU A CA 1
ATOM 2002 C C . GLU A 1 247 ? 5.464 4.141 -29.814 1.00 93.19 247 GLU A C 1
ATOM 2004 O O . GLU A 1 247 ? 4.777 5.080 -30.221 1.00 93.19 247 GLU A O 1
ATOM 2009 N N . TYR A 1 248 ? 6.317 4.288 -28.799 1.00 94.06 248 TYR A N 1
ATOM 2010 C CA . TYR A 1 248 ? 6.479 5.547 -28.077 1.00 94.06 248 TYR A CA 1
ATOM 2011 C C . TYR A 1 248 ? 6.978 6.668 -28.997 1.00 94.06 248 TYR A C 1
ATOM 2013 O O . TYR A 1 248 ? 6.472 7.795 -28.962 1.00 94.06 248 TYR A O 1
ATOM 2021 N N . LEU A 1 249 ? 7.961 6.367 -29.852 1.00 95.06 249 LEU A N 1
ATOM 2022 C CA . LEU A 1 249 ? 8.483 7.321 -30.825 1.00 95.06 249 LEU A CA 1
ATOM 2023 C C . LEU A 1 249 ? 7.417 7.706 -31.859 1.00 95.06 249 LEU A C 1
ATOM 2025 O O . LEU A 1 249 ? 7.293 8.886 -32.192 1.00 95.06 249 LEU A O 1
ATOM 2029 N N . ALA A 1 250 ? 6.633 6.739 -32.335 1.00 95.25 250 ALA A N 1
ATOM 2030 C CA . ALA A 1 250 ? 5.508 6.976 -33.230 1.00 95.25 250 ALA A CA 1
ATOM 2031 C C . ALA A 1 250 ? 4.466 7.891 -32.573 1.00 95.25 250 ALA A C 1
ATOM 2033 O O . ALA A 1 250 ? 4.106 8.911 -33.160 1.00 95.25 250 ALA A O 1
ATOM 2034 N N . GLY A 1 251 ? 4.071 7.610 -31.329 1.00 94.50 251 GLY A N 1
ATOM 2035 C CA . GLY A 1 251 ? 3.156 8.450 -30.553 1.00 94.50 251 GLY A CA 1
ATOM 2036 C C . GLY A 1 251 ? 3.670 9.882 -30.365 1.00 94.50 251 GLY A C 1
ATOM 2037 O O . GLY A 1 251 ? 2.906 10.841 -30.485 1.00 94.50 251 GLY A O 1
ATOM 2038 N N . TRP A 1 252 ? 4.978 10.068 -30.154 1.00 95.81 252 TRP A N 1
ATOM 2039 C CA . TRP A 1 252 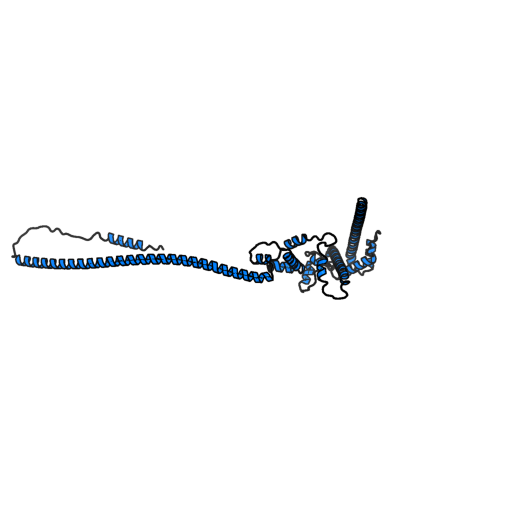? 5.589 11.403 -30.099 1.00 95.81 252 TRP A CA 1
ATOM 2040 C C . TRP A 1 252 ? 5.483 12.157 -31.431 1.00 95.81 252 TRP A C 1
ATOM 2042 O O . TRP A 1 252 ? 5.174 13.352 -31.439 1.00 95.81 252 TRP A O 1
ATOM 2052 N N . VAL A 1 253 ? 5.713 11.477 -32.560 1.00 96.19 253 VAL A N 1
ATOM 2053 C CA . VAL A 1 253 ? 5.568 12.087 -33.889 1.00 96.19 253 VAL A CA 1
ATOM 2054 C C . VAL A 1 253 ? 4.112 12.465 -34.146 1.00 96.19 253 VAL A C 1
ATOM 2056 O O . VAL A 1 253 ? 3.860 13.599 -34.546 1.00 96.19 253 VAL A O 1
ATOM 2059 N N . VAL A 1 254 ? 3.157 11.578 -33.853 1.00 95.75 254 VAL A N 1
ATOM 2060 C CA . VAL A 1 254 ? 1.723 11.881 -33.993 1.00 95.75 254 VAL A CA 1
ATOM 2061 C C . VAL A 1 254 ? 1.345 13.081 -33.133 1.00 95.75 254 VAL A C 1
ATOM 2063 O O . VAL A 1 254 ? 0.734 14.019 -33.630 1.00 95.75 254 VAL A O 1
ATOM 2066 N N . LYS A 1 255 ? 1.814 13.144 -31.882 1.00 95.12 255 LYS A N 1
ATOM 2067 C CA . LYS A 1 255 ? 1.577 14.287 -30.986 1.00 95.12 255 LYS A CA 1
ATOM 2068 C C . LYS A 1 255 ? 2.017 15.621 -31.568 1.00 95.12 255 LYS A C 1
ATOM 2070 O O . LYS A 1 255 ? 1.338 16.624 -31.362 1.00 95.12 255 LYS A O 1
ATOM 2075 N N . LYS A 1 256 ? 3.117 15.642 -32.317 1.00 95.56 256 LYS A N 1
ATOM 2076 C CA . LYS A 1 256 ? 3.599 16.853 -32.989 1.00 95.56 256 LYS A CA 1
ATOM 2077 C C . LYS A 1 256 ? 2.663 17.322 -34.111 1.00 95.56 256 LYS A C 1
ATOM 2079 O O . LYS A 1 256 ? 2.592 18.520 -34.363 1.00 95.56 256 LYS A O 1
ATOM 2084 N N . TYR A 1 257 ? 1.957 16.398 -34.756 1.00 95.06 257 TYR A N 1
ATOM 2085 C CA . TYR A 1 257 ? 1.068 16.660 -35.891 1.00 95.06 257 TYR A CA 1
ATOM 2086 C C . TYR A 1 257 ? -0.420 16.457 -35.570 1.00 95.06 257 TYR A C 1
ATOM 2088 O O . TYR A 1 257 ? -1.248 16.478 -36.474 1.00 95.06 257 TYR A O 1
ATOM 2096 N N . ASN A 1 258 ? -0.777 16.322 -34.292 1.00 91.50 258 ASN A N 1
ATOM 2097 C CA . ASN A 1 258 ? -2.122 15.937 -33.860 1.00 91.50 258 ASN A CA 1
ATOM 2098 C C . ASN A 1 258 ? -3.217 16.916 -34.312 1.00 91.50 258 ASN A C 1
ATOM 2100 O O . ASN A 1 258 ? -4.344 16.516 -34.560 1.00 91.50 258 ASN A O 1
ATOM 2104 N N . LEU A 1 259 ? -2.881 18.205 -34.440 1.00 91.62 259 LEU A N 1
ATOM 2105 C CA . LEU A 1 259 ? -3.813 19.222 -34.939 1.00 91.62 259 LEU A CA 1
ATOM 2106 C C . LEU A 1 259 ? -4.117 19.074 -36.437 1.00 91.62 259 LEU A C 1
ATOM 2108 O O . LEU A 1 259 ? -5.162 19.523 -36.886 1.00 91.62 259 LEU A O 1
ATOM 2112 N N . GLN A 1 260 ? -3.190 18.496 -37.206 1.00 94.25 260 GLN A N 1
ATOM 2113 C CA . GLN A 1 260 ? -3.313 18.336 -38.658 1.00 94.25 260 GLN A CA 1
ATOM 2114 C C . GLN A 1 260 ? -3.870 16.963 -39.036 1.00 94.25 260 GLN A C 1
ATOM 2116 O O . GLN A 1 260 ? -4.587 16.862 -40.025 1.00 94.25 260 GLN A O 1
ATOM 2121 N N . PHE A 1 261 ? -3.539 15.930 -38.255 1.00 92.75 261 PHE A N 1
ATOM 2122 C CA . PHE A 1 261 ? -3.900 14.539 -38.533 1.00 92.75 261 PHE A CA 1
ATOM 2123 C C . PHE A 1 261 ? -4.344 13.815 -37.247 1.00 92.75 261 PHE A C 1
ATOM 2125 O O . PHE A 1 261 ? -3.596 12.981 -36.721 1.00 92.75 261 PHE A O 1
ATOM 2132 N N . PRO A 1 262 ? -5.521 14.150 -36.689 1.00 92.00 262 PRO A N 1
ATOM 2133 C CA . PRO A 1 262 ? -6.038 13.501 -35.482 1.00 92.00 262 PRO A CA 1
ATOM 2134 C C . PRO A 1 262 ? -6.330 12.003 -35.684 1.00 92.00 262 PRO A C 1
ATOM 2136 O O . PRO A 1 262 ? -6.317 11.236 -34.730 1.00 92.00 262 PRO A O 1
ATOM 2139 N N . GLU A 1 263 ? -6.538 11.546 -36.919 1.00 92.69 263 GLU A N 1
ATOM 2140 C CA . GLU A 1 263 ? -6.785 10.139 -37.252 1.00 92.69 263 GLU A CA 1
ATOM 2141 C C . GLU A 1 263 ? -5.562 9.224 -37.044 1.00 92.69 263 GLU A C 1
ATOM 2143 O O . GLU A 1 263 ? -5.678 7.998 -37.031 1.00 92.69 263 GLU A O 1
ATOM 2148 N N . LEU A 1 264 ? -4.368 9.801 -36.875 1.00 91.00 264 LEU A N 1
ATOM 2149 C CA . LEU A 1 264 ? -3.132 9.038 -36.692 1.00 91.00 264 LEU A CA 1
ATOM 2150 C C . LEU A 1 264 ? -2.949 8.499 -35.268 1.00 91.00 264 LEU A C 1
ATOM 2152 O O . LEU A 1 264 ? -2.050 7.685 -35.040 1.00 91.00 264 LEU A O 1
ATOM 2156 N N . GLY A 1 265 ? -3.763 8.929 -34.306 1.00 90.38 265 GLY A N 1
ATOM 2157 C CA . GLY A 1 265 ? -3.715 8.411 -32.945 1.00 90.38 265 GLY A CA 1
ATOM 2158 C C . GLY A 1 265 ? -4.589 9.184 -31.969 1.00 90.38 265 GLY A C 1
ATOM 2159 O O . GLY A 1 265 ? -4.956 10.329 -32.202 1.00 90.38 265 GLY A O 1
ATOM 2160 N N . LEU A 1 266 ? -4.878 8.554 -30.838 1.00 89.06 266 LEU A N 1
ATOM 2161 C CA . LEU A 1 266 ? -5.741 9.097 -29.791 1.00 89.06 266 LEU A CA 1
ATOM 2162 C C . LEU A 1 266 ? -4.951 9.301 -28.502 1.00 89.06 266 LEU A C 1
ATOM 2164 O O . LEU A 1 266 ? -3.907 8.680 -28.285 1.00 89.06 266 LEU A O 1
ATOM 2168 N N . THR A 1 267 ? -5.428 10.167 -27.610 1.00 88.12 267 THR A N 1
ATOM 2169 C CA . THR A 1 267 ? -4.812 10.265 -26.281 1.00 88.12 267 THR A CA 1
ATOM 2170 C C . THR A 1 267 ? -5.097 9.001 -25.472 1.00 88.12 267 THR A C 1
ATOM 2172 O O . THR A 1 267 ? -6.149 8.381 -25.602 1.00 88.12 267 THR A O 1
ATOM 2175 N N . THR A 1 268 ? -4.192 8.632 -24.566 1.00 80.56 268 THR A N 1
ATOM 2176 C CA . THR A 1 268 ? -4.389 7.478 -23.671 1.00 80.56 268 THR A CA 1
ATOM 2177 C C . THR A 1 268 ? -5.677 7.575 -22.847 1.00 80.56 268 THR A C 1
ATOM 2179 O O . THR A 1 268 ? -6.279 6.550 -22.551 1.00 80.56 268 THR A O 1
ATOM 2182 N N . THR A 1 269 ? -6.147 8.782 -22.509 1.00 79.56 269 THR A N 1
ATOM 2183 C CA . THR A 1 269 ? -7.471 9.002 -21.895 1.00 79.56 269 THR A CA 1
ATOM 2184 C C . THR A 1 269 ? -8.636 8.617 -22.798 1.00 79.56 269 THR A C 1
ATOM 2186 O O . THR A 1 269 ? -9.587 8.019 -22.307 1.00 79.56 269 THR A O 1
ATOM 2189 N N . GLN A 1 270 ? -8.567 8.949 -24.089 1.00 79.44 270 GLN A N 1
ATOM 2190 C CA . GLN A 1 270 ? -9.609 8.636 -25.067 1.00 79.44 270 GLN A CA 1
ATOM 2191 C C . GLN A 1 270 ? -9.632 7.138 -25.366 1.00 79.44 270 GLN A C 1
ATOM 2193 O O . GLN A 1 270 ? -10.693 6.531 -25.275 1.00 79.44 270 GLN A O 1
ATOM 2198 N N . CYS A 1 271 ? -8.463 6.520 -25.573 1.00 71.50 271 CYS A N 1
ATOM 2199 C CA . CYS A 1 271 ? -8.367 5.067 -25.721 1.00 71.50 271 CYS A CA 1
ATOM 2200 C C . CYS A 1 271 ? -8.964 4.341 -24.510 1.00 71.50 271 CYS A C 1
ATOM 2202 O O . CYS A 1 271 ? -9.788 3.452 -24.669 1.00 71.50 271 CYS A O 1
ATOM 2204 N N . ASN A 1 272 ? -8.605 4.737 -23.283 1.00 67.81 272 ASN A N 1
ATOM 2205 C CA . ASN A 1 272 ? -9.132 4.088 -22.078 1.00 67.81 272 ASN A CA 1
ATOM 2206 C C . ASN A 1 272 ? -10.661 4.221 -21.936 1.00 67.81 272 ASN A C 1
ATOM 2208 O O . ASN A 1 272 ? -11.263 3.397 -21.252 1.00 67.81 272 ASN A O 1
ATOM 2212 N N . LEU A 1 273 ? -11.277 5.245 -22.539 1.00 66.56 273 LEU A N 1
ATOM 2213 C CA . LEU A 1 273 ? -12.728 5.429 -22.533 1.00 66.56 273 LEU A CA 1
ATOM 2214 C C . LEU A 1 273 ? -13.427 4.438 -23.476 1.00 66.56 273 LEU A C 1
ATOM 2216 O O . LEU A 1 273 ? -14.488 3.926 -23.134 1.00 66.56 273 LEU A O 1
ATOM 2220 N N . GLU A 1 274 ? -12.805 4.127 -24.616 1.00 61.19 274 GLU A N 1
ATOM 2221 C CA . GLU A 1 274 ? -13.279 3.109 -25.564 1.00 61.19 274 GLU A CA 1
ATOM 2222 C C . GLU A 1 274 ? -13.164 1.685 -24.987 1.00 61.19 274 GLU A C 1
ATOM 2224 O O . GLU A 1 274 ? -14.027 0.851 -25.237 1.00 61.19 274 GLU A O 1
ATOM 2229 N N . TYR A 1 275 ? -12.166 1.417 -24.133 1.00 59.75 275 TYR A N 1
ATOM 2230 C CA . TYR A 1 275 ? -11.965 0.109 -23.482 1.00 59.75 275 TYR A CA 1
ATOM 2231 C C . TYR A 1 275 ? -12.844 -0.151 -22.240 1.00 59.75 275 TYR A C 1
ATOM 2233 O O . TYR A 1 275 ? -12.768 -1.230 -21.657 1.00 59.75 275 TYR A O 1
ATOM 2241 N N . LEU A 1 276 ? -13.678 0.798 -21.795 1.00 54.66 276 LEU A N 1
ATOM 2242 C CA . LEU A 1 276 ? -14.489 0.632 -20.575 1.00 54.66 276 LEU A CA 1
ATOM 2243 C C . LEU A 1 276 ? -15.649 -0.374 -20.705 1.00 54.66 276 LEU A C 1
ATOM 2245 O O . LEU A 1 276 ? -16.282 -0.673 -19.694 1.00 54.66 276 LEU A O 1
ATOM 2249 N N . GLN A 1 277 ? -15.937 -0.894 -21.903 1.00 52.97 277 GLN A N 1
ATOM 2250 C CA . GLN A 1 277 ? -17.074 -1.796 -22.131 1.00 52.97 277 GLN A CA 1
ATOM 2251 C C . GLN A 1 277 ? -16.744 -3.293 -22.109 1.00 52.97 277 GLN A C 1
ATOM 2253 O O . GLN A 1 277 ? -17.667 -4.090 -21.975 1.00 52.97 277 GLN A O 1
ATOM 2258 N N . GLU A 1 278 ? -15.474 -3.704 -22.145 1.00 45.00 278 GLU A N 1
ATOM 2259 C CA . GLU A 1 278 ? -15.123 -5.128 -22.177 1.00 45.00 278 GLU A CA 1
ATOM 2260 C C . GLU A 1 278 ? -14.015 -5.459 -21.175 1.00 45.00 278 GLU A C 1
ATOM 2262 O O . GLU A 1 278 ? -12.986 -4.788 -21.090 1.00 45.00 278 GLU A O 1
ATOM 2267 N N . HIS A 1 279 ? -14.230 -6.518 -20.390 1.00 46.47 279 HIS A N 1
ATOM 2268 C CA . HIS A 1 279 ? -13.242 -7.102 -19.482 1.00 46.47 279 HIS A CA 1
ATOM 2269 C C . HIS A 1 279 ? -12.145 -7.836 -20.267 1.00 46.47 279 HIS A C 1
ATOM 2271 O O . HIS A 1 279 ? -11.959 -9.042 -20.109 1.00 46.47 279 HIS A O 1
ATOM 2277 N N . ASP A 1 280 ? -11.430 -7.127 -21.135 1.00 49.78 280 ASP A N 1
ATOM 2278 C CA . ASP A 1 280 ? -10.325 -7.709 -21.880 1.00 49.78 280 ASP A CA 1
ATOM 2279 C C . ASP A 1 280 ? -9.074 -7.702 -20.989 1.00 49.78 280 ASP A C 1
ATOM 2281 O O . ASP A 1 280 ? -8.551 -6.653 -20.605 1.00 49.78 280 ASP A O 1
ATOM 2285 N N . TYR A 1 281 ? -8.597 -8.890 -20.615 1.00 56.56 281 TYR A N 1
ATOM 2286 C CA . TYR A 1 281 ? -7.426 -9.101 -19.752 1.00 56.56 281 TYR A CA 1
ATOM 2287 C C . TYR A 1 281 ? -6.097 -8.771 -20.460 1.00 56.56 281 TYR A C 1
ATOM 2289 O O . TYR A 1 281 ? -5.045 -9.317 -20.117 1.00 56.56 281 TYR A O 1
ATOM 2297 N N . ARG A 1 282 ? -6.109 -7.881 -21.458 1.00 59.59 282 ARG A N 1
ATOM 2298 C CA . ARG A 1 282 ? -4.903 -7.487 -22.187 1.00 59.59 282 ARG A CA 1
ATOM 2299 C C . ARG A 1 282 ? -3.955 -6.729 -21.272 1.00 59.59 282 ARG A C 1
ATOM 2301 O O . ARG A 1 282 ? -4.327 -5.780 -20.580 1.00 59.59 282 ARG A O 1
ATOM 2308 N N . ILE A 1 283 ? -2.697 -7.156 -21.298 1.00 65.94 283 ILE A N 1
ATOM 2309 C CA . ILE A 1 283 ? -1.609 -6.496 -20.585 1.00 65.94 283 ILE A CA 1
ATOM 2310 C C . ILE A 1 283 ? -1.465 -5.077 -21.165 1.00 65.94 283 ILE A C 1
ATOM 2312 O O . ILE A 1 283 ? -1.305 -4.937 -22.380 1.00 65.94 283 ILE A O 1
ATOM 2316 N N . PRO A 1 284 ? -1.533 -4.014 -20.340 1.00 68.38 284 PRO A N 1
ATOM 2317 C CA . PRO A 1 284 ? -1.378 -2.648 -20.825 1.00 68.38 284 PRO A CA 1
ATOM 2318 C C . PRO A 1 284 ? -0.009 -2.456 -21.484 1.00 68.38 284 PRO A C 1
ATOM 2320 O O . PRO A 1 284 ? 1.009 -2.802 -20.877 1.00 68.38 284 PRO A O 1
ATOM 2323 N N . THR A 1 285 ? 0.029 -1.858 -22.682 1.00 75.38 285 THR A N 1
ATOM 2324 C CA . THR A 1 285 ? 1.305 -1.530 -23.343 1.00 75.38 285 THR A CA 1
ATOM 2325 C C . THR A 1 285 ? 2.112 -0.538 -22.501 1.00 75.38 285 THR A C 1
ATOM 2327 O O . THR A 1 285 ? 1.569 0.187 -21.654 1.00 75.38 285 THR A O 1
ATOM 2330 N N . SER A 1 286 ? 3.426 -0.463 -22.726 1.00 77.00 286 SER A N 1
ATOM 2331 C CA . SER A 1 286 ? 4.315 0.420 -21.958 1.00 77.00 286 SER A CA 1
ATOM 2332 C C . SER A 1 286 ? 3.859 1.887 -21.972 1.00 77.00 286 SER A C 1
ATOM 2334 O O . SER A 1 286 ? 3.939 2.580 -20.955 1.00 77.00 286 SER A O 1
ATOM 2336 N N . ILE A 1 287 ? 3.252 2.349 -23.072 1.00 80.31 287 ILE A N 1
ATOM 2337 C CA . ILE A 1 287 ? 2.677 3.699 -23.173 1.00 80.31 287 ILE A CA 1
ATOM 2338 C C . ILE A 1 287 ? 1.541 3.910 -22.166 1.00 80.31 287 ILE A C 1
ATOM 2340 O O . ILE A 1 287 ? 1.499 4.964 -21.531 1.00 80.31 287 ILE A O 1
ATOM 2344 N N . HIS A 1 288 ? 0.658 2.928 -21.962 1.00 79.06 288 HIS A N 1
ATOM 2345 C CA . HIS A 1 288 ? -0.413 3.026 -20.962 1.00 79.06 288 HIS A CA 1
ATOM 2346 C C . HIS A 1 288 ? 0.138 3.058 -19.532 1.00 79.06 288 HIS A C 1
ATOM 2348 O O . HIS A 1 288 ? -0.410 3.760 -18.685 1.00 79.06 288 HIS A O 1
ATOM 2354 N N . ASN A 1 289 ? 1.250 2.367 -19.270 1.00 79.19 289 ASN A N 1
ATOM 2355 C CA . ASN A 1 289 ? 1.898 2.371 -17.956 1.00 79.19 289 ASN A CA 1
ATOM 2356 C C . ASN A 1 289 ? 2.682 3.664 -17.672 1.00 79.19 289 ASN A C 1
ATOM 2358 O O . ASN A 1 289 ? 2.737 4.113 -16.526 1.00 79.19 289 ASN A O 1
ATOM 2362 N N . LEU A 1 290 ? 3.299 4.260 -18.696 1.00 79.06 290 LEU A N 1
ATOM 2363 C CA . LEU A 1 290 ? 4.088 5.493 -18.582 1.00 79.06 290 LEU A CA 1
ATOM 2364 C C . LEU A 1 290 ? 3.230 6.763 -18.625 1.00 79.06 290 LEU A C 1
ATOM 2366 O O . LEU A 1 290 ? 3.663 7.821 -18.164 1.00 79.06 290 LEU A O 1
ATOM 2370 N N . SER A 1 291 ? 2.037 6.690 -19.213 1.00 81.81 291 SER A N 1
ATOM 2371 C CA . SER A 1 291 ? 1.183 7.853 -19.417 1.00 81.81 291 SER A CA 1
ATOM 2372 C C . SER A 1 291 ? 0.349 8.200 -18.187 1.00 81.81 291 SER A C 1
ATOM 2374 O O . SER A 1 291 ? -0.328 7.355 -17.613 1.00 81.81 291 SER A O 1
ATOM 2376 N N . TYR A 1 292 ? 0.278 9.494 -17.875 1.00 81.38 292 TYR A N 1
ATOM 2377 C CA . TYR A 1 292 ? -0.738 10.068 -16.984 1.00 81.38 292 TYR A CA 1
ATOM 2378 C C . TYR A 1 292 ? -1.974 10.569 -17.755 1.00 81.38 292 TYR A C 1
ATOM 2380 O O . TYR A 1 292 ? -2.666 11.471 -17.294 1.00 81.38 292 TYR A O 1
ATOM 2388 N N . GLY A 1 293 ? -2.226 10.040 -18.957 1.00 80.12 293 GLY A N 1
ATOM 2389 C CA . GLY A 1 293 ? -3.397 10.384 -19.771 1.00 80.12 293 GLY A CA 1
ATOM 2390 C C . GLY A 1 293 ? -3.147 11.326 -20.958 1.00 80.12 293 GLY A C 1
ATOM 2391 O O . GLY A 1 293 ? -4.068 11.617 -21.712 1.00 80.12 293 GLY A O 1
ATOM 2392 N N . SER A 1 294 ? -1.918 11.816 -21.145 1.00 84.25 294 SER A N 1
ATOM 2393 C CA . SER A 1 294 ? -1.577 12.848 -22.149 1.00 84.25 294 SER A CA 1
ATOM 2394 C C . SER A 1 294 ? -0.589 12.390 -23.230 1.00 84.25 294 SER A C 1
ATOM 2396 O O . SER A 1 294 ? -0.109 13.199 -24.040 1.00 84.25 294 SER A O 1
ATOM 2398 N N . LEU A 1 295 ? -0.236 11.101 -23.220 1.00 91.12 295 LEU A N 1
ATOM 2399 C CA . LEU A 1 295 ? 0.525 10.491 -24.311 1.00 91.12 295 LEU A CA 1
ATOM 2400 C C . LEU A 1 295 ? -0.446 10.070 -25.410 1.00 91.12 295 LEU A C 1
ATOM 2402 O O . LEU A 1 295 ? -1.597 9.755 -25.120 1.00 9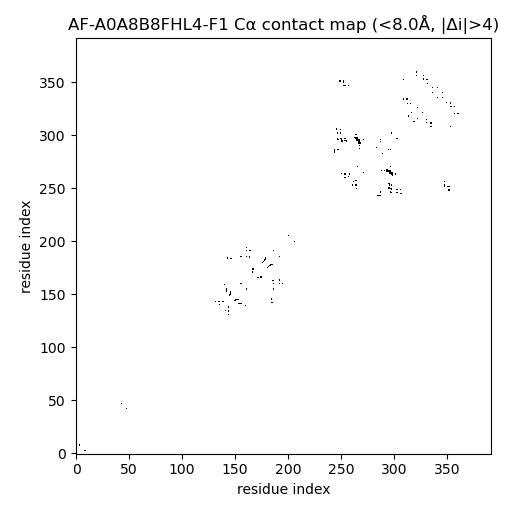1.12 295 LEU A O 1
ATOM 2406 N N . ILE A 1 296 ? 0.026 10.098 -26.653 1.00 90.75 296 ILE A N 1
ATOM 2407 C CA . ILE A 1 296 ? -0.762 9.653 -27.799 1.00 90.75 296 ILE A CA 1
ATOM 2408 C C . ILE A 1 296 ? -0.411 8.202 -28.093 1.00 90.75 296 ILE A C 1
ATOM 2410 O O . ILE A 1 296 ? 0.770 7.870 -28.219 1.00 90.75 296 ILE A O 1
ATOM 2414 N N . VAL A 1 297 ? -1.440 7.369 -28.199 1.00 92.69 297 VAL A N 1
ATOM 2415 C CA . VAL A 1 297 ? -1.358 6.008 -28.715 1.00 92.69 297 VAL A CA 1
ATOM 2416 C C . VAL A 1 297 ? -1.581 6.090 -30.226 1.00 92.69 297 VAL A C 1
ATOM 2418 O O . VAL A 1 297 ? -2.641 6.552 -30.656 1.00 92.69 297 VAL A O 1
ATOM 2421 N N . PRO A 1 298 ? -0.591 5.712 -31.051 1.00 94.50 298 PRO A N 1
ATOM 2422 C CA . PRO A 1 298 ? -0.755 5.745 -32.499 1.00 94.50 298 PRO A CA 1
ATOM 2423 C C . PRO A 1 298 ? -1.822 4.737 -32.950 1.00 94.50 298 PRO A C 1
ATOM 2425 O O . PRO A 1 298 ? -1.953 3.664 -32.358 1.00 94.50 298 PRO A O 1
ATOM 2428 N N . SER A 1 299 ? -2.558 5.060 -34.014 1.00 94.12 299 SER A N 1
ATOM 2429 C CA . SER A 1 299 ? -3.545 4.153 -34.606 1.00 94.12 299 SER A CA 1
ATOM 2430 C C . SER A 1 299 ? -2.874 2.894 -35.161 1.00 94.12 299 SER A C 1
ATOM 2432 O O . SER A 1 299 ? -1.698 2.914 -35.538 1.00 94.12 299 SER A O 1
ATOM 2434 N N . GLN A 1 300 ? -3.610 1.782 -35.223 1.00 91.62 300 GLN A N 1
ATOM 2435 C CA . GLN A 1 300 ? -3.041 0.502 -35.657 1.00 91.62 300 GLN A CA 1
ATOM 2436 C C . GLN A 1 300 ? -2.492 0.565 -37.092 1.00 91.62 300 GLN A C 1
ATOM 2438 O O . GLN A 1 300 ? -1.407 0.049 -37.367 1.00 91.62 300 GLN A O 1
ATOM 2443 N N . ASP A 1 301 ? -3.179 1.270 -37.990 1.00 92.94 301 ASP A N 1
ATOM 2444 C CA . ASP A 1 301 ? -2.723 1.473 -39.367 1.00 92.94 301 ASP A CA 1
ATOM 2445 C C . ASP A 1 301 ? -1.409 2.254 -39.422 1.00 92.94 301 ASP A C 1
ATOM 2447 O O . ASP A 1 301 ? -0.488 1.904 -40.171 1.00 92.94 301 ASP A O 1
ATOM 2451 N N . PHE A 1 302 ? -1.281 3.288 -38.586 1.00 94.38 302 PHE A N 1
ATOM 2452 C CA . PHE A 1 302 ? -0.045 4.049 -38.482 1.00 94.38 302 PHE A CA 1
ATOM 2453 C C . PHE A 1 302 ? 1.086 3.206 -37.879 1.00 94.38 302 PHE A C 1
ATOM 2455 O O . PHE A 1 302 ? 2.194 3.219 -38.417 1.00 94.38 302 PHE A O 1
ATOM 2462 N N . LYS A 1 303 ? 0.813 2.403 -36.839 1.00 93.19 303 LYS A N 1
ATOM 2463 C CA . LYS A 1 303 ? 1.780 1.448 -36.263 1.00 93.19 303 LYS A CA 1
ATOM 2464 C C . LYS A 1 303 ? 2.320 0.491 -37.326 1.00 93.19 303 LYS A C 1
ATOM 2466 O O . LYS A 1 303 ? 3.534 0.352 -37.466 1.00 93.19 303 LYS A O 1
ATOM 2471 N N . ASN A 1 304 ? 1.443 -0.096 -38.139 1.00 93.19 304 ASN A N 1
ATOM 2472 C CA . ASN A 1 304 ? 1.832 -1.008 -39.218 1.00 93.19 304 ASN A CA 1
ATOM 2473 C C . ASN A 1 304 ? 2.753 -0.319 -40.244 1.00 93.19 304 ASN A C 1
ATOM 2475 O O . ASN A 1 304 ? 3.778 -0.881 -40.647 1.00 93.19 304 ASN A O 1
ATOM 2479 N N . LYS A 1 305 ? 2.443 0.929 -40.626 1.00 94.25 305 LYS A N 1
ATOM 2480 C CA . LYS A 1 305 ? 3.298 1.735 -41.516 1.00 94.25 305 LYS A CA 1
ATOM 2481 C C . LYS A 1 305 ? 4.655 2.048 -40.874 1.00 94.25 305 LYS A C 1
ATOM 2483 O O . LYS A 1 305 ? 5.680 1.909 -41.541 1.00 94.25 305 LYS A O 1
ATOM 2488 N N . ILE A 1 306 ? 4.696 2.413 -39.592 1.00 95.38 306 ILE A N 1
ATOM 2489 C CA . ILE A 1 306 ? 5.944 2.672 -38.858 1.00 95.38 306 ILE A CA 1
ATOM 2490 C C . ILE A 1 306 ? 6.811 1.412 -38.749 1.00 95.38 306 ILE A C 1
ATOM 2492 O O . ILE A 1 306 ? 8.009 1.472 -39.030 1.00 95.38 306 ILE A O 1
ATOM 2496 N N . ASN A 1 307 ? 6.225 0.257 -38.442 1.00 93.56 307 ASN A N 1
ATOM 2497 C CA . ASN A 1 307 ? 6.952 -1.013 -38.381 1.00 93.56 307 ASN A CA 1
ATOM 2498 C C . ASN A 1 307 ? 7.579 -1.365 -39.736 1.00 93.56 307 ASN A C 1
ATOM 2500 O O . ASN A 1 307 ? 8.735 -1.796 -39.814 1.00 93.56 307 ASN A O 1
ATOM 2504 N N . ARG A 1 308 ? 6.863 -1.091 -40.833 1.00 93.75 308 ARG A N 1
ATOM 2505 C CA . ARG A 1 308 ? 7.405 -1.237 -42.187 1.00 93.75 308 ARG A CA 1
ATOM 2506 C C . ARG A 1 308 ? 8.586 -0.297 -42.441 1.00 93.75 308 ARG A C 1
ATOM 2508 O O . ARG A 1 308 ? 9.581 -0.729 -43.025 1.00 93.75 308 ARG A O 1
ATOM 2515 N N . ILE A 1 309 ? 8.505 0.953 -41.984 1.00 94.19 309 ILE A N 1
ATOM 2516 C CA . ILE A 1 309 ? 9.599 1.933 -42.074 1.00 94.19 309 ILE A CA 1
ATOM 2517 C C . ILE A 1 309 ? 10.817 1.460 -41.284 1.00 94.19 309 ILE A C 1
ATOM 2519 O O . ILE A 1 309 ? 11.923 1.482 -41.818 1.00 94.19 309 ILE A O 1
ATOM 2523 N N . GLU A 1 310 ? 10.642 0.994 -40.049 1.00 94.00 310 GLU A N 1
ATOM 2524 C CA . GLU A 1 310 ? 11.738 0.467 -39.227 1.00 94.00 310 GLU A CA 1
ATOM 2525 C C . GLU A 1 310 ? 12.428 -0.717 -39.899 1.00 94.00 310 GLU A C 1
ATOM 2527 O O . GLU A 1 310 ? 13.659 -0.756 -39.971 1.00 94.00 310 GLU A O 1
ATOM 2532 N N . TRP A 1 311 ? 11.656 -1.643 -40.469 1.00 93.50 311 TRP A N 1
ATOM 2533 C CA . TRP A 1 311 ? 12.209 -2.746 -41.249 1.00 93.50 311 TRP A CA 1
ATOM 2534 C C . TRP A 1 311 ? 13.030 -2.246 -42.445 1.00 93.50 311 TRP A C 1
ATOM 2536 O O . TRP A 1 311 ? 14.147 -2.720 -42.668 1.00 93.50 311 TRP A O 1
ATOM 2546 N N . LEU A 1 312 ? 12.534 -1.249 -43.186 1.00 92.62 312 LEU A N 1
ATOM 2547 C CA . LEU A 1 312 ? 13.261 -0.641 -44.305 1.00 92.62 312 LEU A CA 1
ATOM 2548 C C . LEU A 1 312 ? 14.537 0.074 -43.848 1.00 92.62 312 LEU A C 1
ATOM 2550 O O . LEU A 1 312 ? 15.584 -0.090 -44.475 1.00 92.62 312 LEU A O 1
ATOM 2554 N N . ILE A 1 313 ? 14.493 0.813 -42.739 1.00 91.56 313 ILE A N 1
ATOM 2555 C CA . ILE A 1 313 ? 15.668 1.460 -42.145 1.00 91.56 313 ILE A CA 1
ATOM 2556 C C . ILE A 1 313 ? 16.706 0.401 -41.771 1.00 91.56 313 ILE A C 1
ATOM 2558 O O . ILE A 1 313 ? 17.865 0.526 -42.179 1.00 91.56 313 ILE A O 1
ATOM 2562 N N . LYS A 1 314 ? 16.311 -0.661 -41.056 1.00 90.62 314 LYS A N 1
ATOM 2563 C CA . LYS A 1 314 ? 17.196 -1.777 -40.678 1.00 90.62 314 LYS A CA 1
ATOM 2564 C C . LYS A 1 314 ? 17.800 -2.436 -41.927 1.00 90.62 314 LYS A C 1
ATOM 2566 O O . LYS A 1 314 ? 19.020 -2.599 -42.005 1.00 90.62 314 LYS A O 1
ATOM 2571 N N . LYS A 1 315 ? 16.984 -2.706 -42.952 1.00 91.19 315 LYS A N 1
ATOM 2572 C CA . LYS A 1 315 ? 17.410 -3.316 -44.224 1.00 91.19 315 LYS A CA 1
ATOM 2573 C C . LYS A 1 315 ? 18.394 -2.446 -45.010 1.00 91.19 315 LYS A C 1
ATOM 2575 O O . LYS A 1 315 ? 19.380 -2.962 -45.532 1.00 91.19 315 LYS A O 1
ATOM 2580 N N . ILE A 1 316 ? 18.148 -1.139 -45.108 1.00 88.06 316 ILE A N 1
ATOM 2581 C CA . ILE A 1 316 ? 18.992 -0.217 -45.883 1.00 88.06 316 ILE A CA 1
ATOM 2582 C C . ILE A 1 316 ? 20.299 0.091 -45.145 1.00 88.06 316 ILE A C 1
ATOM 2584 O O . ILE A 1 316 ? 21.349 0.182 -45.778 1.00 88.06 316 ILE A O 1
ATOM 2588 N N . THR A 1 317 ? 20.248 0.257 -43.822 1.00 86.56 317 THR A N 1
ATOM 2589 C CA . THR A 1 317 ? 21.421 0.644 -43.026 1.00 86.56 317 THR A CA 1
ATOM 2590 C C . THR A 1 317 ? 22.289 -0.540 -42.612 1.00 86.56 317 THR A C 1
ATOM 2592 O O . THR A 1 317 ? 23.453 -0.332 -42.291 1.00 86.56 317 THR A O 1
ATOM 2595 N N . LYS A 1 318 ? 21.776 -1.781 -42.606 1.00 84.75 318 LYS A N 1
ATOM 2596 C CA . LYS A 1 318 ? 22.496 -2.959 -42.075 1.00 84.75 318 LYS A CA 1
ATOM 2597 C C . LYS A 1 318 ? 23.096 -2.682 -40.684 1.00 84.75 318 LYS A C 1
ATOM 2599 O O . LYS A 1 318 ? 24.241 -3.029 -40.406 1.00 84.75 318 LYS A O 1
ATOM 2604 N N . ASN A 1 319 ? 22.339 -1.985 -39.831 1.00 74.75 319 ASN A N 1
ATOM 2605 C CA . ASN A 1 319 ? 22.746 -1.525 -38.495 1.00 74.75 319 ASN A CA 1
ATOM 2606 C C . ASN A 1 319 ? 23.907 -0.506 -38.461 1.00 74.75 319 ASN A C 1
ATOM 2608 O O . ASN A 1 319 ? 24.450 -0.226 -37.391 1.00 74.75 319 ASN A O 1
ATOM 2612 N N . GLN A 1 320 ? 24.278 0.090 -39.598 1.00 80.75 320 GLN A N 1
ATOM 2613 C CA . GLN A 1 320 ? 25.314 1.119 -39.695 1.00 80.75 320 GLN A CA 1
ATOM 2614 C C . GLN A 1 320 ? 24.831 2.328 -40.507 1.00 80.75 320 GLN A C 1
ATOM 2616 O O . GLN A 1 320 ? 24.516 2.248 -41.692 1.00 80.75 320 GLN A O 1
ATOM 2621 N N . ILE A 1 321 ? 24.808 3.499 -39.872 1.00 79.81 321 ILE A N 1
ATOM 2622 C CA . ILE A 1 321 ? 24.476 4.752 -40.557 1.00 79.81 321 ILE A CA 1
ATOM 2623 C C . ILE A 1 321 ? 25.743 5.259 -41.251 1.00 79.81 321 ILE A C 1
ATOM 2625 O O . ILE A 1 321 ? 26.755 5.529 -40.598 1.00 79.81 321 ILE A O 1
ATOM 2629 N N . SER A 1 322 ? 25.702 5.391 -42.578 1.00 78.19 322 SER A N 1
ATOM 2630 C CA . SER A 1 322 ? 26.830 5.926 -43.340 1.00 78.19 322 SER A CA 1
ATOM 2631 C C . SER A 1 322 ? 27.071 7.402 -42.994 1.00 78.19 322 SER A C 1
ATOM 2633 O O . SER A 1 322 ? 26.143 8.170 -42.750 1.00 78.19 322 SER A O 1
ATOM 2635 N N . LYS A 1 323 ? 28.341 7.821 -42.959 1.00 78.94 323 LYS A N 1
ATOM 2636 C CA . LYS A 1 323 ? 28.748 9.186 -42.564 1.00 78.94 323 LYS A CA 1
ATOM 2637 C C . LYS A 1 323 ? 28.707 10.206 -43.711 1.00 78.94 323 LYS A C 1
ATOM 2639 O O . LYS A 1 323 ? 29.275 11.285 -43.585 1.00 78.94 323 LYS A O 1
ATOM 2644 N N . ARG A 1 324 ? 28.100 9.863 -44.852 1.00 82.81 324 ARG A N 1
ATOM 2645 C CA . ARG A 1 324 ? 28.086 10.744 -46.028 1.00 82.81 324 ARG A CA 1
ATOM 2646 C C . ARG A 1 324 ? 27.124 11.928 -45.813 1.00 82.81 324 ARG A C 1
ATOM 2648 O O . ARG A 1 324 ? 26.096 11.764 -45.149 1.00 82.81 324 ARG A O 1
ATOM 2655 N N . PRO A 1 325 ? 27.416 13.120 -46.361 1.00 82.19 325 PRO A N 1
ATOM 2656 C CA . PRO A 1 325 ? 26.446 14.209 -46.373 1.00 82.19 325 PRO A CA 1
ATOM 2657 C C . PRO A 1 325 ? 25.197 13.786 -47.161 1.00 82.19 325 PRO A C 1
ATOM 2659 O O . PRO A 1 325 ? 25.280 13.021 -48.120 1.00 82.19 325 PRO A O 1
ATOM 2662 N N . GLY A 1 326 ? 24.021 14.241 -46.727 1.00 87.44 326 GLY A N 1
ATOM 2663 C CA . GLY A 1 326 ? 22.755 13.940 -47.407 1.00 87.44 326 GLY A CA 1
ATOM 2664 C C . GLY A 1 326 ? 22.168 12.545 -47.150 1.00 87.44 326 GLY A C 1
ATOM 2665 O O . GLY A 1 326 ? 21.135 12.218 -47.730 1.00 87.44 326 GLY A O 1
ATOM 2666 N N . VAL A 1 327 ? 22.745 11.738 -46.251 1.00 87.06 327 VAL A N 1
ATOM 2667 C CA . VAL A 1 327 ? 22.239 10.385 -45.925 1.00 87.06 327 VAL A CA 1
ATOM 2668 C C . VAL A 1 327 ? 20.791 10.397 -45.443 1.00 87.06 327 VAL A C 1
ATOM 2670 O O . VAL A 1 327 ? 20.016 9.523 -45.815 1.00 87.06 327 VAL A O 1
ATOM 2673 N N . VAL A 1 328 ? 20.396 11.420 -44.684 1.00 87.94 328 VAL A N 1
ATOM 2674 C CA . VAL A 1 328 ? 19.009 11.584 -44.225 1.00 87.94 328 VAL A CA 1
ATOM 2675 C C . VAL A 1 328 ? 18.056 11.760 -45.409 1.00 87.94 328 VAL A C 1
ATOM 2677 O O . VAL A 1 328 ? 17.061 11.050 -45.499 1.00 87.94 328 VAL A O 1
ATOM 2680 N N . LYS A 1 329 ? 18.388 12.652 -46.352 1.00 92.62 329 LYS A N 1
ATOM 2681 C CA . LYS A 1 329 ? 17.578 12.910 -47.554 1.00 92.62 329 LYS A CA 1
ATOM 2682 C C . LYS A 1 329 ? 17.503 11.674 -48.454 1.00 92.62 329 LYS A C 1
ATOM 2684 O O . LYS A 1 329 ? 16.432 11.340 -48.946 1.00 92.62 329 LYS A O 1
ATOM 2689 N N . TYR A 1 330 ? 18.621 10.966 -48.617 1.00 92.31 330 TYR A N 1
ATOM 2690 C CA . TYR A 1 330 ? 18.668 9.706 -49.358 1.00 92.31 330 TYR A CA 1
ATOM 2691 C C . TYR A 1 330 ? 17.762 8.634 -48.738 1.00 92.31 330 TYR A C 1
ATOM 2693 O O . TYR A 1 330 ? 16.987 8.004 -49.453 1.00 92.31 330 TYR A O 1
ATOM 2701 N N . LEU A 1 331 ? 17.840 8.438 -47.417 1.00 89.75 331 LEU A N 1
ATOM 2702 C CA . LEU A 1 331 ? 17.025 7.450 -46.707 1.00 89.75 331 LEU A CA 1
ATOM 2703 C C . LEU A 1 331 ? 15.540 7.783 -46.788 1.00 89.75 331 LEU A C 1
ATOM 2705 O O . LEU A 1 331 ? 14.754 6.891 -47.085 1.00 89.75 331 LEU A O 1
ATOM 2709 N N . ILE A 1 332 ? 15.179 9.052 -46.588 1.00 92.81 332 ILE A N 1
ATOM 2710 C CA . ILE A 1 332 ? 13.802 9.526 -46.748 1.00 92.81 332 ILE A CA 1
ATOM 2711 C C . ILE A 1 332 ? 13.295 9.175 -48.143 1.00 92.81 332 ILE A C 1
ATOM 2713 O O . ILE A 1 332 ? 12.349 8.406 -48.244 1.00 92.81 332 ILE A O 1
ATOM 2717 N N . ASN A 1 333 ? 13.975 9.631 -49.200 1.00 92.88 333 ASN A N 1
ATOM 2718 C CA . ASN A 1 333 ? 13.533 9.408 -50.579 1.00 92.88 333 ASN A CA 1
ATOM 2719 C C . ASN A 1 333 ? 13.408 7.917 -50.918 1.00 92.88 333 ASN A C 1
ATOM 2721 O O . ASN A 1 333 ? 12.468 7.499 -51.591 1.00 92.88 333 ASN A O 1
ATOM 2725 N N . LYS A 1 334 ? 14.358 7.104 -50.445 1.00 92.75 334 LYS A N 1
ATOM 2726 C CA . LYS A 1 334 ? 14.374 5.663 -50.699 1.00 92.75 334 LYS A CA 1
ATOM 2727 C C . LYS A 1 334 ? 13.242 4.934 -49.980 1.00 92.75 334 LYS A C 1
ATOM 2729 O O . LYS A 1 334 ? 12.655 4.032 -50.564 1.00 92.75 334 LYS A O 1
ATOM 2734 N N . ILE A 1 335 ? 12.934 5.319 -48.743 1.00 92.75 335 ILE A N 1
ATOM 2735 C CA . ILE A 1 335 ? 11.830 4.739 -47.969 1.00 92.75 335 ILE A CA 1
ATOM 2736 C C . ILE A 1 335 ? 10.490 5.196 -48.545 1.00 92.75 335 ILE A C 1
ATOM 2738 O O . ILE A 1 335 ? 9.626 4.358 -48.775 1.00 92.75 335 ILE A O 1
ATOM 2742 N N . THR A 1 336 ? 10.336 6.486 -48.857 1.00 91.94 336 THR A N 1
ATOM 2743 C CA . THR A 1 336 ? 9.094 7.024 -49.431 1.00 91.94 336 THR A CA 1
ATOM 2744 C C . THR A 1 336 ? 8.793 6.449 -50.809 1.00 91.94 336 THR A C 1
ATOM 2746 O O . THR A 1 336 ? 7.636 6.266 -51.130 1.00 91.94 336 THR A O 1
ATOM 2749 N N . HIS A 1 337 ? 9.805 6.121 -51.620 1.00 91.44 337 HIS A N 1
ATOM 2750 C CA . HIS A 1 337 ? 9.585 5.458 -52.912 1.00 91.44 337 HIS A CA 1
ATOM 2751 C C . HIS A 1 337 ? 9.191 3.976 -52.753 1.00 91.44 337 HIS A C 1
ATOM 2753 O O . HIS A 1 337 ? 8.552 3.396 -53.625 1.00 91.44 337 HIS A O 1
ATOM 2759 N N . GLN A 1 338 ? 9.606 3.323 -51.666 1.00 92.06 338 GLN A N 1
ATOM 2760 C CA . GLN A 1 338 ? 9.310 1.907 -51.412 1.00 92.06 338 GLN A CA 1
ATOM 2761 C C . GLN A 1 338 ? 8.001 1.688 -50.652 1.00 92.06 338 GLN A C 1
ATOM 2763 O O . GLN A 1 338 ? 7.650 0.544 -50.358 1.00 92.06 338 GLN A O 1
ATOM 2768 N N . MET A 1 339 ? 7.301 2.765 -50.308 1.00 90.88 339 MET A N 1
ATOM 2769 C CA . MET A 1 339 ? 6.064 2.718 -49.554 1.00 90.88 339 MET A CA 1
ATOM 2770 C C . MET A 1 339 ? 4.978 3.500 -50.268 1.00 90.88 339 MET A C 1
ATOM 2772 O O . MET A 1 339 ? 5.201 4.627 -50.693 1.00 90.88 339 MET A O 1
ATOM 2776 N N . ASP A 1 340 ? 3.788 2.918 -50.313 1.00 87.81 340 ASP A N 1
ATOM 2777 C CA . ASP A 1 340 ? 2.590 3.621 -50.745 1.00 87.81 340 ASP A CA 1
ATOM 2778 C C . ASP A 1 340 ? 2.041 4.438 -49.562 1.00 87.81 340 ASP A C 1
ATOM 2780 O O . ASP A 1 340 ? 1.339 3.937 -48.672 1.00 87.81 340 ASP A O 1
ATOM 2784 N N . ILE A 1 341 ? 2.519 5.679 -49.449 1.00 86.69 341 ILE A N 1
ATOM 2785 C CA . ILE A 1 341 ? 2.125 6.627 -48.405 1.00 86.69 341 ILE A CA 1
ATOM 2786 C C . ILE A 1 341 ? 1.413 7.787 -49.082 1.00 86.69 341 ILE A C 1
ATOM 2788 O O . ILE A 1 341 ? 1.991 8.452 -49.938 1.00 86.69 341 ILE A O 1
ATOM 2792 N N . GLU A 1 342 ? 0.190 8.066 -48.633 1.00 89.88 342 GLU A N 1
ATOM 2793 C CA . GLU A 1 342 ? -0.550 9.250 -49.055 1.00 89.88 342 GLU A CA 1
ATOM 2794 C C . GLU A 1 342 ? 0.289 10.512 -48.843 1.00 89.88 342 GLU A C 1
ATOM 2796 O O . GLU A 1 342 ? 0.878 10.724 -47.778 1.00 89.88 342 GLU A O 1
ATOM 2801 N N . GLU A 1 343 ? 0.310 11.381 -49.851 1.00 89.19 343 GLU A N 1
ATOM 2802 C CA . GLU A 1 343 ? 1.191 12.547 -49.882 1.00 89.19 343 GLU A CA 1
ATOM 2803 C C . GLU A 1 343 ? 1.000 13.469 -48.665 1.00 89.19 343 GLU A C 1
ATOM 2805 O O . GLU A 1 343 ? 1.968 14.033 -48.147 1.00 89.19 343 GLU A O 1
ATOM 2810 N N . LYS A 1 344 ? -0.223 13.515 -48.119 1.00 91.31 344 LYS A N 1
ATOM 2811 C CA . LYS A 1 344 ? -0.569 14.272 -46.910 1.00 91.31 344 LYS A CA 1
ATOM 2812 C C . LYS A 1 344 ? 0.225 13.843 -45.665 1.00 91.31 344 LYS A C 1
ATOM 2814 O O . LYS A 1 344 ? 0.562 14.688 -44.843 1.00 91.31 344 LYS A O 1
ATOM 2819 N N . TYR A 1 345 ? 0.612 12.568 -45.546 1.00 92.25 345 TYR A N 1
ATOM 2820 C CA . TYR A 1 345 ? 1.359 12.047 -44.389 1.00 92.25 345 TYR A CA 1
ATOM 2821 C C . TYR A 1 345 ? 2.881 12.124 -44.541 1.00 92.25 345 TYR A C 1
ATOM 2823 O O . TYR A 1 345 ? 3.624 11.811 -43.603 1.00 92.25 345 TYR A O 1
ATOM 2831 N N . LYS A 1 346 ? 3.381 12.575 -45.693 1.00 92.31 346 LYS A N 1
ATOM 2832 C CA . LYS A 1 346 ? 4.819 12.688 -45.965 1.00 92.31 346 LYS A CA 1
ATOM 2833 C C . LYS A 1 346 ? 5.585 13.489 -44.895 1.00 92.31 346 LYS A C 1
ATOM 2835 O O . LYS A 1 346 ? 6.619 12.990 -44.444 1.00 92.31 346 LYS A O 1
ATOM 2840 N N . PRO A 1 347 ? 5.098 14.641 -44.383 1.00 95.06 347 PRO A N 1
ATOM 2841 C CA . PRO A 1 347 ? 5.800 15.392 -43.334 1.00 95.06 347 PRO A CA 1
ATOM 2842 C C . PRO A 1 347 ? 5.947 14.620 -42.011 1.00 95.06 347 PRO A C 1
ATOM 2844 O O . PRO A 1 347 ? 6.958 14.752 -41.310 1.00 95.06 347 PRO A O 1
ATOM 2847 N N . VAL A 1 348 ? 4.953 13.790 -41.682 1.00 95.50 348 VAL A N 1
ATOM 2848 C CA . VAL A 1 348 ? 4.922 12.957 -40.472 1.00 95.50 348 VAL A CA 1
ATOM 2849 C C . VAL A 1 348 ? 5.997 11.873 -40.572 1.00 95.50 348 VAL A C 1
ATOM 2851 O O . VAL A 1 348 ? 6.854 11.751 -39.692 1.00 95.50 348 VAL A O 1
ATOM 2854 N N . ILE A 1 349 ? 6.021 11.150 -41.694 1.00 93.81 349 ILE A N 1
ATOM 2855 C CA . ILE A 1 349 ? 6.992 10.080 -41.952 1.00 93.81 349 ILE A CA 1
ATOM 2856 C C . ILE A 1 349 ? 8.419 10.621 -42.048 1.00 93.81 349 ILE A C 1
ATOM 2858 O O . ILE A 1 349 ? 9.346 10.047 -41.472 1.00 93.81 349 ILE A O 1
ATOM 2862 N N . GLU A 1 350 ? 8.614 11.766 -42.700 1.00 94.94 350 GLU A N 1
ATOM 2863 C CA . GLU A 1 350 ? 9.917 12.426 -42.731 1.00 94.94 350 GLU A CA 1
ATOM 2864 C C . GLU A 1 350 ? 10.432 12.758 -41.332 1.00 94.94 350 GLU A C 1
ATOM 2866 O O . GLU A 1 350 ? 11.615 12.563 -41.042 1.00 94.94 350 GLU A O 1
ATOM 2871 N N . THR A 1 351 ? 9.560 13.271 -40.464 1.00 96.75 351 THR A N 1
ATOM 2872 C CA . THR A 1 351 ? 9.924 13.615 -39.087 1.00 96.75 351 THR A CA 1
ATOM 2873 C C . THR A 1 351 ? 10.310 12.373 -38.297 1.00 96.75 351 THR A C 1
ATOM 2875 O O . THR A 1 351 ? 11.325 12.397 -37.597 1.00 96.75 351 THR A O 1
ATOM 2878 N N . TYR A 1 352 ? 9.564 11.280 -38.462 1.00 96.31 352 TYR A N 1
ATOM 2879 C CA . TYR A 1 352 ? 9.892 9.994 -37.857 1.00 96.31 352 TYR A CA 1
ATOM 2880 C C . TYR A 1 352 ? 11.280 9.500 -38.287 1.00 96.31 352 TYR A C 1
ATOM 2882 O O . TYR A 1 352 ? 12.140 9.251 -37.442 1.00 96.31 352 TYR A O 1
ATOM 2890 N N . ILE A 1 353 ? 11.549 9.448 -39.596 1.00 94.12 353 ILE A N 1
ATOM 2891 C CA . ILE A 1 353 ? 12.834 8.980 -40.140 1.00 94.12 353 ILE A CA 1
ATOM 2892 C C . ILE A 1 353 ? 13.991 9.865 -39.653 1.00 94.12 353 ILE A C 1
ATOM 2894 O O . ILE A 1 353 ? 15.021 9.350 -39.209 1.00 94.12 353 ILE A O 1
ATOM 2898 N N . LYS A 1 354 ? 13.826 11.197 -39.680 1.00 94.31 354 LYS A N 1
ATOM 2899 C CA . LYS A 1 354 ? 14.825 12.157 -39.168 1.00 94.31 354 LYS A CA 1
ATOM 2900 C C . LYS A 1 354 ? 15.148 11.875 -37.702 1.00 94.31 354 LYS A C 1
ATOM 2902 O O . LYS A 1 354 ? 16.322 11.761 -37.342 1.00 94.31 354 LYS A O 1
ATOM 2907 N N . GLN A 1 355 ? 14.118 11.717 -36.873 1.00 95.06 355 GLN A N 1
ATOM 2908 C CA . GLN A 1 355 ? 14.283 11.468 -35.446 1.00 95.06 355 GLN A CA 1
ATOM 2909 C C . GLN A 1 355 ? 14.932 10.106 -35.180 1.00 95.06 355 GLN A C 1
ATOM 2911 O O . GLN A 1 355 ? 15.849 10.004 -34.364 1.00 95.06 355 GLN A O 1
ATOM 2916 N N . ARG A 1 356 ? 14.532 9.068 -35.916 1.00 92.62 356 ARG A N 1
ATOM 2917 C CA . ARG A 1 356 ? 15.097 7.725 -35.792 1.00 92.62 356 ARG A CA 1
ATOM 2918 C C . ARG A 1 356 ? 16.585 7.687 -36.125 1.00 92.62 356 ARG A C 1
ATOM 2920 O O . ARG A 1 356 ? 17.370 7.089 -35.384 1.00 92.62 356 ARG A O 1
ATOM 2927 N N . ILE A 1 357 ? 16.984 8.361 -37.204 1.00 90.94 357 ILE A N 1
ATOM 2928 C CA . ILE A 1 357 ? 18.390 8.502 -37.594 1.00 90.94 357 ILE A CA 1
ATOM 2929 C C . ILE A 1 357 ? 19.162 9.275 -36.522 1.00 90.94 357 ILE A C 1
ATOM 2931 O O . ILE A 1 357 ? 20.255 8.857 -36.145 1.00 90.94 357 ILE A O 1
ATOM 2935 N N . PHE A 1 358 ? 18.598 10.365 -35.996 1.00 90.75 358 PHE A N 1
ATOM 2936 C CA . PHE A 1 358 ? 19.225 11.147 -34.930 1.00 90.75 358 PHE A CA 1
ATOM 2937 C C . PHE A 1 358 ? 19.474 10.309 -33.666 1.00 90.75 358 PHE A C 1
ATOM 2939 O O . PHE A 1 358 ? 20.586 10.319 -33.129 1.00 90.75 358 PHE A O 1
ATOM 2946 N N . ILE A 1 359 ? 18.479 9.528 -33.231 1.00 90.25 359 ILE A N 1
ATOM 2947 C CA . ILE A 1 359 ? 18.608 8.585 -32.111 1.00 90.25 359 ILE A CA 1
ATOM 2948 C C . ILE A 1 359 ? 19.711 7.562 -32.405 1.00 90.25 359 ILE A C 1
ATOM 2950 O O . ILE A 1 359 ? 20.602 7.367 -31.577 1.00 90.25 359 ILE A O 1
ATOM 2954 N N . GLY A 1 360 ? 19.716 6.971 -33.604 1.00 87.38 360 GLY A N 1
ATOM 2955 C CA . GLY A 1 360 ? 20.748 6.021 -34.027 1.00 87.38 360 GLY A CA 1
ATOM 2956 C C . GLY A 1 360 ? 22.156 6.626 -34.010 1.00 87.38 360 GLY A C 1
ATOM 2957 O O . GLY A 1 360 ? 23.088 6.026 -33.476 1.00 87.38 360 GLY A O 1
ATOM 2958 N N . MET A 1 361 ? 22.320 7.851 -34.514 1.00 85.75 361 MET A N 1
ATOM 2959 C CA . MET A 1 361 ? 23.598 8.570 -34.477 1.00 85.75 361 MET A CA 1
ATOM 2960 C C . MET A 1 361 ? 24.062 8.843 -33.042 1.00 85.75 361 MET A C 1
ATOM 2962 O O . MET A 1 361 ? 25.248 8.698 -32.740 1.00 85.75 361 MET A O 1
ATOM 2966 N N . ARG A 1 362 ? 23.150 9.235 -32.144 1.00 87.06 362 ARG A N 1
ATOM 2967 C CA . ARG A 1 362 ? 23.466 9.486 -30.730 1.00 87.06 362 ARG A CA 1
ATOM 2968 C C . ARG A 1 362 ? 23.886 8.204 -30.013 1.00 87.06 362 ARG A C 1
ATOM 2970 O O . ARG A 1 362 ? 24.895 8.219 -29.309 1.00 87.06 362 ARG A O 1
ATOM 2977 N N . TYR A 1 363 ? 23.170 7.108 -30.249 1.00 86.44 363 TYR A N 1
ATOM 2978 C CA . TYR A 1 363 ? 23.493 5.790 -29.707 1.00 86.44 363 TYR A CA 1
ATOM 2979 C C . TYR A 1 363 ? 24.881 5.321 -30.157 1.00 86.44 363 TYR A C 1
ATOM 2981 O O . TYR A 1 363 ? 25.709 4.959 -29.323 1.00 86.44 363 TYR A O 1
ATOM 2989 N N . LEU A 1 364 ? 25.194 5.427 -31.454 1.00 82.50 364 LEU A N 1
ATOM 2990 C CA . LEU A 1 364 ? 26.514 5.073 -31.988 1.00 82.50 364 LEU A CA 1
ATOM 2991 C C . LEU A 1 364 ? 27.640 5.887 -31.333 1.00 82.50 364 LEU A C 1
ATOM 2993 O O . LEU A 1 364 ? 28.666 5.318 -30.961 1.00 82.50 364 LEU A O 1
ATOM 2997 N N . LYS A 1 365 ? 27.443 7.198 -31.125 1.00 83.75 365 LYS A N 1
ATOM 2998 C CA . LYS A 1 365 ? 28.419 8.055 -30.425 1.00 83.75 365 LYS A CA 1
ATOM 2999 C C . LYS A 1 365 ? 28.633 7.616 -28.971 1.00 83.75 365 LYS A C 1
ATOM 3001 O O . LYS A 1 365 ? 29.776 7.527 -28.523 1.00 83.75 365 LYS A O 1
ATOM 3006 N N . GLN A 1 366 ? 27.557 7.320 -28.242 1.00 79.06 366 GLN A N 1
ATOM 3007 C CA . GLN A 1 366 ? 27.627 6.872 -26.847 1.00 79.06 366 GLN A CA 1
ATOM 3008 C C . GLN A 1 366 ? 28.294 5.498 -26.720 1.00 79.06 366 GLN A C 1
ATOM 3010 O O . GLN A 1 366 ? 29.208 5.332 -25.911 1.00 79.06 366 GLN A O 1
ATOM 3015 N N . HIS A 1 367 ? 27.913 4.535 -27.561 1.00 79.69 367 HIS A N 1
ATOM 3016 C CA . HIS A 1 367 ? 28.536 3.211 -27.585 1.00 79.69 367 HIS A CA 1
ATOM 3017 C C . HIS A 1 367 ? 30.017 3.281 -27.940 1.00 79.69 367 HIS A C 1
ATOM 3019 O O . HIS A 1 367 ? 30.833 2.621 -27.297 1.00 79.69 367 HIS A O 1
ATOM 3025 N N . GLN A 1 368 ? 30.394 4.122 -28.904 1.00 80.12 368 GLN A N 1
ATOM 3026 C CA . GLN A 1 368 ? 31.797 4.333 -29.247 1.00 80.12 368 GLN A CA 1
ATOM 3027 C C . GLN A 1 368 ? 32.592 4.893 -28.056 1.00 80.12 368 GLN A C 1
ATOM 3029 O O . GLN A 1 368 ? 33.679 4.395 -27.760 1.00 80.12 368 GLN A O 1
ATOM 3034 N N . TYR A 1 369 ? 32.043 5.871 -27.328 1.00 83.06 369 TYR A N 1
ATOM 3035 C CA . TYR A 1 369 ? 32.663 6.415 -26.116 1.00 83.06 369 TYR A CA 1
ATOM 3036 C C . TYR A 1 369 ? 32.842 5.348 -25.021 1.00 83.06 369 TYR A C 1
ATOM 3038 O O . TYR A 1 369 ? 33.933 5.214 -24.458 1.00 83.06 369 TYR A O 1
ATOM 3046 N N . LEU A 1 370 ? 31.808 4.541 -24.757 1.00 79.12 370 LEU A N 1
ATOM 3047 C CA . LEU A 1 370 ? 31.862 3.457 -23.769 1.00 79.12 370 LEU A CA 1
ATOM 3048 C C . LEU A 1 370 ? 32.896 2.388 -24.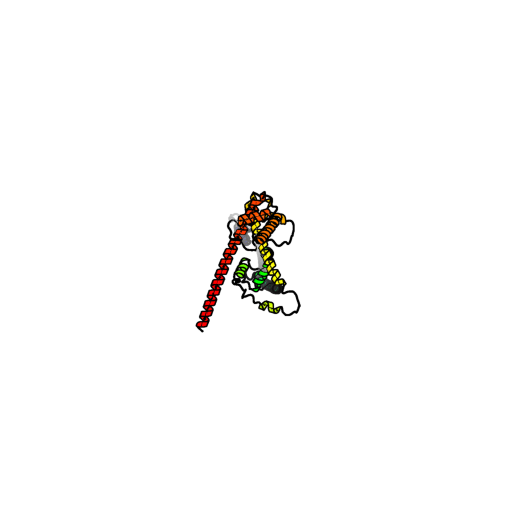143 1.00 79.12 370 LEU A C 1
ATOM 3050 O O . LEU A 1 370 ? 33.665 1.950 -23.285 1.00 79.12 370 LEU A O 1
ATOM 3054 N N . LEU A 1 371 ? 32.977 2.012 -25.422 1.00 78.31 371 LEU A N 1
ATOM 3055 C CA . LEU A 1 371 ? 33.981 1.070 -25.918 1.00 78.31 371 LEU A CA 1
ATOM 3056 C C . LEU A 1 371 ? 35.405 1.611 -25.746 1.00 78.31 371 LEU A C 1
ATOM 3058 O O . LEU A 1 371 ? 36.287 0.873 -25.303 1.00 78.31 371 LEU A O 1
ATOM 3062 N N . ILE A 1 372 ? 35.636 2.896 -26.032 1.00 85.06 372 ILE A N 1
ATOM 3063 C CA . ILE A 1 372 ? 36.936 3.547 -25.805 1.00 85.06 372 ILE A CA 1
ATOM 3064 C C . ILE A 1 372 ? 37.292 3.523 -24.313 1.00 85.06 372 ILE A C 1
ATOM 3066 O O . ILE A 1 372 ? 38.415 3.159 -23.958 1.00 85.06 372 ILE A O 1
ATOM 3070 N N . LYS A 1 373 ? 36.345 3.853 -23.427 1.00 87.81 373 LYS A N 1
ATOM 3071 C CA . LYS A 1 373 ? 36.549 3.828 -21.970 1.00 87.81 373 LYS A CA 1
ATOM 3072 C C . LYS A 1 373 ? 36.878 2.419 -21.465 1.00 87.81 373 LYS A C 1
ATOM 3074 O O . LYS A 1 373 ? 37.839 2.257 -20.716 1.00 87.81 373 LYS A O 1
ATOM 3079 N N . LYS A 1 374 ? 36.151 1.396 -21.933 1.00 87.50 374 LYS A N 1
ATOM 3080 C CA . LYS A 1 374 ? 36.391 -0.018 -21.589 1.00 87.50 374 LYS A CA 1
ATOM 3081 C C . LYS A 1 374 ? 37.776 -0.485 -22.041 1.00 87.50 374 LYS A C 1
ATOM 3083 O O . LYS A 1 374 ? 38.475 -1.143 -21.274 1.00 87.50 374 LYS A O 1
ATOM 3088 N N . ARG A 1 375 ? 38.205 -0.108 -23.252 1.00 88.31 375 ARG A N 1
ATOM 3089 C CA . ARG A 1 375 ? 39.560 -0.401 -23.753 1.00 88.31 375 ARG A CA 1
ATOM 3090 C C . ARG A 1 375 ? 40.632 0.253 -22.879 1.00 88.31 375 ARG A C 1
ATOM 3092 O O . ARG A 1 375 ? 41.539 -0.447 -22.450 1.00 88.31 375 ARG A O 1
ATOM 3099 N N . LYS A 1 376 ? 40.486 1.540 -22.536 1.00 92.25 376 LYS A N 1
ATOM 3100 C CA . LYS A 1 376 ? 41.420 2.253 -21.640 1.00 92.25 376 LYS A CA 1
ATOM 3101 C C . LYS A 1 376 ? 41.532 1.589 -20.264 1.00 92.25 376 LYS A C 1
ATOM 3103 O O . LYS A 1 376 ? 42.646 1.360 -19.803 1.00 92.25 376 LYS A O 1
ATOM 3108 N N . ALA A 1 377 ? 40.403 1.233 -19.649 1.00 90.19 377 ALA A N 1
ATOM 3109 C CA . ALA A 1 377 ? 40.381 0.542 -18.359 1.00 90.19 377 ALA A CA 1
ATOM 3110 C C . ALA A 1 377 ? 41.068 -0.833 -18.432 1.00 90.19 377 ALA A C 1
ATOM 3112 O O . ALA A 1 377 ? 41.879 -1.164 -17.572 1.00 90.19 377 ALA A O 1
ATOM 3113 N N . LYS A 1 378 ? 40.820 -1.606 -19.501 1.00 92.81 378 LYS A N 1
ATOM 3114 C CA . LYS A 1 378 ? 41.493 -2.895 -19.729 1.00 92.81 378 LYS A CA 1
ATOM 3115 C C . LYS A 1 378 ? 43.008 -2.725 -19.883 1.00 92.81 378 LYS A C 1
ATOM 3117 O O . LYS A 1 378 ? 43.766 -3.490 -19.300 1.00 92.81 378 LYS A O 1
ATOM 3122 N N . THR A 1 379 ? 43.460 -1.706 -20.614 1.00 93.50 379 THR A N 1
ATOM 3123 C CA . THR A 1 379 ? 44.891 -1.395 -20.745 1.00 93.50 379 THR A CA 1
ATOM 3124 C C . THR A 1 379 ? 45.516 -0.982 -19.408 1.00 93.50 379 THR A C 1
ATOM 3126 O O . THR A 1 379 ? 46.631 -1.398 -19.115 1.00 93.50 379 THR A O 1
ATOM 3129 N N . GLN A 1 380 ? 44.817 -0.203 -18.577 1.00 93.25 380 GLN A N 1
ATOM 3130 C CA . GLN A 1 380 ? 45.288 0.166 -17.233 1.00 93.25 380 GLN A CA 1
ATOM 3131 C C . GLN A 1 380 ? 45.401 -1.052 -16.309 1.00 93.25 380 GLN A C 1
ATOM 3133 O O . GLN A 1 380 ? 46.418 -1.212 -15.641 1.00 93.25 380 GLN A O 1
ATOM 3138 N N . LEU A 1 381 ? 44.401 -1.937 -16.322 1.00 93.06 381 LEU A N 1
ATOM 3139 C CA . LEU A 1 381 ? 44.419 -3.186 -15.560 1.00 93.06 381 LEU A CA 1
ATOM 3140 C C . LEU A 1 381 ? 45.622 -4.060 -15.945 1.00 93.06 381 LEU A C 1
ATOM 3142 O O . LEU A 1 381 ? 46.337 -4.535 -15.069 1.00 93.06 381 LEU A O 1
ATOM 3146 N N . LEU A 1 382 ? 45.884 -4.217 -17.248 1.00 93.75 382 LEU A N 1
ATOM 3147 C CA . LEU A 1 382 ? 47.041 -4.970 -17.743 1.00 93.75 382 LEU A CA 1
ATOM 3148 C C . LEU A 1 382 ? 48.367 -4.358 -17.268 1.00 93.75 382 LEU A C 1
ATOM 3150 O O . LEU A 1 382 ? 49.251 -5.089 -16.831 1.00 93.75 382 LEU A O 1
ATOM 3154 N N . LYS A 1 383 ? 48.498 -3.024 -17.284 1.00 95.00 383 LYS A N 1
ATOM 3155 C CA . LYS A 1 383 ? 49.689 -2.336 -16.753 1.00 95.00 383 LYS A CA 1
ATOM 3156 C C . LYS A 1 383 ? 49.896 -2.608 -15.259 1.00 95.00 383 LYS A C 1
ATOM 3158 O O . LYS A 1 383 ? 51.017 -2.893 -14.853 1.00 95.00 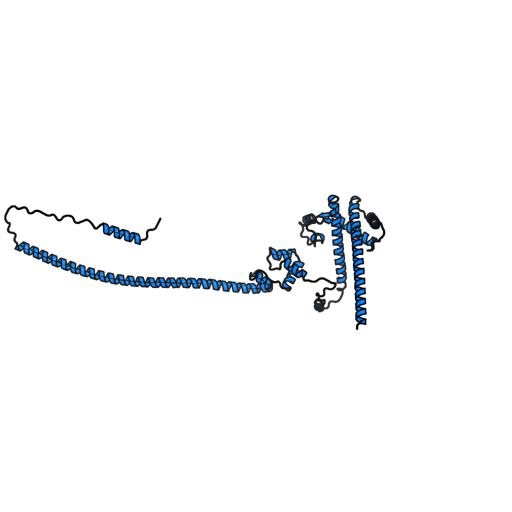383 LYS A O 1
ATOM 3163 N N . LEU A 1 384 ? 48.830 -2.560 -14.458 1.00 93.19 384 LEU A N 1
ATOM 3164 C CA . LEU A 1 384 ? 48.893 -2.860 -13.022 1.00 93.19 384 LEU A CA 1
ATOM 3165 C C . LEU A 1 384 ? 49.267 -4.323 -12.752 1.00 93.19 384 LEU A C 1
ATOM 3167 O O . LEU A 1 384 ? 50.054 -4.596 -11.852 1.00 93.19 384 LEU A O 1
ATOM 3171 N N . GLN A 1 385 ? 48.745 -5.260 -13.546 1.00 92.56 385 GLN A N 1
ATOM 3172 C CA . GLN A 1 385 ? 49.097 -6.677 -13.440 1.00 92.56 385 GLN A CA 1
ATOM 3173 C C . GLN A 1 385 ? 50.574 -6.934 -13.765 1.00 92.56 385 GLN A C 1
ATOM 3175 O O . GLN A 1 385 ? 51.210 -7.724 -13.072 1.00 92.56 385 GLN A O 1
ATOM 3180 N N . ILE A 1 386 ? 51.130 -6.256 -14.775 1.00 95.62 386 ILE A N 1
ATOM 3181 C CA . ILE A 1 386 ? 52.561 -6.340 -15.113 1.00 95.62 386 ILE A CA 1
ATOM 3182 C C . ILE A 1 386 ? 53.419 -5.759 -13.983 1.00 95.62 386 ILE A C 1
ATOM 3184 O O . ILE A 1 386 ? 54.354 -6.417 -13.546 1.00 95.62 386 ILE A O 1
ATOM 3188 N N . LEU A 1 387 ? 53.076 -4.573 -13.465 1.00 91.25 387 LEU A N 1
ATOM 3189 C CA . LEU A 1 387 ? 53.793 -3.962 -12.337 1.00 91.25 387 LEU A CA 1
ATOM 3190 C C . LEU A 1 387 ? 53.783 -4.861 -11.098 1.00 91.25 387 LEU A C 1
ATOM 3192 O O . LEU A 1 387 ? 54.821 -5.051 -10.476 1.00 91.25 387 LEU A O 1
ATOM 3196 N N . LYS A 1 388 ? 52.633 -5.469 -10.782 1.00 89.38 388 LYS A N 1
ATOM 3197 C CA . LYS A 1 388 ? 52.513 -6.408 -9.663 1.00 89.38 388 LYS A CA 1
ATOM 3198 C C . LYS A 1 388 ? 53.460 -7.601 -9.814 1.00 89.38 388 LYS A C 1
ATOM 3200 O O . LYS A 1 388 ? 54.065 -7.985 -8.828 1.00 89.38 388 LYS A O 1
ATOM 3205 N N . ARG A 1 389 ? 53.611 -8.145 -11.028 1.00 90.38 389 ARG A N 1
ATOM 3206 C CA . ARG A 1 389 ? 54.536 -9.257 -11.321 1.00 90.38 389 ARG A CA 1
ATOM 3207 C C . ARG A 1 389 ? 56.015 -8.873 -11.277 1.00 90.38 389 ARG A C 1
ATOM 3209 O O . ARG A 1 389 ? 56.834 -9.763 -11.165 1.00 90.38 389 ARG A O 1
ATOM 3216 N N . LEU A 1 390 ? 56.356 -7.595 -11.440 1.00 88.94 390 LEU A N 1
ATOM 3217 C CA . LEU A 1 390 ? 57.742 -7.118 -11.337 1.00 88.94 390 LEU A CA 1
ATOM 3218 C C . LEU A 1 390 ? 58.154 -6.822 -9.888 1.00 88.94 390 LEU A C 1
ATOM 3220 O O . LEU A 1 390 ? 59.341 -6.748 -9.599 1.00 88.94 390 LEU A O 1
ATOM 3224 N N . MET A 1 391 ? 57.180 -6.593 -9.003 1.00 83.50 391 MET A N 1
ATOM 3225 C CA . MET A 1 391 ? 57.409 -6.310 -7.580 1.00 83.50 391 MET A CA 1
ATOM 3226 C C . MET A 1 391 ? 57.408 -7.566 -6.697 1.00 83.50 391 MET A C 1
ATOM 3228 O O . MET A 1 391 ? 57.799 -7.482 -5.537 1.00 83.50 391 MET A O 1
ATOM 3232 N N . THR A 1 392 ? 56.931 -8.692 -7.226 1.00 74.88 392 THR A N 1
ATOM 3233 C CA . THR A 1 392 ? 56.973 -10.028 -6.611 1.00 74.88 392 THR A CA 1
ATOM 3234 C C . THR A 1 392 ? 58.044 -10.852 -7.287 1.00 74.88 392 THR A C 1
ATOM 3236 O O . THR A 1 392 ? 58.794 -11.537 -6.567 1.00 74.88 392 THR A O 1
#